Protein AF-A0A948F514-F1 (afdb_monomer_lite)

Radius of gyration: 33.54 Å; chains: 1; bounding box: 77×44×98 Å

Secondary structure (DSSP, 8-state):
---EEEEESSGGGSHHHHHHHS----EEEEEEEEEEEEEEEEEGGGTEEEEEEEEEEEEEEEEEEEEE-GGGHHHHHHHTTTEEEEEE-GGGEEETTSPPPPSSEEEEEEESS-----SSS-EEHHHHHHHHHHHHHH-HHHHHHHHHTBTTTTS-EEE-TTS-SSTT--TT--HHHHHHHHHHH-HHHHHTPEEGGGTPPPHHHHHHHHHHHHHHHTTT-PEEHHHHHHT-SS--S---HHHHHHHHHHHHHTTSEEEETTEEEETT-TTHHHHHHHHHHHHHHHHHHHHHHHHHHTTSTTEEEEEE-HHHHTT---TT--EEEEEEE-TT-HHHHHHHHHHHHHHTT-B-BTTB-TT-EEEEEEEETT---GGGGPPSS--HHHHHHHHT-EEEE-HHHHHHHHHHHHHHHHHTT----GGGGGG-------HHHHHHHHHTSSHHHHHHHHHHHHHHHHHHHHHHTTS-TT-EEEESSSEEEEESS--HHHHHHHHHHH-

Sequence (503 aa):
MTNHYIFSYGSLAHKEVAGISGRTLDFLPAVLKGFKRNFRVLAKSSGFAAAGIEEDRESEILGMMVQVPESELPKFDERESLYDRVEIRKQQLNLLSGEPVPEGHYYLYVPKNPQPPTEQIPLAQSYIDVMLAPFIILNPNWAITLVKTMGDLDKPWVNDRKMPMYSRYPVGIDGDAVDRLLMQTVPDKFAERRDAEDLRVKPELVRSILSTIRFFDIFDYPLTAEEVINYLYKYKKPLHIKELKATLDHLVDSGELVEIKGYFVLSGRESTVETRKTRKFIAEKFWNRAKLYGQYMRSVPFTKMIAVCNNLAYNNPSEQSDIDLFIVVKPGRMWLARFLITLILHFYGVRRYGNKVAGRFCLSFFVTSDKTDMREFELPGEDPYLAYWAKNLRPIFGEKDYLKFREQNKEWLAQYGLSFDDSYKKHMYHYEEGPLKKFSEWLLGGFLGDQFEKLLKATLKKKTLRSMNNLGVNANVIVTDEILKFHNYDRRQEYLERWRKNV

Structure (mmCIF, N/CA/C/O backbone):
data_AF-A0A948F514-F1
#
_entry.id   AF-A0A948F514-F1
#
loop_
_atom_site.group_PDB
_atom_site.id
_atom_site.type_symbol
_atom_site.label_atom_id
_atom_site.label_alt_id
_atom_site.label_comp_id
_atom_site.label_asym_id
_atom_site.label_entity_id
_atom_site.label_seq_id
_atom_site.pdbx_PDB_ins_code
_atom_site.Cartn_x
_atom_site.Cartn_y
_atom_site.Cartn_z
_atom_site.occupancy
_atom_site.B_iso_or_equiv
_atom_site.auth_seq_id
_atom_site.auth_comp_id
_atom_site.auth_asym_id
_atom_site.auth_atom_id
_atom_site.pdbx_PDB_model_num
ATOM 1 N N . MET A 1 1 ? 14.935 13.358 -55.734 1.00 60.62 1 MET A N 1
ATOM 2 C CA . MET A 1 1 ? 14.583 13.382 -54.300 1.00 60.62 1 MET A CA 1
ATOM 3 C C . MET A 1 1 ? 15.864 13.143 -53.538 1.00 60.62 1 MET A C 1
ATOM 5 O O . MET A 1 1 ? 16.631 12.284 -53.960 1.00 60.62 1 MET A O 1
ATOM 9 N N . THR A 1 2 ? 16.135 13.933 -52.510 1.00 85.44 2 THR A N 1
ATOM 10 C CA . THR A 1 2 ? 17.317 13.739 -51.669 1.00 85.44 2 THR A CA 1
ATOM 11 C C . THR A 1 2 ? 17.123 12.470 -50.839 1.00 85.44 2 THR A C 1
ATOM 13 O O . THR A 1 2 ? 16.037 12.243 -50.310 1.00 85.44 2 THR A O 1
ATOM 16 N N . ASN A 1 3 ? 18.131 11.598 -50.786 1.00 92.94 3 ASN A N 1
ATOM 17 C CA . ASN A 1 3 ? 18.065 10.382 -49.976 1.00 92.94 3 ASN A CA 1
ATOM 18 C C . ASN A 1 3 ? 18.486 10.693 -48.538 1.00 92.94 3 ASN A C 1
ATOM 20 O O . ASN A 1 3 ? 19.438 11.444 -48.328 1.00 92.94 3 ASN A O 1
ATOM 24 N N . HIS A 1 4 ? 17.823 10.071 -47.566 1.00 97.19 4 HIS A N 1
ATOM 25 C CA . HIS A 1 4 ? 18.165 10.186 -46.151 1.00 97.19 4 HIS A CA 1
ATOM 26 C C . HIS A 1 4 ? 18.443 8.793 -45.586 1.00 97.19 4 HIS A C 1
ATOM 28 O O . HIS A 1 4 ? 17.696 7.845 -45.840 1.00 97.19 4 HIS A O 1
ATOM 34 N N . TYR A 1 5 ? 19.525 8.676 -44.822 1.00 97.88 5 TYR A N 1
ATOM 35 C CA . TYR A 1 5 ? 19.975 7.427 -44.222 1.00 97.88 5 TYR A CA 1
ATOM 36 C C . TYR A 1 5 ? 20.182 7.609 -42.724 1.00 97.88 5 TYR A C 1
ATOM 38 O O . TYR A 1 5 ? 20.773 8.594 -42.290 1.00 97.88 5 TYR A O 1
ATOM 46 N N . ILE A 1 6 ? 19.743 6.637 -41.932 1.00 98.06 6 ILE A N 1
ATOM 47 C CA . ILE A 1 6 ? 20.035 6.557 -40.499 1.00 98.06 6 ILE A CA 1
ATOM 48 C C . ILE A 1 6 ? 21.048 5.432 -40.304 1.00 98.06 6 ILE A C 1
ATOM 50 O O . ILE A 1 6 ? 20.762 4.282 -40.640 1.00 98.06 6 ILE A O 1
ATOM 54 N N . PHE A 1 7 ? 22.226 5.737 -39.759 1.00 98.19 7 PHE A N 1
ATOM 55 C CA . PHE A 1 7 ? 23.172 4.707 -39.344 1.00 98.19 7 PHE A CA 1
ATOM 56 C C . PHE A 1 7 ? 22.716 4.110 -38.010 1.00 98.19 7 PHE A C 1
ATOM 58 O O . PHE A 1 7 ? 22.857 4.712 -36.946 1.00 98.19 7 PHE A O 1
ATOM 65 N N . SER A 1 8 ? 22.154 2.908 -38.068 1.00 96.62 8 SER A N 1
ATOM 66 C CA . SER A 1 8 ? 21.742 2.153 -36.895 1.00 96.62 8 SER A CA 1
ATOM 67 C C . SER A 1 8 ? 22.886 1.304 -36.355 1.00 96.62 8 SER A C 1
ATOM 69 O O . SER A 1 8 ? 23.409 0.422 -37.038 1.00 96.62 8 SER A O 1
ATOM 71 N N . TYR A 1 9 ? 23.199 1.501 -35.078 1.00 95.75 9 TYR A N 1
ATOM 72 C CA . TYR A 1 9 ? 24.118 0.666 -34.303 1.00 95.75 9 TYR A CA 1
ATOM 73 C C . TYR A 1 9 ? 23.400 -0.161 -33.222 1.00 95.75 9 TYR A C 1
ATOM 75 O O . TYR A 1 9 ? 24.068 -0.752 -32.372 1.00 95.75 9 TYR A O 1
ATOM 83 N N . GLY A 1 10 ? 22.066 -0.195 -33.241 1.00 94.12 10 GLY A N 1
ATOM 84 C CA . GLY A 1 10 ? 21.222 -0.893 -32.273 1.00 94.12 10 GLY A CA 1
ATOM 85 C C . GLY A 1 10 ? 20.037 -1.586 -32.947 1.00 94.12 10 GLY A C 1
ATOM 86 O O . GLY A 1 10 ? 20.123 -2.036 -34.089 1.00 94.12 10 GLY A O 1
ATOM 87 N N . SER A 1 11 ? 18.903 -1.654 -32.248 1.00 93.12 11 SER A N 1
ATOM 88 C CA . SER A 1 11 ? 17.711 -2.397 -32.699 1.00 93.12 11 SER A CA 1
ATOM 89 C C . SER A 1 11 ? 17.129 -1.986 -34.064 1.00 93.12 11 SER A C 1
ATOM 91 O O . SER A 1 11 ? 16.489 -2.801 -34.724 1.00 93.12 11 SER A O 1
ATOM 93 N N . LEU A 1 12 ? 17.369 -0.752 -34.526 1.00 93.62 12 LEU A N 1
ATOM 94 C CA . LEU A 1 12 ? 16.931 -0.273 -35.845 1.00 93.62 12 LEU A CA 1
ATOM 95 C C . LEU A 1 12 ? 17.606 -1.004 -37.019 1.00 93.62 12 LEU A C 1
ATOM 97 O O . LEU A 1 12 ? 17.159 -0.868 -38.152 1.00 93.62 12 LEU A O 1
ATOM 101 N N . ALA A 1 13 ? 18.653 -1.802 -36.771 1.00 92.75 13 ALA A N 1
ATOM 102 C CA . ALA A 1 13 ? 19.269 -2.633 -37.803 1.00 92.75 13 ALA A CA 1
ATOM 103 C C . ALA A 1 13 ? 18.348 -3.785 -38.245 1.00 92.75 13 ALA A C 1
ATOM 105 O O . ALA A 1 13 ? 18.527 -4.334 -39.330 1.00 92.75 13 ALA A O 1
ATOM 106 N N . HIS A 1 14 ? 17.355 -4.145 -37.424 1.00 93.38 14 HIS A N 1
ATOM 107 C CA . HIS A 1 14 ? 16.386 -5.183 -37.741 1.00 93.38 14 HIS A CA 1
ATOM 108 C C . HIS A 1 14 ? 15.200 -4.611 -38.527 1.00 93.38 14 HIS A C 1
ATOM 110 O O . HIS A 1 14 ? 14.487 -3.725 -38.051 1.00 93.38 14 HIS A O 1
ATOM 116 N N . LYS A 1 15 ? 14.947 -5.162 -39.721 1.00 89.56 15 LYS A N 1
ATOM 117 C CA . LYS A 1 15 ? 13.964 -4.634 -40.682 1.00 89.56 15 LYS A CA 1
ATOM 118 C C . LYS A 1 15 ? 12.556 -4.485 -40.103 1.00 89.56 15 LYS A C 1
ATOM 120 O O . LYS A 1 15 ? 11.964 -3.416 -40.220 1.00 89.56 15 LYS A O 1
ATOM 125 N N . GLU A 1 16 ? 12.038 -5.518 -39.439 1.00 85.81 16 GLU A N 1
ATOM 126 C CA . GLU A 1 16 ? 10.697 -5.476 -38.828 1.00 85.81 16 GLU A CA 1
ATOM 127 C C . GLU A 1 16 ? 10.599 -4.425 -37.715 1.00 85.81 16 GLU A C 1
ATOM 129 O O . GLU A 1 16 ? 9.648 -3.651 -37.657 1.00 85.81 16 GLU A O 1
ATOM 134 N N . VAL A 1 17 ? 11.635 -4.320 -36.879 1.00 84.12 17 VAL A N 1
ATOM 135 C CA . VAL A 1 17 ? 11.701 -3.368 -35.763 1.00 84.12 17 VAL A CA 1
ATOM 136 C C . VAL A 1 17 ? 11.769 -1.924 -36.250 1.00 84.12 17 VAL A C 1
ATOM 138 O O . VAL A 1 17 ? 11.207 -1.021 -35.619 1.00 84.12 17 VAL A O 1
ATOM 141 N N . ALA A 1 18 ? 12.475 -1.685 -37.353 1.00 80.06 18 ALA A N 1
ATOM 142 C CA . ALA A 1 18 ? 12.505 -0.388 -38.008 1.00 80.06 18 ALA A CA 1
ATOM 143 C C . ALA A 1 18 ? 11.158 -0.069 -38.680 1.00 80.06 18 ALA A C 1
ATOM 145 O O . ALA A 1 18 ? 10.669 1.049 -38.541 1.00 80.06 18 ALA A O 1
ATOM 146 N N . GLY A 1 19 ? 10.513 -1.064 -39.300 1.00 75.69 19 GLY A N 1
ATOM 147 C CA . GLY A 1 19 ? 9.187 -0.935 -39.914 1.00 75.69 19 GLY A CA 1
ATOM 148 C C . GLY A 1 19 ? 8.067 -0.558 -38.936 1.00 75.69 19 GLY A C 1
ATOM 149 O O . GLY A 1 19 ? 7.137 0.140 -39.327 1.00 75.69 19 GLY A O 1
ATOM 150 N N . ILE A 1 20 ? 8.178 -0.937 -37.655 1.00 73.38 20 ILE A N 1
ATOM 151 C CA . ILE A 1 20 ? 7.256 -0.484 -36.593 1.00 73.38 20 ILE A CA 1
ATOM 152 C C . ILE A 1 20 ? 7.348 1.037 -36.376 1.00 73.38 20 ILE A C 1
ATOM 154 O O . ILE A 1 20 ? 6.365 1.667 -35.999 1.00 73.38 20 ILE A O 1
ATOM 158 N N . SER A 1 21 ? 8.526 1.638 -36.573 1.00 71.06 21 SER A N 1
ATOM 159 C CA . SER A 1 21 ? 8.730 3.077 -36.355 1.00 71.06 21 SER A CA 1
ATOM 160 C C . SER A 1 21 ? 8.284 3.947 -37.513 1.00 71.06 21 SER A C 1
ATOM 162 O O . SER A 1 21 ? 7.775 5.041 -37.296 1.00 71.06 21 SER A O 1
ATOM 164 N N . GLY A 1 22 ? 8.498 3.487 -38.734 1.00 73.00 22 GLY A N 1
ATOM 165 C CA . GLY A 1 22 ? 8.207 4.264 -39.922 1.00 73.00 22 GLY A CA 1
ATOM 166 C C . GLY A 1 22 ? 8.564 3.483 -41.169 1.00 73.00 22 GLY A C 1
ATOM 167 O O . GLY A 1 22 ? 9.184 2.417 -41.110 1.00 73.00 22 GLY A O 1
ATOM 168 N N . ARG A 1 23 ? 8.169 4.016 -42.323 1.00 81.94 23 ARG A N 1
ATOM 169 C CA . ARG A 1 23 ? 8.495 3.383 -43.600 1.00 81.94 23 ARG A CA 1
ATOM 170 C C . ARG A 1 23 ? 10.007 3.431 -43.835 1.00 81.94 23 ARG A C 1
ATOM 172 O O . ARG A 1 23 ? 10.608 4.500 -43.836 1.00 81.94 23 ARG A O 1
ATOM 179 N N . THR A 1 24 ? 10.593 2.273 -44.110 1.00 88.62 24 THR A N 1
ATOM 180 C CA . THR A 1 24 ? 11.992 2.109 -44.525 1.00 88.62 24 THR A CA 1
ATOM 181 C C . THR A 1 24 ? 12.053 1.579 -45.955 1.00 88.62 24 THR A C 1
ATOM 183 O O . THR A 1 24 ? 11.108 0.938 -46.425 1.00 88.62 24 THR A O 1
ATOM 186 N N . LEU A 1 25 ? 13.128 1.901 -46.677 1.00 86.31 25 LEU A N 1
ATOM 187 C CA . LEU A 1 25 ? 13.295 1.530 -48.087 1.00 86.31 25 LEU A CA 1
ATOM 188 C C . LEU A 1 25 ? 14.366 0.456 -48.277 1.00 86.31 25 LEU A C 1
ATOM 190 O O . LEU A 1 25 ? 14.085 -0.562 -48.904 1.00 86.31 25 LEU A O 1
ATOM 194 N N . ASP A 1 26 ? 15.548 0.654 -47.695 1.00 91.19 26 ASP A N 1
ATOM 195 C CA . ASP A 1 26 ? 16.696 -0.233 -47.879 1.00 91.19 26 ASP A CA 1
ATOM 196 C C . ASP A 1 26 ? 17.567 -0.326 -46.616 1.00 91.19 26 ASP A C 1
ATOM 198 O O . ASP A 1 26 ? 17.497 0.541 -45.740 1.00 91.19 26 ASP A O 1
ATOM 202 N N . PHE A 1 27 ? 18.351 -1.400 -46.512 1.00 95.44 27 PHE A N 1
ATOM 203 C CA . PHE A 1 27 ? 19.208 -1.742 -45.377 1.00 95.44 27 PHE A CA 1
ATOM 204 C C . PHE A 1 27 ? 20.592 -2.129 -45.901 1.00 95.44 27 PHE A C 1
ATOM 206 O O . PHE A 1 27 ? 20.787 -3.235 -46.402 1.00 95.44 27 PHE A O 1
ATOM 213 N N . LEU A 1 28 ? 21.556 -1.219 -45.767 1.00 95.56 28 LEU A N 1
ATOM 214 C CA . LEU A 1 28 ? 22.914 -1.385 -46.278 1.00 95.56 28 LEU A CA 1
ATOM 215 C C . LEU A 1 28 ? 23.890 -1.615 -45.112 1.00 95.56 28 LEU A C 1
ATOM 217 O O . LEU A 1 28 ? 24.124 -0.693 -44.324 1.00 95.56 28 LEU A O 1
ATOM 221 N N . PRO A 1 29 ? 24.475 -2.817 -44.965 1.00 96.38 29 PRO A N 1
ATOM 222 C CA . PRO A 1 29 ? 25.450 -3.085 -43.914 1.00 96.38 29 PRO A CA 1
ATOM 223 C C . PRO A 1 29 ? 26.683 -2.199 -44.088 1.00 96.38 29 PRO A C 1
ATOM 225 O O . PRO A 1 29 ? 27.266 -2.137 -45.173 1.00 96.38 29 PRO A O 1
ATOM 228 N N . ALA A 1 30 ? 27.085 -1.508 -43.025 1.00 97.12 30 ALA A N 1
ATOM 229 C CA . ALA A 1 30 ? 28.113 -0.479 -43.105 1.00 97.12 30 ALA A CA 1
ATOM 230 C C . ALA A 1 30 ? 28.964 -0.407 -41.835 1.00 97.12 30 ALA A C 1
ATOM 232 O O . ALA A 1 30 ? 28.574 -0.875 -40.766 1.00 97.12 30 ALA A O 1
ATOM 233 N N . VAL A 1 31 ? 30.121 0.228 -41.958 1.00 97.38 31 VAL A N 1
ATOM 234 C CA . VAL A 1 31 ? 31.016 0.592 -40.861 1.00 97.38 31 VAL A CA 1
ATOM 235 C C . VAL A 1 31 ? 31.006 2.106 -40.705 1.00 97.38 31 VAL A C 1
ATOM 237 O O . VAL A 1 31 ? 31.082 2.826 -41.701 1.00 97.38 31 VAL A O 1
ATOM 240 N N . LEU A 1 32 ? 30.935 2.576 -39.461 1.00 97.56 32 LEU A N 1
ATOM 241 C CA . LEU A 1 32 ? 31.069 3.980 -39.090 1.00 97.56 32 LEU A CA 1
ATOM 242 C C . LEU A 1 32 ? 32.335 4.186 -38.253 1.00 97.56 32 LEU A C 1
ATOM 244 O O . LEU A 1 32 ? 32.495 3.558 -37.208 1.00 97.56 32 LEU A O 1
ATOM 248 N N . LYS A 1 33 ? 33.208 5.094 -38.691 1.00 97.50 33 LYS A N 1
ATOM 249 C CA . LYS A 1 33 ? 34.461 5.451 -38.009 1.00 97.50 33 LYS A CA 1
ATOM 250 C C . LYS A 1 33 ? 34.278 6.575 -36.991 1.00 97.50 33 LYS A C 1
ATOM 252 O O . LYS A 1 33 ? 33.502 7.508 -37.220 1.00 97.50 33 LYS A O 1
ATOM 257 N N . GLY A 1 34 ? 35.086 6.539 -35.935 1.00 96.38 34 GLY A N 1
ATOM 258 C CA . GLY A 1 34 ? 35.180 7.597 -34.931 1.00 96.38 34 GLY A CA 1
ATOM 259 C C . GLY A 1 34 ? 34.299 7.383 -33.702 1.00 96.38 34 GLY A C 1
ATOM 260 O O . GLY A 1 34 ? 34.096 8.326 -32.939 1.00 96.38 34 GLY A O 1
ATOM 261 N N . PHE A 1 35 ? 33.764 6.175 -33.514 1.00 96.69 35 PHE A N 1
ATOM 262 C CA . PHE A 1 35 ? 32.869 5.853 -32.408 1.00 96.69 35 PHE A CA 1
ATOM 263 C C . PHE A 1 35 ? 33.133 4.458 -31.861 1.00 96.69 35 PHE A C 1
ATOM 265 O O . PHE A 1 35 ? 33.571 3.564 -32.585 1.00 96.69 35 PHE A O 1
ATOM 272 N N . LYS A 1 36 ? 32.766 4.259 -30.597 1.00 96.19 36 LYS A N 1
ATOM 273 C CA . LYS A 1 36 ? 32.735 2.964 -29.921 1.00 96.19 36 LYS A CA 1
ATOM 274 C C . LYS A 1 36 ? 31.335 2.682 -29.386 1.00 96.19 36 LYS A C 1
ATOM 276 O O . LYS A 1 36 ? 30.687 3.570 -28.833 1.00 96.19 36 LYS A O 1
ATOM 281 N N . ARG A 1 37 ? 30.853 1.442 -29.543 1.00 97.12 37 ARG A N 1
ATOM 282 C CA . ARG A 1 37 ? 29.536 1.024 -29.037 1.00 97.12 37 ARG A CA 1
ATOM 283 C C . ARG A 1 37 ? 29.610 0.667 -27.556 1.00 97.12 37 ARG A C 1
ATOM 285 O O . ARG A 1 37 ? 30.505 -0.054 -27.123 1.00 97.12 37 ARG A O 1
ATOM 292 N N . ASN A 1 38 ? 28.595 1.083 -26.813 1.00 96.81 38 ASN A N 1
ATOM 293 C CA . ASN A 1 38 ? 28.349 0.698 -25.428 1.00 96.81 38 ASN A CA 1
ATOM 294 C C . ASN A 1 38 ? 26.840 0.435 -25.214 1.00 96.81 38 ASN A C 1
ATOM 296 O O . ASN A 1 38 ? 26.066 0.479 -26.173 1.00 96.81 38 ASN A O 1
ATOM 300 N N . PHE A 1 39 ? 26.404 0.150 -23.986 1.00 97.44 39 PHE A N 1
ATOM 301 C CA . PHE A 1 39 ? 24.976 -0.005 -23.655 1.00 97.44 39 PHE A CA 1
ATOM 302 C C . PHE A 1 39 ? 24.553 1.016 -22.605 1.00 97.44 39 PHE A C 1
ATOM 304 O O . PHE A 1 39 ? 23.969 0.687 -21.576 1.00 97.44 39 PHE A O 1
ATOM 311 N N . ARG A 1 40 ? 24.912 2.281 -22.836 1.00 96.88 40 ARG A N 1
ATOM 312 C CA . ARG A 1 40 ? 24.782 3.325 -21.817 1.00 96.88 40 ARG A CA 1
ATOM 313 C C . ARG A 1 40 ? 23.495 4.131 -21.896 1.00 96.88 40 ARG A C 1
ATOM 315 O O . ARG A 1 40 ? 23.461 5.258 -21.420 1.00 96.88 40 ARG A O 1
ATOM 322 N N . VAL A 1 41 ? 22.430 3.602 -22.494 1.00 95.19 41 VAL A N 1
ATOM 323 C CA . VAL A 1 41 ? 21.137 4.302 -22.545 1.00 95.19 41 VAL A CA 1
ATOM 324 C C . VAL A 1 41 ? 20.120 3.579 -21.684 1.00 95.19 41 VAL A C 1
ATOM 326 O O . VAL A 1 41 ? 19.578 2.553 -22.074 1.00 95.19 41 VAL A O 1
ATOM 329 N N . LEU A 1 42 ? 19.846 4.116 -20.497 1.00 88.25 42 LEU A N 1
ATOM 330 C CA . LEU A 1 42 ? 18.904 3.507 -19.561 1.00 88.25 42 LEU A CA 1
ATOM 331 C C . LEU A 1 42 ? 17.461 3.810 -19.983 1.00 88.25 42 LEU A C 1
ATOM 333 O O . LEU A 1 42 ? 16.941 4.896 -19.715 1.00 88.25 42 LEU A O 1
ATOM 337 N N . ALA A 1 43 ? 16.796 2.844 -20.621 1.00 78.50 43 ALA A N 1
ATOM 338 C CA . ALA A 1 43 ? 15.386 2.937 -20.983 1.00 78.50 43 ALA A CA 1
ATOM 339 C C . ALA A 1 43 ? 14.515 2.641 -19.752 1.00 78.50 43 ALA A C 1
ATOM 341 O O . ALA A 1 43 ? 13.912 1.575 -19.640 1.00 78.50 43 ALA A O 1
ATOM 342 N N . LYS A 1 44 ? 14.472 3.592 -18.811 1.00 72.50 44 LYS A N 1
ATOM 343 C CA . LYS A 1 44 ? 13.830 3.443 -17.491 1.00 72.50 44 LYS A CA 1
ATOM 344 C C . LYS A 1 44 ? 12.403 2.891 -17.554 1.00 72.50 44 LYS A C 1
ATOM 346 O O . LYS A 1 44 ? 12.078 1.959 -16.831 1.00 72.50 44 LYS A O 1
ATOM 351 N N . SER A 1 45 ? 11.590 3.379 -18.494 1.00 63.84 45 SER A N 1
ATOM 352 C CA . SER A 1 45 ? 10.210 2.911 -18.696 1.00 63.84 45 SER A CA 1
ATOM 353 C C . SER A 1 45 ? 10.105 1.424 -19.062 1.00 63.84 45 SER A C 1
ATOM 355 O O . SER A 1 45 ? 9.131 0.772 -18.701 1.00 63.84 45 SER A O 1
ATOM 357 N N . SER A 1 46 ? 11.101 0.885 -19.773 1.00 65.31 46 SER A N 1
ATOM 358 C CA . SER A 1 46 ? 11.144 -0.512 -20.235 1.00 65.31 46 SER A CA 1
ATOM 359 C C . SER A 1 46 ? 12.058 -1.404 -19.384 1.00 65.31 46 SER A C 1
ATOM 361 O O . SER A 1 46 ? 12.094 -2.613 -19.594 1.00 65.31 46 SER A O 1
ATOM 363 N N . GLY A 1 47 ? 12.795 -0.831 -18.427 1.00 78.81 47 GLY A N 1
ATOM 364 C CA . GLY A 1 47 ? 13.601 -1.572 -17.456 1.00 78.81 47 GLY A CA 1
ATOM 365 C C . GLY A 1 47 ? 14.856 -2.252 -18.014 1.00 78.81 47 GLY A C 1
ATOM 366 O O . GLY A 1 47 ? 15.343 -3.191 -17.396 1.00 78.81 47 GLY A O 1
ATOM 367 N N . PHE A 1 48 ? 15.395 -1.805 -19.154 1.00 90.50 48 PHE A N 1
ATOM 368 C CA . PHE A 1 48 ? 16.639 -2.351 -19.716 1.00 90.50 48 PHE A CA 1
ATOM 369 C C . PHE A 1 48 ? 17.569 -1.259 -20.267 1.00 90.50 48 PHE A C 1
ATOM 371 O O . PHE A 1 48 ? 17.150 -0.130 -20.542 1.00 90.50 48 PHE A O 1
ATOM 378 N N . ALA A 1 49 ? 18.847 -1.596 -20.426 1.00 94.00 49 ALA A N 1
ATOM 379 C CA . ALA A 1 49 ? 19.856 -0.729 -21.016 1.00 94.00 49 ALA A CA 1
ATOM 380 C C . ALA A 1 49 ? 19.971 -0.964 -22.536 1.00 94.00 49 ALA A C 1
ATOM 382 O O . ALA A 1 49 ? 20.233 -2.076 -22.996 1.00 94.00 49 ALA A O 1
ATOM 383 N N . ALA A 1 50 ? 19.762 0.092 -23.318 1.00 94.56 50 ALA A N 1
ATOM 384 C CA . ALA A 1 50 ? 19.814 0.105 -24.773 1.00 94.56 50 ALA A CA 1
ATOM 385 C C . ALA A 1 50 ? 21.190 0.549 -25.301 1.00 94.56 50 ALA A C 1
ATOM 387 O O . ALA A 1 50 ? 22.025 1.091 -24.571 1.00 94.56 50 ALA A O 1
ATOM 388 N N . ALA A 1 51 ? 21.421 0.322 -26.597 1.00 96.88 51 ALA A N 1
ATOM 389 C CA . ALA A 1 51 ? 22.688 0.632 -27.246 1.00 96.88 51 ALA A CA 1
ATOM 390 C C . ALA A 1 51 ? 22.982 2.140 -27.221 1.00 96.88 51 ALA A C 1
ATOM 392 O O . ALA A 1 51 ? 22.138 2.966 -27.569 1.00 96.88 51 ALA A O 1
ATOM 393 N N . GLY A 1 52 ? 24.211 2.493 -26.875 1.00 96.62 52 GLY A N 1
ATOM 394 C CA . GLY A 1 52 ? 24.757 3.839 -26.965 1.00 96.62 52 GLY A CA 1
ATOM 395 C C . GLY A 1 52 ? 26.075 3.849 -27.732 1.00 96.62 52 GLY A C 1
ATOM 396 O O . GLY A 1 52 ? 26.601 2.806 -28.132 1.00 96.62 52 GLY A O 1
ATOM 397 N N . ILE A 1 53 ? 26.604 5.050 -27.931 1.00 96.50 53 ILE A N 1
ATOM 398 C CA . ILE A 1 53 ? 27.906 5.286 -28.550 1.00 96.50 53 ILE A CA 1
ATOM 399 C C . ILE A 1 53 ? 28.670 6.354 -27.771 1.00 96.50 53 ILE A C 1
ATOM 401 O O . ILE A 1 53 ? 28.069 7.207 -27.119 1.00 96.50 53 ILE A O 1
ATOM 405 N N . GLU A 1 54 ? 29.992 6.291 -27.844 1.00 95.00 54 GLU A N 1
ATOM 406 C CA . GLU A 1 54 ? 30.917 7.331 -27.392 1.00 95.00 54 GLU A CA 1
ATOM 407 C C . GLU A 1 54 ? 31.896 7.662 -28.525 1.00 95.00 54 GLU A C 1
ATOM 409 O O . GLU A 1 54 ? 32.211 6.787 -29.336 1.00 95.00 54 GLU A O 1
ATOM 414 N N . GLU A 1 55 ? 32.336 8.918 -28.624 1.00 94.75 55 GLU A N 1
ATOM 415 C CA . GLU A 1 55 ? 33.349 9.310 -29.610 1.00 94.75 55 GLU A CA 1
ATOM 416 C C . GLU A 1 55 ? 34.687 8.635 -29.296 1.00 94.75 55 GLU A C 1
ATOM 418 O O . GLU A 1 55 ? 35.190 8.710 -28.175 1.00 94.75 55 GLU A O 1
ATOM 423 N N . ASP A 1 56 ? 35.275 8.002 -30.307 1.00 95.62 56 ASP A N 1
ATOM 424 C CA . ASP A 1 56 ? 36.588 7.372 -30.227 1.00 95.62 56 ASP A CA 1
ATOM 425 C C . ASP A 1 56 ? 37.214 7.305 -31.624 1.00 95.62 56 ASP A C 1
ATOM 427 O O . ASP A 1 56 ? 36.794 6.521 -32.475 1.00 95.62 56 ASP A O 1
ATOM 431 N N . ARG A 1 57 ? 38.216 8.157 -31.873 1.00 92.56 57 ARG A N 1
ATOM 432 C CA . ARG A 1 57 ? 38.803 8.371 -33.209 1.00 92.56 57 ARG A CA 1
ATOM 433 C C . ARG A 1 57 ? 39.496 7.139 -33.784 1.00 92.56 57 ARG A C 1
ATOM 435 O O . ARG A 1 57 ? 39.594 7.040 -35.004 1.00 92.56 57 ARG A O 1
ATOM 442 N N . GLU A 1 58 ? 39.934 6.226 -32.924 1.00 93.31 58 GLU A N 1
ATOM 443 C CA . GLU A 1 58 ? 40.649 5.010 -33.317 1.00 93.31 58 GLU A CA 1
ATOM 444 C C . GLU A 1 58 ? 39.703 3.819 -33.531 1.00 93.31 58 GLU A C 1
ATOM 446 O O . GLU A 1 58 ? 40.111 2.790 -34.067 1.00 93.31 58 GLU A O 1
ATOM 451 N N . SER A 1 59 ? 38.437 3.956 -33.127 1.00 95.38 59 SER A N 1
ATOM 452 C CA . SER A 1 59 ? 37.442 2.892 -33.211 1.00 95.38 59 SER A CA 1
ATOM 453 C C . SER A 1 59 ? 36.528 3.036 -34.423 1.00 95.38 59 SER A C 1
ATOM 455 O O . SER A 1 59 ? 36.259 4.123 -34.949 1.00 95.38 59 SER A O 1
ATOM 457 N N . GLU A 1 60 ? 35.986 1.899 -34.837 1.00 95.56 60 GLU A N 1
ATOM 458 C CA . GLU A 1 60 ? 34.907 1.818 -35.805 1.00 95.56 60 GLU A CA 1
ATOM 459 C C . GLU A 1 60 ? 33.828 0.853 -35.316 1.00 95.56 60 GLU A C 1
ATOM 461 O O . GLU A 1 60 ? 34.106 -0.135 -34.631 1.00 95.56 60 GLU A O 1
ATOM 466 N N . ILE A 1 61 ? 32.575 1.148 -35.659 1.00 96.06 61 ILE A N 1
ATOM 467 C CA . ILE A 1 61 ? 31.429 0.312 -35.312 1.00 96.06 61 ILE A CA 1
ATOM 468 C C . ILE A 1 61 ? 30.756 -0.217 -36.565 1.00 96.06 61 ILE A C 1
ATOM 470 O O . ILE A 1 61 ? 30.493 0.509 -37.522 1.00 96.06 61 ILE A O 1
ATOM 474 N N . LEU A 1 62 ? 30.424 -1.501 -36.525 1.00 96.44 62 LEU A N 1
ATOM 475 C CA . LEU A 1 62 ? 29.593 -2.141 -37.532 1.00 96.44 62 LEU A CA 1
ATOM 476 C C . LEU A 1 62 ? 28.121 -1.803 -37.285 1.00 96.44 62 LEU A C 1
ATOM 478 O O . LEU A 1 62 ? 27.665 -1.880 -36.149 1.00 96.44 62 LEU A O 1
ATOM 482 N N . GLY A 1 63 ? 27.359 -1.484 -38.319 1.00 96.31 63 GLY A N 1
ATOM 483 C CA . GLY A 1 63 ? 25.946 -1.150 -38.211 1.00 96.31 63 GLY A CA 1
ATOM 484 C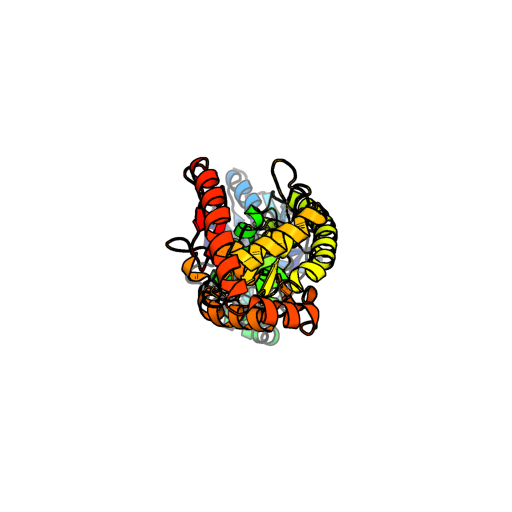 C . GLY A 1 63 ? 25.213 -1.331 -39.531 1.00 96.31 63 GLY A C 1
ATOM 485 O O . GLY A 1 63 ? 25.658 -2.046 -40.430 1.00 96.31 63 GLY A O 1
ATOM 486 N N . MET A 1 64 ? 24.056 -0.691 -39.625 1.00 96.62 64 MET A N 1
ATOM 487 C CA . MET A 1 64 ? 23.184 -0.756 -40.787 1.00 96.62 64 MET A CA 1
ATOM 488 C C . MET A 1 64 ? 22.771 0.653 -41.185 1.00 96.62 64 MET A C 1
ATOM 490 O O . MET A 1 64 ? 22.181 1.369 -40.380 1.00 96.62 64 MET A O 1
ATOM 494 N N . MET A 1 65 ? 23.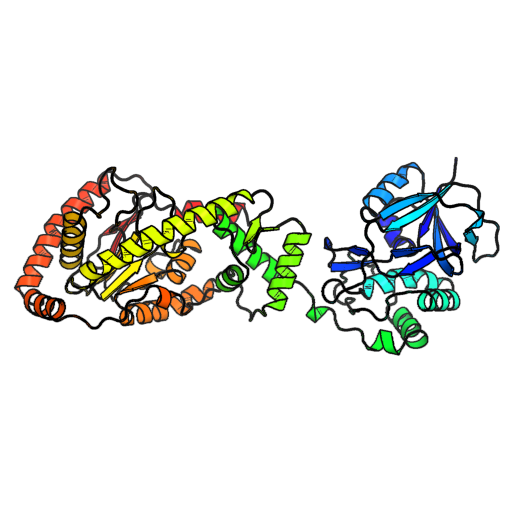049 1.053 -42.420 1.00 97.19 65 MET A N 1
ATOM 495 C CA . MET A 1 65 ? 22.467 2.256 -42.996 1.00 97.19 65 MET A CA 1
ATOM 496 C C . MET A 1 65 ? 21.048 1.944 -43.456 1.00 97.19 65 MET A C 1
ATOM 498 O O . MET A 1 65 ? 20.840 1.190 -44.403 1.00 97.19 65 MET A O 1
ATOM 502 N N . VAL A 1 66 ? 20.071 2.525 -42.770 1.00 96.88 66 VAL A N 1
ATOM 503 C CA . VAL A 1 66 ? 18.651 2.361 -43.072 1.00 96.88 66 VAL A CA 1
ATOM 504 C C . VAL A 1 66 ? 18.197 3.552 -43.902 1.00 96.88 66 VAL A C 1
ATOM 506 O O . VAL A 1 66 ? 18.253 4.685 -43.426 1.00 96.88 66 VAL A O 1
ATOM 509 N N . GLN A 1 67 ? 17.757 3.318 -45.137 1.00 96.88 67 GLN A N 1
ATOM 510 C CA . GLN A 1 67 ? 17.209 4.371 -45.989 1.00 96.88 67 GLN A CA 1
ATOM 511 C C . GLN A 1 67 ? 15.780 4.708 -45.549 1.00 96.88 67 GLN A C 1
ATOM 513 O O . GLN A 1 67 ? 14.920 3.824 -45.450 1.00 96.88 67 GLN A O 1
ATOM 518 N N . VAL A 1 68 ? 15.520 5.994 -45.318 1.00 95.12 68 VAL A N 1
ATOM 519 C CA . VAL A 1 68 ? 14.259 6.502 -44.769 1.00 95.12 68 VAL A CA 1
ATOM 520 C C . VAL A 1 68 ? 13.768 7.684 -45.614 1.00 95.12 68 VAL A C 1
ATOM 522 O O . VAL A 1 68 ? 14.567 8.554 -45.959 1.00 95.12 68 VAL A O 1
ATOM 525 N N . PRO A 1 69 ? 12.474 7.760 -45.977 1.00 95.06 69 PRO A N 1
ATOM 526 C CA . PRO A 1 69 ? 11.908 8.966 -46.575 1.00 95.06 69 PRO A CA 1
ATOM 527 C C . PRO A 1 69 ? 11.996 10.153 -45.611 1.00 95.06 69 PRO A C 1
ATOM 529 O O . PRO A 1 69 ? 11.716 10.002 -44.424 1.00 95.06 69 PRO A O 1
ATOM 532 N N . GLU A 1 70 ? 12.290 11.350 -46.115 1.00 94.62 70 GLU A N 1
ATOM 533 C CA . GLU A 1 70 ? 12.394 12.562 -45.286 1.00 94.62 70 GLU A CA 1
ATOM 534 C C . GLU A 1 70 ? 11.150 12.788 -44.406 1.00 94.62 70 GLU A C 1
ATOM 536 O O . GLU A 1 70 ? 11.263 13.117 -43.229 1.00 94.62 70 GLU A O 1
ATOM 541 N N . SER A 1 71 ? 9.955 12.514 -44.938 1.00 93.56 71 SER A N 1
ATOM 542 C CA . SER A 1 71 ? 8.683 12.654 -44.216 1.00 93.56 71 SER A CA 1
ATOM 543 C C . SER A 1 71 ? 8.526 11.716 -43.014 1.00 93.56 71 SER A C 1
ATOM 545 O O . SER A 1 71 ? 7.671 11.950 -42.165 1.00 93.56 71 SER A O 1
ATOM 547 N N . GLU A 1 72 ? 9.301 10.634 -42.947 1.00 92.56 72 GLU A N 1
ATOM 548 C CA . GLU A 1 72 ? 9.236 9.646 -41.867 1.00 92.56 72 GLU A CA 1
ATOM 549 C C . GLU A 1 72 ? 10.238 9.943 -40.748 1.00 92.56 72 GLU A C 1
ATOM 551 O O . GLU A 1 72 ? 10.060 9.453 -39.635 1.00 92.56 72 GLU A O 1
ATOM 556 N N . LEU A 1 73 ? 11.251 10.776 -41.009 1.00 93.25 73 LEU A N 1
ATOM 557 C CA . LEU A 1 73 ? 12.289 11.154 -40.050 1.00 93.25 73 LEU A CA 1
ATOM 558 C C . LEU A 1 73 ? 11.741 11.622 -38.681 1.00 93.25 73 LEU A C 1
ATOM 560 O O . LEU A 1 73 ? 12.256 11.141 -37.669 1.00 93.25 73 LEU A O 1
ATOM 564 N N . PRO A 1 74 ? 10.668 12.441 -38.593 1.00 93.81 74 PRO A N 1
ATOM 565 C CA . PRO A 1 74 ? 10.087 12.819 -37.301 1.00 93.81 74 PRO A CA 1
ATOM 566 C C . PRO A 1 74 ? 9.593 11.635 -36.453 1.00 93.81 74 PRO A C 1
ATOM 568 O O . PRO A 1 74 ? 9.665 11.689 -35.229 1.00 93.81 74 PRO A O 1
ATOM 571 N N . LYS A 1 75 ? 9.133 10.537 -37.071 1.00 85.94 75 LYS A N 1
ATOM 572 C CA . LYS A 1 75 ? 8.690 9.335 -36.336 1.00 85.94 75 LYS A CA 1
ATOM 573 C C . LYS A 1 75 ? 9.865 8.572 -35.725 1.00 85.94 75 LYS A C 1
ATOM 575 O O . LYS A 1 75 ? 9.735 7.953 -34.668 1.00 85.94 75 LYS A O 1
ATOM 580 N N . PHE A 1 76 ? 11.024 8.605 -36.386 1.00 89.69 76 PHE A N 1
ATOM 581 C CA . PHE A 1 76 ? 12.257 8.063 -35.817 1.00 89.69 76 PHE A CA 1
ATOM 582 C C . PHE A 1 76 ? 12.758 8.946 -34.670 1.00 89.69 76 PHE A C 1
ATOM 584 O O . PHE A 1 76 ? 13.173 8.400 -33.653 1.00 89.69 76 PHE A O 1
ATOM 591 N N . ASP A 1 77 ? 12.617 10.272 -34.766 1.00 91.75 77 ASP A N 1
ATOM 592 C CA . ASP A 1 77 ? 12.954 11.188 -33.666 1.00 91.75 77 ASP A CA 1
ATOM 593 C C . ASP A 1 77 ? 12.069 10.962 -32.432 1.00 91.75 77 ASP A C 1
ATOM 595 O O . ASP A 1 77 ? 12.567 10.941 -31.308 1.00 91.75 77 ASP A O 1
ATOM 599 N N . GLU A 1 78 ? 10.767 10.736 -32.631 1.00 81.81 78 GLU A N 1
ATOM 600 C CA . GLU A 1 78 ? 9.832 10.406 -31.549 1.00 81.81 78 GLU A CA 1
ATOM 601 C C . GLU A 1 78 ? 10.209 9.084 -30.858 1.00 81.81 78 GLU A C 1
ATOM 603 O O . GLU A 1 78 ? 10.250 8.999 -29.627 1.00 81.81 78 GLU A O 1
ATOM 608 N N . ARG A 1 79 ? 10.545 8.053 -31.646 1.00 82.88 79 ARG A N 1
ATOM 609 C CA . ARG A 1 79 ? 11.015 6.754 -31.136 1.00 82.88 79 ARG A CA 1
ATOM 610 C C . ARG A 1 79 ? 12.316 6.901 -30.342 1.00 82.88 79 ARG A C 1
ATOM 612 O O . ARG A 1 79 ? 12.436 6.322 -29.266 1.00 82.88 79 ARG A O 1
ATOM 619 N N . GLU A 1 80 ? 13.274 7.657 -30.864 1.00 89.88 80 GLU A N 1
ATOM 620 C CA . GLU A 1 80 ? 14.610 7.840 -30.290 1.00 89.88 80 GLU A CA 1
ATOM 621 C C . GLU A 1 80 ? 14.664 9.040 -29.323 1.00 89.88 80 GLU A C 1
ATOM 623 O O . GLU A 1 80 ? 15.667 9.741 -29.234 1.00 89.88 80 GLU A O 1
ATOM 628 N N . SER A 1 81 ? 13.600 9.271 -28.544 1.00 87.44 81 SER A N 1
ATOM 629 C CA . SER A 1 81 ? 13.468 10.416 -27.621 1.00 87.44 81 SER A CA 1
ATOM 630 C C . SER A 1 81 ? 14.604 10.565 -26.590 1.00 87.44 81 SER A C 1
ATOM 632 O O . SER A 1 81 ? 14.862 11.675 -26.110 1.00 87.44 81 SER A O 1
ATOM 634 N N . LEU A 1 82 ? 15.320 9.478 -26.274 1.00 87.81 82 LEU A N 1
ATOM 635 C CA . LEU A 1 82 ? 16.494 9.453 -25.385 1.00 87.81 82 LEU A CA 1
ATOM 636 C C . LEU A 1 82 ? 17.812 9.865 -26.071 1.00 87.81 82 LEU A C 1
ATOM 638 O O . LEU A 1 82 ? 18.854 9.941 -25.414 1.00 87.81 82 LEU A O 1
ATOM 642 N N . TYR A 1 83 ? 17.765 10.148 -27.370 1.00 96.06 83 TYR A N 1
ATOM 643 C CA . TYR A 1 83 ? 18.906 10.495 -28.204 1.00 96.06 83 TYR A CA 1
ATOM 644 C C . TYR A 1 83 ? 18.677 11.837 -28.905 1.00 96.06 83 TYR A C 1
ATOM 646 O O . TYR A 1 83 ? 17.545 12.308 -29.043 1.00 96.06 83 TYR A O 1
ATOM 654 N N . ASP A 1 84 ? 19.767 12.446 -29.358 1.00 96.25 84 ASP A N 1
ATOM 655 C CA . ASP A 1 84 ? 19.755 13.569 -30.290 1.00 96.25 84 ASP A CA 1
ATOM 656 C C . ASP A 1 84 ? 20.140 13.077 -31.684 1.00 96.25 84 ASP A C 1
ATOM 658 O O . ASP A 1 84 ? 21.128 12.356 -31.845 1.00 96.25 84 ASP A O 1
ATOM 662 N N . ARG A 1 85 ? 19.367 13.464 -32.706 1.00 97.25 85 ARG A N 1
ATOM 663 C CA . ARG A 1 85 ? 19.732 13.189 -34.097 1.00 97.25 85 ARG A CA 1
ATOM 664 C C . ARG A 1 85 ? 20.793 14.183 -34.550 1.00 97.25 85 ARG A C 1
ATOM 666 O O . ARG A 1 85 ? 20.535 15.383 -34.605 1.00 97.25 85 ARG A O 1
ATOM 673 N N . VAL A 1 86 ? 21.950 13.673 -34.947 1.00 96.94 86 VAL A N 1
ATOM 674 C CA . VAL A 1 86 ? 23.054 14.458 -35.503 1.00 96.94 86 VAL A CA 1
ATOM 675 C C . VAL A 1 86 ? 23.339 14.025 -36.933 1.00 96.94 86 VAL A C 1
ATOM 677 O O . VAL A 1 86 ? 23.131 12.868 -37.297 1.00 96.94 86 VAL A O 1
ATOM 680 N N . GLU A 1 87 ? 23.807 14.953 -37.758 1.00 97.31 87 GLU A N 1
ATOM 681 C CA . GLU A 1 87 ? 24.254 14.651 -39.117 1.00 97.31 87 GLU A CA 1
ATOM 682 C C . GLU A 1 87 ? 25.730 14.235 -39.106 1.00 97.31 87 GLU A C 1
ATOM 684 O O . GLU A 1 87 ? 26.555 14.848 -38.426 1.00 97.31 87 GLU A O 1
ATOM 689 N N . ILE A 1 88 ? 26.065 13.186 -39.857 1.00 96.88 88 ILE A N 1
ATOM 690 C CA . ILE A 1 88 ? 27.425 12.647 -39.968 1.00 96.88 88 ILE A CA 1
ATOM 691 C C . ILE A 1 88 ? 27.956 12.772 -41.393 1.00 96.88 88 ILE A C 1
ATOM 693 O O . ILE A 1 88 ? 27.209 12.889 -42.366 1.00 96.88 88 ILE A O 1
ATOM 697 N N . ARG A 1 89 ? 29.284 12.744 -41.530 1.00 96.12 89 ARG A N 1
ATOM 698 C CA . ARG A 1 89 ? 29.943 12.936 -42.824 1.00 96.12 89 ARG A CA 1
ATOM 699 C C . ARG A 1 89 ? 30.048 11.620 -43.582 1.00 96.12 89 ARG A C 1
ATOM 701 O O . ARG A 1 89 ? 30.458 10.609 -43.015 1.00 96.12 89 ARG A O 1
ATOM 708 N N . LYS A 1 90 ? 29.813 11.662 -44.897 1.00 96.25 90 LYS A N 1
ATOM 709 C CA . LYS A 1 90 ? 29.973 10.514 -45.808 1.00 96.25 90 LYS A CA 1
ATOM 710 C C . LYS A 1 90 ? 31.322 9.800 -45.644 1.00 96.25 90 LYS A C 1
ATOM 712 O O . LYS A 1 90 ? 31.376 8.581 -45.692 1.00 96.25 90 LYS A O 1
ATOM 717 N N . GLN A 1 91 ? 32.406 10.542 -45.407 1.00 95.62 91 GLN A N 1
ATOM 718 C CA . GLN A 1 91 ? 33.766 9.999 -45.263 1.00 95.62 91 GLN A CA 1
ATOM 719 C C . GLN A 1 91 ? 33.952 9.120 -44.015 1.00 95.62 91 GLN A C 1
ATOM 721 O O . GLN A 1 91 ? 34.947 8.405 -43.916 1.00 95.62 91 GLN A O 1
ATOM 726 N N . GLN A 1 92 ? 33.025 9.183 -43.055 1.00 96.50 92 GLN A N 1
ATOM 727 C CA . GLN A 1 92 ? 33.038 8.314 -41.880 1.00 96.50 92 GLN A CA 1
ATOM 728 C C . GLN A 1 92 ? 32.428 6.937 -42.169 1.00 96.50 92 GLN A C 1
ATOM 730 O O . GLN A 1 92 ? 32.572 6.046 -41.336 1.00 96.50 92 GLN A O 1
ATOM 735 N N . LEU A 1 93 ? 31.758 6.760 -43.312 1.00 97.62 93 LEU A N 1
ATOM 736 C CA . LEU A 1 93 ? 30.997 5.564 -43.657 1.00 97.62 93 LEU A CA 1
ATOM 737 C C . LEU A 1 93 ? 31.701 4.741 -44.737 1.00 97.62 93 LEU A C 1
ATOM 739 O O . LEU A 1 93 ? 32.186 5.287 -45.725 1.00 97.62 93 LEU A O 1
ATOM 743 N N . ASN A 1 94 ? 31.673 3.420 -44.578 1.00 97.44 94 ASN A N 1
ATOM 744 C CA . ASN A 1 94 ? 32.057 2.451 -45.604 1.00 97.44 94 ASN A CA 1
ATOM 745 C C . ASN A 1 94 ? 31.004 1.342 -45.680 1.00 97.44 94 ASN A C 1
ATOM 747 O O . ASN A 1 94 ? 30.640 0.787 -44.644 1.00 97.44 94 ASN A O 1
ATOM 751 N N . LEU A 1 95 ? 30.540 0.979 -46.878 1.00 96.69 95 LEU A N 1
ATOM 752 C CA . LEU A 1 95 ? 29.664 -0.183 -47.038 1.00 96.69 95 LEU A CA 1
ATOM 753 C C . LEU A 1 95 ? 30.464 -1.483 -46.946 1.00 96.69 95 LEU A C 1
ATOM 755 O O . LEU A 1 95 ? 31.562 -1.593 -47.492 1.00 96.69 95 LEU A O 1
ATOM 759 N N . LEU A 1 96 ? 29.885 -2.499 -46.308 1.00 93.69 96 LEU A N 1
ATOM 760 C CA . LEU A 1 96 ? 30.496 -3.828 -46.220 1.00 93.69 96 LEU A CA 1
ATOM 761 C C . LEU A 1 96 ? 30.476 -4.591 -47.549 1.00 93.69 96 LEU A C 1
ATOM 763 O O . LEU A 1 96 ? 31.239 -5.539 -47.710 1.00 93.69 96 LEU A O 1
ATOM 767 N N . SER A 1 97 ? 29.630 -4.182 -48.500 1.00 91.44 97 SER A N 1
ATOM 768 C CA . SER A 1 97 ? 29.643 -4.703 -49.873 1.00 91.44 97 SER A CA 1
ATOM 769 C C . SER A 1 97 ? 30.898 -4.291 -50.653 1.00 91.44 97 SER A C 1
ATOM 771 O O . SER A 1 97 ? 31.198 -4.892 -51.680 1.00 91.44 97 SER A O 1
ATOM 773 N N . GLY A 1 98 ? 31.624 -3.266 -50.186 1.00 91.88 98 GLY A N 1
ATOM 774 C CA . GLY A 1 98 ? 32.714 -2.621 -50.921 1.00 91.88 98 GLY A CA 1
ATOM 775 C C . GLY A 1 98 ? 32.241 -1.600 -51.962 1.00 91.88 98 GLY A C 1
ATOM 776 O O . GLY A 1 98 ? 33.070 -0.945 -52.591 1.00 91.88 98 GLY A O 1
ATOM 777 N N . GLU A 1 99 ? 30.928 -1.432 -52.136 1.00 93.75 99 GLU A N 1
ATOM 778 C CA . GLU A 1 99 ? 30.370 -0.427 -53.038 1.00 93.75 99 GLU A CA 1
ATOM 779 C C . GLU A 1 99 ? 30.507 0.997 -52.466 1.00 93.75 99 GLU A C 1
ATOM 781 O O . GLU A 1 99 ? 30.571 1.186 -51.244 1.00 93.75 99 GLU A O 1
ATOM 786 N N . PRO A 1 100 ? 30.534 2.035 -53.324 1.00 95.06 100 PRO A N 1
ATOM 787 C CA . PRO A 1 100 ? 30.526 3.419 -52.868 1.00 95.06 100 PRO A CA 1
ATOM 788 C C . PRO A 1 100 ? 29.276 3.747 -52.042 1.00 95.06 100 PRO A C 1
ATOM 790 O O . PRO A 1 100 ? 28.163 3.378 -52.410 1.00 95.06 100 PRO A O 1
ATOM 793 N N . VAL A 1 101 ? 29.443 4.520 -50.964 1.00 96.56 101 VAL A N 1
ATOM 794 C CA . VAL A 1 101 ? 28.310 5.003 -50.156 1.00 96.56 101 VAL A CA 1
ATOM 795 C C . VAL A 1 101 ? 27.391 5.894 -51.026 1.00 96.56 101 VAL A C 1
ATOM 797 O O . VAL A 1 101 ? 27.888 6.878 -51.595 1.00 96.56 101 VAL A O 1
ATOM 800 N N . PRO A 1 102 ? 26.080 5.593 -51.147 1.00 95.12 102 PRO A N 1
ATOM 801 C CA . PRO A 1 102 ? 25.148 6.340 -51.998 1.00 95.12 102 PRO A CA 1
ATOM 802 C C . PRO A 1 102 ? 25.000 7.797 -51.569 1.00 95.12 102 PRO A C 1
ATOM 804 O O . PRO A 1 102 ? 24.945 8.062 -50.380 1.00 95.12 102 PRO A O 1
ATOM 807 N N . GLU A 1 103 ? 24.856 8.735 -52.508 1.00 95.44 103 GLU A N 1
ATOM 808 C CA . GLU A 1 103 ? 24.652 10.156 -52.175 1.00 95.44 103 GLU A CA 1
ATOM 809 C C . GLU A 1 103 ? 23.362 10.410 -51.370 1.00 95.44 103 GLU A C 1
ATOM 811 O O . GLU A 1 103 ? 22.297 9.854 -51.674 1.00 95.44 103 GLU A O 1
ATOM 816 N N . GLY A 1 104 ? 23.455 11.288 -50.365 1.00 95.56 104 GLY A N 1
ATOM 817 C CA . GLY A 1 104 ? 22.356 11.648 -49.468 1.00 95.56 104 GLY A CA 1
ATOM 818 C C . GLY A 1 104 ? 22.814 12.322 -48.169 1.00 95.56 104 GLY A C 1
ATOM 819 O O . GLY A 1 104 ? 23.992 12.636 -48.004 1.00 95.56 104 GLY A O 1
ATOM 820 N N . HIS A 1 105 ? 21.867 12.517 -47.250 1.00 97.62 105 HIS A N 1
ATOM 821 C CA . HIS A 1 105 ? 22.116 12.927 -45.866 1.00 97.62 105 HIS A CA 1
ATOM 822 C C . HIS A 1 105 ? 22.207 11.706 -44.956 1.00 97.62 105 HIS A C 1
ATOM 824 O O . HIS A 1 105 ? 21.443 10.749 -45.114 1.00 97.62 105 HIS A O 1
ATOM 830 N N . TYR A 1 106 ? 23.104 11.755 -43.976 1.00 98.00 106 TYR A N 1
ATOM 831 C CA . TYR A 1 106 ? 23.360 10.642 -43.067 1.00 98.00 106 TYR A CA 1
ATOM 832 C C . TYR A 1 106 ? 23.187 11.108 -41.635 1.00 98.00 106 TYR A C 1
ATOM 834 O O . TYR A 1 106 ? 23.803 12.084 -41.216 1.00 98.00 106 TYR A O 1
ATOM 842 N N . TYR A 1 107 ? 22.386 10.378 -40.877 1.00 98.19 107 TYR A N 1
ATOM 843 C CA . TYR A 1 107 ? 22.071 10.709 -39.502 1.00 98.19 107 TYR A CA 1
ATOM 844 C C . TYR A 1 107 ? 22.515 9.610 -38.550 1.00 98.19 107 TYR A C 1
ATOM 846 O O . TYR A 1 107 ? 22.513 8.424 -38.883 1.00 98.19 107 TYR A O 1
ATOM 854 N N . LEU A 1 108 ? 22.848 10.027 -37.339 1.00 97.81 108 LEU A N 1
ATOM 855 C CA . LEU A 1 108 ? 23.201 9.184 -36.212 1.00 97.81 108 LEU A CA 1
ATOM 856 C C . LEU A 1 108 ? 22.415 9.674 -34.998 1.00 97.81 108 LEU A C 1
ATOM 858 O O . LEU A 1 108 ? 22.287 10.877 -34.793 1.00 97.81 108 LEU A O 1
ATOM 862 N N . TYR A 1 109 ? 21.891 8.760 -34.194 1.00 98.00 109 TYR A N 1
ATOM 863 C CA . TYR A 1 109 ? 21.323 9.113 -32.895 1.00 98.00 109 TYR A CA 1
ATOM 864 C C . TYR A 1 109 ? 22.427 9.027 -31.840 1.00 98.00 109 TYR A C 1
ATOM 866 O O . TYR A 1 109 ? 23.139 8.034 -31.791 1.00 98.00 109 TYR A O 1
ATOM 874 N N . VAL A 1 110 ? 22.617 10.068 -31.029 1.00 97.06 110 VAL A N 1
ATOM 875 C CA . VAL A 1 110 ? 23.651 10.127 -29.980 1.00 97.06 110 VAL A CA 1
ATOM 876 C C . VAL A 1 110 ? 22.972 10.210 -28.609 1.00 97.06 110 VAL A C 1
ATOM 878 O O . VAL A 1 110 ? 22.043 11.002 -28.456 1.00 97.06 110 VAL A O 1
ATOM 881 N N . PRO A 1 111 ? 23.374 9.407 -27.604 1.00 96.31 111 PRO A N 1
ATOM 882 C CA . PRO A 1 111 ? 22.737 9.424 -26.285 1.00 96.31 111 PRO A CA 1
ATOM 883 C C . PRO A 1 111 ? 22.764 10.797 -25.594 1.00 96.31 111 PRO A C 1
ATOM 885 O O . PRO A 1 111 ? 23.831 11.391 -25.465 1.00 96.31 111 PRO A O 1
ATOM 888 N N . LYS A 1 112 ? 21.626 11.248 -25.042 1.00 92.06 112 LYS A N 1
ATOM 889 C CA . LYS A 1 112 ? 21.538 12.509 -24.269 1.00 92.06 112 LYS A CA 1
ATOM 890 C C . LYS A 1 112 ? 22.225 12.452 -22.901 1.00 92.06 112 LYS A C 1
ATOM 892 O O . LYS A 1 112 ? 22.789 13.439 -22.441 1.00 92.06 112 LYS A O 1
ATOM 897 N N . ASN A 1 113 ? 22.129 11.315 -22.209 1.00 89.81 113 ASN A N 1
ATOM 898 C CA . ASN A 1 113 ? 22.637 11.137 -20.843 1.00 89.81 113 ASN A CA 1
ATOM 899 C C . ASN A 1 113 ? 23.155 9.701 -20.644 1.00 89.81 113 ASN A C 1
ATOM 901 O O . ASN A 1 113 ? 22.414 8.849 -20.142 1.00 89.81 113 ASN A O 1
ATOM 905 N N . PRO A 1 114 ? 24.389 9.401 -21.086 1.00 93.62 114 PRO A N 1
ATOM 906 C CA . PRO A 1 114 ? 24.910 8.045 -21.053 1.00 93.62 114 PRO A CA 1
ATOM 907 C C . PRO A 1 114 ? 25.244 7.585 -19.623 1.00 93.62 114 PRO A C 1
ATOM 909 O O . PRO A 1 114 ? 26.035 8.218 -18.926 1.00 93.62 114 PRO A O 1
ATOM 912 N N . GLN A 1 115 ? 24.684 6.451 -19.195 1.00 92.81 115 GLN A N 1
ATOM 913 C CA . GLN A 1 115 ? 24.943 5.803 -17.902 1.00 92.81 115 GLN A CA 1
ATOM 914 C C . GLN A 1 115 ? 25.058 4.279 -18.066 1.00 92.81 115 GLN A C 1
ATOM 916 O O . GLN A 1 115 ? 24.272 3.707 -18.816 1.00 92.81 115 GLN A O 1
ATOM 921 N N . PRO A 1 116 ? 26.003 3.600 -17.386 1.00 93.88 116 PRO A N 1
ATOM 922 C CA . PRO A 1 116 ? 26.197 2.157 -17.539 1.00 93.88 116 PRO A CA 1
ATOM 923 C C . PRO A 1 116 ? 24.997 1.339 -17.023 1.00 93.88 116 PRO A C 1
ATOM 925 O O . PRO A 1 116 ? 24.317 1.795 -16.098 1.00 93.88 116 PRO A O 1
ATOM 928 N N . PRO A 1 117 ? 24.771 0.120 -17.558 1.00 93.31 117 PRO A N 1
ATOM 929 C CA . PRO A 1 117 ? 23.759 -0.801 -17.044 1.00 93.31 117 PRO A CA 1
ATOM 930 C C . PRO A 1 117 ? 23.920 -1.072 -15.542 1.00 93.31 117 PRO A C 1
ATOM 932 O O . PRO A 1 117 ? 25.038 -1.121 -15.016 1.00 93.31 117 PRO A O 1
ATOM 935 N N . THR A 1 118 ? 22.798 -1.285 -14.859 1.00 88.00 118 THR A N 1
ATOM 936 C CA . T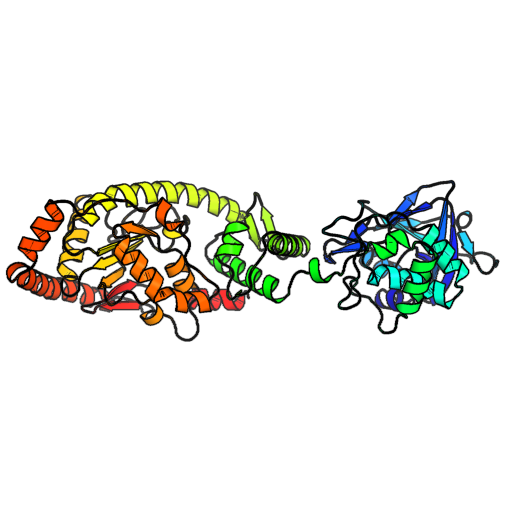HR A 1 118 ? 22.735 -1.537 -13.412 1.00 88.00 118 THR A CA 1
ATOM 937 C C . THR A 1 118 ? 21.995 -2.837 -13.114 1.00 88.00 118 THR A C 1
ATOM 939 O O . THR A 1 118 ? 21.400 -3.448 -13.993 1.00 88.00 118 THR A O 1
ATOM 942 N N . GLU A 1 119 ? 21.998 -3.265 -11.852 1.00 82.12 119 GLU A N 1
ATOM 943 C CA . GLU A 1 119 ? 21.207 -4.416 -11.395 1.00 82.12 119 GLU A CA 1
ATOM 944 C C . GLU A 1 119 ? 19.700 -4.246 -11.657 1.00 82.12 119 GLU A C 1
ATOM 946 O O . GLU A 1 119 ? 19.002 -5.225 -11.898 1.00 82.12 119 GLU A O 1
ATOM 951 N N . GLN A 1 120 ? 19.197 -3.009 -11.602 1.00 77.94 120 GLN A N 1
ATOM 952 C CA . GLN A 1 120 ? 17.787 -2.679 -11.822 1.00 77.94 120 GLN A CA 1
ATOM 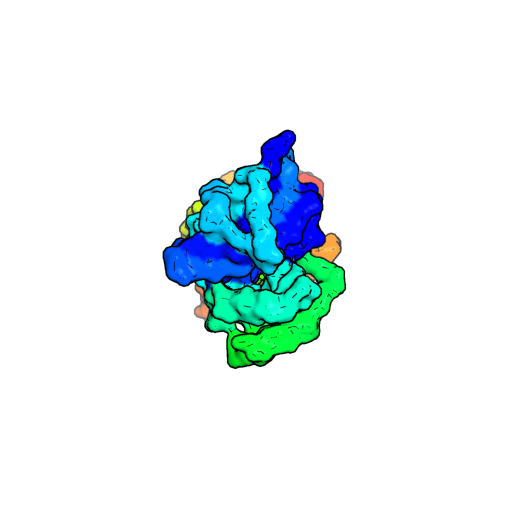953 C C . GLN A 1 120 ? 17.456 -2.469 -13.302 1.00 77.94 120 GLN A C 1
ATOM 955 O O . GLN A 1 120 ? 16.334 -2.738 -13.714 1.00 77.94 120 GLN A O 1
ATOM 960 N N . ILE A 1 121 ? 18.420 -1.975 -14.085 1.00 84.44 121 ILE A N 1
ATOM 961 C CA . ILE A 1 121 ? 18.285 -1.710 -15.521 1.00 84.44 121 ILE A CA 1
ATOM 962 C C . ILE A 1 121 ? 19.436 -2.439 -16.238 1.00 84.44 121 ILE A C 1
ATOM 964 O O . ILE A 1 121 ? 20.430 -1.806 -16.618 1.00 84.44 121 ILE A O 1
ATOM 968 N N . PRO A 1 122 ? 19.354 -3.780 -16.348 1.00 93.31 122 PRO A N 1
ATOM 969 C CA . PRO A 1 122 ? 20.411 -4.607 -16.920 1.00 93.31 122 PRO A CA 1
ATOM 970 C C . PRO A 1 122 ? 20.398 -4.576 -18.455 1.00 93.31 122 PRO A C 1
ATOM 972 O O . PRO A 1 122 ? 19.487 -4.044 -19.093 1.00 93.31 122 PRO A O 1
ATOM 975 N N . LEU A 1 123 ? 21.391 -5.221 -19.064 1.00 95.75 123 LEU A N 1
ATOM 976 C CA . LEU A 1 123 ? 21.309 -5.674 -20.449 1.00 95.75 123 LEU A CA 1
ATOM 977 C C . LEU A 1 123 ? 20.196 -6.721 -20.579 1.00 95.75 123 LEU A C 1
ATOM 979 O O . LEU A 1 123 ? 20.153 -7.680 -19.806 1.00 95.75 123 LEU A O 1
ATOM 983 N N . ALA A 1 124 ? 19.328 -6.568 -21.577 1.00 94.44 124 ALA A N 1
ATOM 984 C CA . ALA A 1 124 ? 18.296 -7.548 -21.907 1.00 94.44 124 ALA A CA 1
ATOM 985 C C . ALA A 1 124 ? 18.750 -8.433 -23.077 1.00 94.44 124 ALA A C 1
ATOM 987 O O . ALA A 1 124 ? 19.100 -7.924 -24.146 1.00 94.44 124 ALA A O 1
ATOM 988 N N . GLN A 1 125 ? 18.703 -9.755 -22.902 1.00 96.69 125 GLN A N 1
ATOM 989 C CA . GLN A 1 125 ? 19.027 -10.717 -23.958 1.00 96.69 125 GLN A CA 1
ATOM 990 C C . GLN A 1 125 ? 18.157 -10.513 -25.203 1.00 96.69 125 GLN A C 1
ATOM 992 O O . GLN A 1 125 ? 18.678 -10.529 -26.312 1.00 96.69 125 GLN A O 1
ATOM 997 N N . SER A 1 126 ? 16.865 -10.237 -25.036 1.00 94.81 126 SER A N 1
ATOM 998 C CA . SER A 1 126 ? 15.935 -9.972 -26.137 1.00 94.81 126 SER A CA 1
ATOM 999 C C . SER A 1 126 ? 16.344 -8.765 -26.992 1.00 94.81 126 SER A C 1
ATOM 1001 O O . SER A 1 126 ? 16.145 -8.758 -28.205 1.00 94.81 126 SER A O 1
ATOM 1003 N N . TYR A 1 127 ? 16.966 -7.745 -26.395 1.00 96.25 127 TYR A N 1
ATOM 1004 C CA . TYR A 1 127 ? 17.476 -6.591 -27.135 1.00 96.25 127 TYR A CA 1
ATOM 1005 C C . TYR A 1 127 ? 18.757 -6.935 -27.909 1.00 96.25 127 TYR A C 1
ATOM 1007 O O . TYR A 1 127 ? 18.895 -6.565 -29.077 1.00 96.25 127 TYR A O 1
ATOM 1015 N N . ILE A 1 128 ? 19.670 -7.683 -27.281 1.00 97.19 128 ILE A N 1
ATOM 1016 C CA . ILE A 1 128 ? 20.906 -8.172 -27.915 1.00 97.19 128 ILE A CA 1
ATOM 1017 C C . ILE A 1 128 ? 20.580 -9.087 -29.103 1.00 97.19 128 ILE A C 1
ATOM 1019 O O . ILE A 1 128 ? 21.156 -8.928 -30.177 1.00 97.19 128 ILE A O 1
ATOM 1023 N N . ASP A 1 129 ? 19.611 -9.984 -28.946 1.00 97.50 129 ASP A N 1
ATOM 1024 C CA . ASP A 1 129 ? 19.097 -10.857 -30.002 1.00 97.50 129 ASP A CA 1
ATOM 1025 C C . ASP A 1 129 ? 18.687 -10.062 -31.252 1.00 97.50 129 ASP A C 1
ATOM 1027 O O . ASP A 1 129 ? 19.136 -10.356 -32.360 1.00 97.50 129 ASP A O 1
ATOM 1031 N N . VAL A 1 130 ? 17.885 -9.005 -31.071 1.00 96.12 130 VAL A N 1
ATOM 1032 C CA . VAL A 1 130 ? 17.423 -8.129 -32.161 1.00 96.12 130 VAL A CA 1
ATOM 1033 C C . VAL A 1 130 ? 18.587 -7.435 -32.863 1.00 96.12 130 VAL A C 1
ATOM 1035 O O . VAL A 1 130 ? 18.560 -7.271 -34.083 1.00 96.12 130 VAL A O 1
ATOM 1038 N N . MET A 1 131 ? 19.610 -7.017 -32.114 1.00 96.06 131 MET A N 1
ATOM 1039 C CA . MET A 1 131 ? 20.794 -6.375 -32.686 1.00 96.06 131 MET A CA 1
ATOM 1040 C C . MET A 1 131 ? 21.631 -7.337 -33.530 1.00 96.06 131 MET A C 1
ATOM 1042 O O . MET A 1 131 ? 22.177 -6.929 -34.553 1.00 96.06 131 MET A O 1
ATOM 1046 N N . LEU A 1 132 ? 21.758 -8.592 -33.095 1.00 97.06 132 LEU A N 1
ATOM 1047 C CA . LEU A 1 132 ? 22.631 -9.582 -33.722 1.00 97.06 132 LEU A CA 1
ATOM 1048 C C . LEU A 1 132 ? 21.963 -10.308 -34.894 1.00 97.06 132 LEU A C 1
ATOM 1050 O O . LEU A 1 132 ? 22.646 -10.627 -35.869 1.00 97.06 132 LEU A O 1
ATOM 1054 N N . ALA A 1 133 ? 20.648 -10.531 -34.834 1.00 95.81 133 ALA A N 1
ATOM 1055 C CA . ALA A 1 133 ? 19.915 -11.336 -35.810 1.00 95.81 133 ALA A CA 1
ATOM 1056 C C . ALA A 1 133 ? 20.155 -10.930 -37.283 1.00 95.81 133 ALA A C 1
ATOM 1058 O O . ALA A 1 133 ? 20.468 -11.818 -38.081 1.00 95.81 133 ALA A O 1
ATOM 1059 N N . PRO A 1 134 ? 20.122 -9.636 -37.679 1.00 94.75 134 PRO A N 1
ATOM 1060 C CA . PRO A 1 134 ? 20.369 -9.251 -39.071 1.00 94.75 134 PRO A CA 1
ATOM 1061 C C . PRO A 1 134 ? 21.766 -9.652 -39.556 1.00 94.75 134 PRO A C 1
ATOM 1063 O O . PRO A 1 134 ? 21.927 -10.124 -40.678 1.00 94.75 134 PRO A O 1
ATOM 1066 N N . PHE A 1 135 ? 22.782 -9.503 -38.705 1.00 95.56 135 PHE A N 1
ATOM 1067 C CA . PHE A 1 135 ? 24.167 -9.796 -39.069 1.00 95.56 135 PHE A CA 1
ATOM 1068 C C . PHE A 1 135 ? 24.448 -11.293 -39.096 1.00 95.56 135 PHE A C 1
ATOM 1070 O O . PHE A 1 135 ? 25.213 -11.730 -39.945 1.00 95.56 135 PHE A O 1
ATOM 1077 N N . ILE A 1 136 ? 23.806 -12.086 -38.234 1.00 95.56 136 ILE A N 1
ATOM 1078 C CA . ILE A 1 136 ? 23.896 -13.553 -38.288 1.00 95.56 136 ILE A CA 1
ATOM 1079 C C . ILE A 1 136 ? 23.376 -14.069 -39.634 1.00 95.56 136 ILE A C 1
ATOM 1081 O O . ILE A 1 136 ? 24.023 -14.911 -40.252 1.00 95.56 136 ILE A O 1
ATOM 1085 N N . ILE A 1 137 ? 22.240 -13.535 -40.095 1.00 93.12 137 ILE A N 1
ATOM 1086 C CA . ILE A 1 137 ? 21.617 -13.923 -41.368 1.00 93.12 137 ILE A CA 1
ATOM 1087 C C . ILE A 1 137 ? 22.477 -13.488 -42.559 1.00 93.12 137 ILE A C 1
ATOM 1089 O O . ILE A 1 137 ? 22.652 -14.253 -43.504 1.00 93.12 137 ILE A O 1
ATOM 1093 N N . LEU A 1 138 ? 23.007 -12.263 -42.526 1.00 93.38 138 LEU A N 1
ATOM 1094 C CA . LEU A 1 138 ? 23.784 -11.709 -43.635 1.00 93.38 138 LEU A CA 1
ATOM 1095 C C . LEU A 1 138 ? 25.187 -12.314 -43.731 1.00 93.38 138 LEU A C 1
ATOM 1097 O O . LEU A 1 138 ? 25.622 -12.694 -44.816 1.00 93.38 138 LEU A O 1
ATOM 1101 N N . ASN A 1 139 ? 25.919 -12.355 -42.615 1.00 94.00 139 ASN A N 1
ATOM 1102 C CA . ASN A 1 139 ? 27.282 -12.869 -42.556 1.00 94.00 139 ASN A CA 1
ATOM 1103 C C . ASN A 1 139 ? 27.719 -13.142 -41.097 1.00 94.00 139 ASN A C 1
ATOM 1105 O O . ASN A 1 139 ? 28.014 -12.200 -40.351 1.00 94.00 139 ASN A O 1
ATOM 1109 N N . PRO A 1 140 ? 27.883 -14.412 -40.690 1.00 91.06 140 PRO A N 1
ATOM 1110 C CA . PRO A 1 140 ? 28.298 -14.763 -39.331 1.00 91.06 140 PRO A CA 1
ATOM 1111 C C . PRO A 1 140 ? 29.607 -14.103 -38.864 1.00 91.06 140 PRO A C 1
ATOM 1113 O O . PRO A 1 140 ? 29.729 -13.752 -37.692 1.00 91.06 140 PRO A O 1
ATOM 1116 N N . ASN A 1 141 ? 30.570 -13.858 -39.762 1.00 93.19 141 ASN A N 1
ATOM 1117 C CA . ASN A 1 141 ? 31.824 -13.187 -39.397 1.00 93.19 141 ASN A CA 1
ATOM 1118 C C . ASN A 1 141 ? 31.599 -11.717 -39.025 1.00 93.19 141 ASN A C 1
ATOM 1120 O O . ASN A 1 141 ? 32.255 -11.201 -38.120 1.00 93.19 141 ASN A O 1
ATOM 1124 N N . TRP A 1 142 ? 30.649 -11.044 -39.678 1.00 95.00 142 TRP A N 1
ATOM 1125 C CA . TRP A 1 142 ? 30.252 -9.689 -39.301 1.00 95.00 142 TRP A CA 1
ATOM 1126 C C . TRP A 1 142 ? 29.590 -9.672 -37.926 1.00 95.00 142 TRP A C 1
ATOM 1128 O O . TRP A 1 142 ? 29.884 -8.791 -37.121 1.00 95.00 142 TRP A O 1
ATOM 1138 N N . ALA A 1 143 ? 28.767 -10.676 -37.617 1.00 95.44 143 ALA A N 1
ATOM 1139 C CA . ALA A 1 143 ? 28.165 -10.815 -36.297 1.00 95.44 143 ALA A CA 1
ATOM 1140 C C . ALA A 1 143 ? 29.226 -11.029 -35.194 1.00 95.44 143 ALA A C 1
ATOM 1142 O O . ALA A 1 143 ? 29.128 -10.419 -34.130 1.00 95.44 143 ALA A O 1
ATOM 1143 N N . ILE A 1 144 ? 30.288 -11.803 -35.460 1.00 95.44 144 ILE A N 1
ATOM 1144 C CA . ILE A 1 144 ? 31.429 -11.956 -34.534 1.00 95.44 144 ILE A CA 1
ATOM 1145 C C . ILE A 1 144 ? 32.107 -10.604 -34.286 1.00 95.44 144 ILE A C 1
ATOM 1147 O O . ILE A 1 144 ? 32.340 -10.229 -33.136 1.00 95.44 144 ILE A O 1
ATOM 1151 N N . THR A 1 145 ? 32.414 -9.852 -35.347 1.00 93.62 145 THR A N 1
ATOM 1152 C CA . THR A 1 145 ? 33.014 -8.512 -35.228 1.00 93.62 145 THR A CA 1
ATOM 1153 C C . THR A 1 145 ? 32.112 -7.566 -34.436 1.00 93.62 145 THR A C 1
ATOM 1155 O O . THR A 1 145 ? 32.591 -6.825 -33.575 1.00 93.62 145 THR A O 1
ATOM 1158 N N . LEU A 1 146 ? 30.799 -7.625 -34.673 1.00 95.56 146 LEU A N 1
ATOM 1159 C CA . LEU A 1 146 ? 29.809 -6.842 -33.944 1.00 95.56 146 LEU A CA 1
ATOM 1160 C C . LEU A 1 146 ? 29.863 -7.130 -32.438 1.00 95.56 146 LEU A C 1
ATOM 1162 O O . LEU A 1 146 ? 29.934 -6.187 -31.658 1.00 95.56 146 LEU A O 1
ATOM 1166 N N . VAL A 1 147 ? 29.887 -8.402 -32.026 1.00 96.38 147 VAL A N 1
ATOM 1167 C CA . VAL A 1 147 ? 29.970 -8.792 -30.605 1.00 96.38 147 VAL A CA 1
ATOM 1168 C C . VAL A 1 147 ? 31.305 -8.375 -29.985 1.00 96.38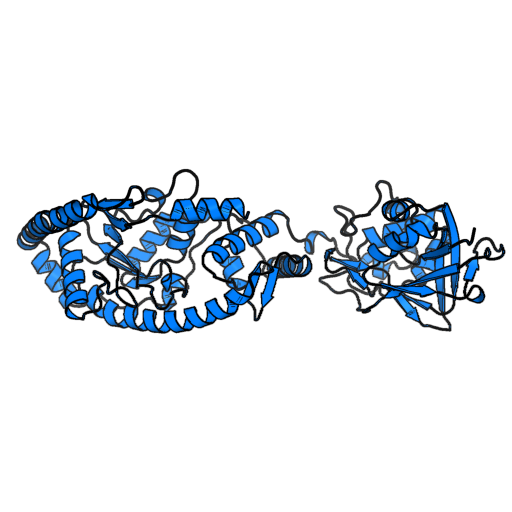 147 VAL A C 1
ATOM 1170 O O . VAL A 1 147 ? 31.321 -7.822 -28.888 1.00 96.38 147 VAL A O 1
ATOM 1173 N N . LYS A 1 148 ? 32.432 -8.567 -30.686 1.00 93.19 148 LYS A N 1
ATOM 1174 C CA . LYS A 1 148 ? 33.769 -8.182 -30.183 1.00 93.19 148 LYS A CA 1
ATOM 1175 C C . LYS A 1 148 ? 33.911 -6.684 -29.909 1.00 93.19 148 LYS A C 1
ATOM 1177 O O . LYS A 1 148 ? 34.739 -6.291 -29.094 1.00 93.19 148 LYS A O 1
ATOM 1182 N N . THR A 1 149 ? 33.119 -5.862 -30.592 1.00 91.75 149 THR A N 1
ATOM 1183 C CA . THR A 1 149 ? 33.140 -4.397 -30.476 1.00 91.75 149 THR A CA 1
ATOM 1184 C C . THR A 1 149 ? 32.041 -3.850 -29.558 1.00 91.75 149 THR A C 1
ATOM 1186 O O . THR A 1 149 ? 31.961 -2.639 -29.354 1.00 91.75 149 THR A O 1
ATOM 1189 N N . MET A 1 150 ? 31.199 -4.711 -28.969 1.00 94.00 150 MET A N 1
ATOM 1190 C CA . MET A 1 150 ? 30.206 -4.309 -27.970 1.00 94.00 150 MET A CA 1
ATOM 1191 C C . MET A 1 150 ? 30.869 -4.047 -26.610 1.00 94.00 150 MET A C 1
ATOM 1193 O O . MET A 1 150 ? 31.380 -4.960 -25.959 1.00 94.00 150 MET A O 1
ATOM 1197 N N . GLY A 1 151 ? 30.824 -2.795 -26.153 1.00 93.19 151 GLY A N 1
ATOM 1198 C CA . GLY A 1 151 ? 31.152 -2.437 -24.773 1.00 93.19 151 GLY A CA 1
ATOM 1199 C C . GLY A 1 151 ? 30.114 -2.940 -23.763 1.00 93.19 151 GLY A C 1
ATOM 1200 O O . GLY A 1 151 ? 29.031 -3.375 -24.136 1.00 93.19 151 GLY A O 1
ATOM 1201 N N . ASP A 1 152 ? 30.450 -2.853 -22.475 1.00 96.44 152 ASP A N 1
ATOM 1202 C CA . ASP A 1 152 ? 29.577 -3.122 -21.319 1.00 96.44 152 ASP A CA 1
ATOM 1203 C C . ASP A 1 152 ? 28.983 -4.545 -21.200 1.00 96.44 152 ASP A C 1
ATOM 1205 O O . ASP A 1 152 ? 28.186 -4.782 -20.299 1.00 96.44 152 ASP A O 1
ATOM 1209 N N . LEU A 1 153 ? 29.390 -5.525 -22.019 1.00 95.44 153 LEU A N 1
ATOM 1210 C CA . LEU A 1 153 ? 28.929 -6.922 -21.879 1.00 95.44 153 LEU A CA 1
ATOM 1211 C C . LEU A 1 153 ? 29.327 -7.585 -20.539 1.00 95.44 153 LEU A C 1
ATOM 1213 O O . LEU A 1 153 ? 28.857 -8.671 -20.237 1.00 95.44 153 LEU A O 1
ATOM 1217 N N . ASP A 1 154 ? 30.223 -6.967 -19.765 1.00 93.88 154 ASP A N 1
ATOM 1218 C CA . ASP A 1 154 ? 30.603 -7.341 -18.391 1.00 93.88 154 ASP A CA 1
ATOM 1219 C C . ASP A 1 154 ? 29.670 -6.753 -17.308 1.00 93.88 154 ASP A C 1
ATOM 1221 O O . ASP A 1 154 ? 29.910 -6.922 -16.114 1.00 93.88 154 ASP A O 1
ATOM 1225 N N . LYS A 1 155 ? 28.642 -5.994 -17.699 1.00 95.19 155 LYS A N 1
ATOM 1226 C CA . LYS A 1 155 ? 27.656 -5.390 -16.790 1.00 95.19 155 LYS A CA 1
ATOM 1227 C C . LYS A 1 155 ? 26.475 -6.336 -16.550 1.00 95.19 155 LYS A C 1
ATOM 1229 O O . LYS A 1 155 ? 26.344 -7.327 -17.267 1.00 95.19 155 LYS A O 1
ATOM 1234 N N . PRO A 1 156 ? 25.602 -6.054 -15.558 1.00 93.75 156 PRO A N 1
ATOM 1235 C CA . PRO A 1 156 ? 24.455 -6.906 -15.270 1.00 93.75 156 PRO A CA 1
ATOM 1236 C C . PRO A 1 156 ? 23.655 -7.222 -16.533 1.00 93.75 156 PRO A C 1
ATOM 1238 O O . PRO A 1 156 ? 23.194 -6.318 -17.226 1.00 93.75 156 PRO A O 1
ATOM 1241 N N . TRP A 1 157 ? 23.502 -8.511 -16.819 1.00 95.12 157 TRP A N 1
ATOM 1242 C CA . TRP A 1 157 ? 22.853 -9.029 -18.017 1.00 95.12 157 TRP A CA 1
ATOM 1243 C C . TRP A 1 157 ? 21.842 -10.097 -17.622 1.00 95.12 157 TRP A C 1
ATOM 1245 O O . TRP A 1 157 ? 22.143 -10.989 -16.822 1.00 95.12 157 TRP A O 1
ATOM 1255 N N . VAL A 1 158 ? 20.629 -9.992 -18.166 1.00 93.06 158 VAL A N 1
ATOM 1256 C CA . VAL A 1 158 ? 19.565 -10.968 -17.961 1.00 93.06 158 VAL A CA 1
ATOM 1257 C C . VAL A 1 158 ? 19.040 -11.599 -19.242 1.00 93.06 158 VAL A C 1
ATOM 1259 O O . VAL A 1 158 ? 18.868 -10.952 -20.274 1.00 93.06 158 VAL A O 1
ATOM 1262 N N . ASN A 1 159 ? 18.721 -12.882 -19.130 1.00 93.81 159 ASN A N 1
ATOM 1263 C CA . ASN A 1 159 ? 17.957 -13.650 -20.089 1.00 93.81 159 ASN A CA 1
ATOM 1264 C C . ASN A 1 159 ? 16.460 -13.448 -19.851 1.00 93.81 159 ASN A C 1
ATOM 1266 O O . ASN A 1 159 ? 15.859 -14.023 -18.942 1.00 93.81 159 ASN A O 1
ATOM 1270 N N . ASP A 1 160 ? 15.852 -12.615 -20.684 1.00 90.94 160 ASP A N 1
ATOM 1271 C CA . ASP A 1 160 ? 14.450 -12.223 -20.612 1.00 90.94 160 ASP A CA 1
ATOM 1272 C C . ASP A 1 160 ? 13.581 -12.845 -21.715 1.00 90.94 160 ASP A C 1
ATOM 1274 O O . ASP A 1 160 ? 12.384 -12.568 -21.753 1.00 90.94 160 ASP A O 1
ATOM 1278 N N . ARG A 1 161 ? 14.122 -13.738 -22.557 1.00 88.44 161 ARG A N 1
ATOM 1279 C CA . ARG A 1 161 ? 13.438 -14.294 -23.746 1.00 88.44 161 ARG A CA 1
ATOM 1280 C C . ARG A 1 161 ? 12.050 -14.883 -23.483 1.00 88.44 161 ARG A C 1
ATOM 1282 O O . ARG A 1 161 ? 11.174 -14.765 -24.330 1.00 88.44 161 ARG A O 1
ATOM 1289 N N . LYS A 1 162 ? 11.809 -15.468 -22.302 1.00 84.69 162 LYS A N 1
ATOM 1290 C CA . LYS A 1 162 ? 10.477 -15.989 -21.923 1.00 84.69 162 LYS A CA 1
ATOM 1291 C C . LYS A 1 162 ? 9.383 -14.906 -21.893 1.00 84.69 162 LYS A C 1
ATOM 1293 O O . LYS A 1 162 ? 8.216 -15.221 -22.077 1.00 84.69 162 LYS A O 1
ATOM 1298 N N . MET A 1 163 ? 9.746 -13.654 -21.602 1.00 75.81 163 MET A N 1
ATOM 1299 C CA . MET A 1 163 ? 8.854 -12.484 -21.639 1.00 75.81 163 MET A CA 1
ATOM 1300 C C . MET A 1 163 ? 9.711 -11.214 -21.839 1.00 75.81 163 MET A C 1
ATOM 1302 O O . MET A 1 163 ? 10.146 -10.602 -20.857 1.00 75.81 163 MET A O 1
ATOM 1306 N N . PRO A 1 164 ? 10.023 -10.864 -23.096 1.00 83.75 164 PRO A N 1
ATOM 1307 C CA . PRO A 1 164 ? 10.981 -9.814 -23.431 1.00 83.75 164 PRO A CA 1
ATOM 1308 C C . PRO A 1 164 ? 10.703 -8.468 -22.743 1.00 83.75 164 PRO A C 1
ATOM 1310 O O . PRO A 1 164 ? 9.581 -7.967 -22.780 1.00 83.75 164 PRO A O 1
ATOM 1313 N N . MET A 1 165 ? 11.737 -7.862 -22.152 1.00 81.69 165 MET A N 1
ATOM 1314 C CA . MET A 1 165 ? 11.746 -6.462 -21.702 1.00 81.69 165 MET A CA 1
ATOM 1315 C C . MET A 1 165 ? 11.727 -5.507 -22.900 1.00 81.69 165 MET A C 1
ATOM 1317 O O . MET A 1 165 ? 11.146 -4.424 -22.840 1.00 81.69 165 MET A O 1
ATOM 1321 N N . TYR A 1 166 ? 12.330 -5.915 -24.021 1.00 85.25 166 TYR A N 1
ATOM 1322 C CA . TYR A 1 166 ? 12.241 -5.172 -25.266 1.00 85.25 166 TYR A CA 1
ATOM 1323 C C . TYR A 1 166 ? 10.886 -5.416 -25.945 1.00 85.25 166 TYR A C 1
ATOM 1325 O O . TYR A 1 166 ? 10.667 -6.438 -26.589 1.00 85.25 166 TYR A O 1
ATOM 1333 N N . SER A 1 167 ? 9.975 -4.447 -25.836 1.00 77.62 167 SER A N 1
ATOM 1334 C CA . SER A 1 167 ? 8.584 -4.556 -26.314 1.00 77.62 167 SER A CA 1
ATOM 1335 C C . SER A 1 167 ? 8.426 -4.803 -27.818 1.00 77.62 167 SER A C 1
ATOM 1337 O O . SER A 1 167 ? 7.368 -5.244 -28.259 1.00 77.62 167 SER A O 1
ATOM 1339 N N . ARG A 1 168 ? 9.467 -4.527 -28.612 1.00 81.44 168 ARG A N 1
ATOM 1340 C CA . ARG A 1 168 ? 9.486 -4.740 -30.068 1.00 81.44 168 ARG A CA 1
ATOM 1341 C C . ARG A 1 168 ? 10.235 -6.011 -30.467 1.00 81.44 168 ARG A C 1
ATOM 1343 O O . ARG A 1 168 ? 10.712 -6.080 -31.593 1.00 81.44 168 ARG A O 1
ATOM 1350 N N . TYR A 1 169 ? 10.389 -6.974 -29.556 1.00 86.19 169 TYR A N 1
ATOM 1351 C CA . TYR A 1 169 ? 11.016 -8.262 -29.846 1.00 86.19 169 TYR A CA 1
ATOM 1352 C C . TYR A 1 169 ? 10.216 -9.029 -30.919 1.00 86.19 169 TYR A C 1
ATOM 1354 O O . TYR A 1 169 ? 9.068 -9.398 -30.661 1.00 86.19 169 TYR A O 1
ATOM 1362 N N . PRO A 1 170 ? 10.778 -9.249 -32.122 1.00 83.12 170 PRO A N 1
ATOM 1363 C CA . PRO A 1 170 ? 10.102 -9.951 -33.205 1.00 83.12 170 PRO A CA 1
ATOM 1364 C C . PRO A 1 170 ? 9.820 -11.419 -32.887 1.00 83.12 170 PRO A C 1
ATOM 1366 O O . PRO A 1 170 ? 10.613 -12.106 -32.241 1.00 83.12 170 PRO A O 1
ATOM 1369 N N . VAL A 1 171 ? 8.705 -11.923 -33.415 1.00 79.31 171 VAL A N 1
ATOM 1370 C CA . VAL A 1 171 ? 8.400 -13.355 -33.389 1.00 79.31 171 VAL A CA 1
ATOM 1371 C C . VAL A 1 171 ? 9.287 -14.054 -34.420 1.00 79.31 171 VAL A C 1
ATOM 1373 O O . VAL A 1 171 ? 9.286 -13.675 -35.585 1.00 79.31 171 VAL A O 1
ATOM 1376 N N . GLY A 1 172 ? 10.017 -15.092 -34.009 1.00 83.62 172 GLY A N 1
ATOM 1377 C CA . GLY A 1 172 ? 10.813 -15.919 -34.926 1.00 83.62 172 GLY A CA 1
ATOM 1378 C C . GLY A 1 172 ? 12.304 -15.586 -35.005 1.00 83.62 172 GLY A C 1
ATOM 1379 O O . GLY A 1 172 ? 12.984 -16.134 -35.869 1.00 83.62 172 GLY A O 1
ATOM 1380 N N . ILE A 1 173 ? 12.840 -14.746 -34.110 1.00 91.38 173 ILE A N 1
ATOM 1381 C CA . ILE A 1 173 ? 14.298 -14.661 -33.945 1.00 91.38 173 ILE A CA 1
ATOM 1382 C C . ILE A 1 173 ? 14.849 -16.028 -33.508 1.00 91.38 173 ILE A C 1
ATOM 1384 O O . ILE A 1 173 ? 14.385 -16.610 -32.527 1.00 91.38 173 ILE A O 1
ATOM 1388 N N . ASP A 1 174 ? 15.872 -16.513 -34.218 1.00 94.19 174 ASP A N 1
ATOM 1389 C CA . ASP A 1 174 ? 16.633 -17.713 -33.856 1.00 94.19 174 ASP A CA 1
ATOM 1390 C C . ASP A 1 174 ? 17.582 -17.405 -32.684 1.00 94.19 174 ASP A C 1
ATOM 1392 O O . ASP A 1 174 ? 18.749 -17.039 -32.861 1.00 94.19 174 ASP A O 1
ATOM 1396 N N . GLY A 1 175 ? 17.052 -17.521 -31.464 1.00 94.19 175 GLY A N 1
ATOM 1397 C CA . GLY A 1 175 ? 17.819 -17.334 -30.233 1.00 94.19 175 GLY A CA 1
ATOM 1398 C C . GLY A 1 175 ? 18.969 -18.334 -30.075 1.00 94.19 175 GLY A C 1
ATOM 1399 O O . GLY A 1 175 ? 19.999 -17.981 -29.503 1.00 94.19 175 GLY A O 1
ATOM 1400 N N . ASP A 1 176 ? 18.854 -19.540 -30.639 1.00 96.00 176 ASP A N 1
ATOM 1401 C CA . ASP A 1 176 ? 19.905 -20.558 -30.552 1.00 96.00 176 ASP A CA 1
ATOM 1402 C C . ASP A 1 176 ? 21.119 -20.176 -31.410 1.00 96.00 176 ASP A C 1
ATOM 1404 O O . ASP A 1 176 ? 22.265 -20.429 -31.032 1.00 96.00 176 ASP A O 1
ATOM 1408 N N . ALA A 1 177 ? 20.900 -19.544 -32.569 1.00 96.38 177 ALA A N 1
ATOM 1409 C CA . ALA A 1 177 ? 21.985 -18.990 -33.378 1.00 96.38 177 ALA A CA 1
ATOM 1410 C C . ALA A 1 177 ? 22.715 -17.850 -32.660 1.00 96.38 177 ALA A C 1
ATOM 1412 O O . ALA A 1 177 ? 23.948 -17.784 -32.714 1.00 96.38 177 ALA A O 1
ATOM 1413 N N . VAL A 1 178 ? 21.972 -16.991 -31.955 1.00 97.38 178 VAL A N 1
ATOM 1414 C CA . VAL A 1 178 ? 22.554 -15.937 -31.115 1.00 97.38 178 VAL A CA 1
ATOM 1415 C C . VAL A 1 178 ? 23.372 -16.547 -29.974 1.00 97.38 178 VAL A C 1
ATOM 1417 O O . VAL A 1 178 ? 24.507 -16.126 -29.752 1.00 97.38 178 VAL A O 1
ATOM 1420 N N . ASP A 1 179 ? 22.859 -17.578 -29.303 1.00 97.75 179 ASP A N 1
ATOM 1421 C CA . ASP A 1 179 ? 23.567 -18.255 -28.212 1.00 97.75 179 ASP A CA 1
ATOM 1422 C C . ASP A 1 179 ? 24.870 -18.894 -28.689 1.00 97.75 179 ASP A C 1
ATOM 1424 O O . ASP A 1 179 ? 25.909 -18.692 -28.063 1.00 97.75 179 ASP A O 1
ATOM 1428 N N . ARG A 1 180 ? 24.865 -19.584 -29.839 1.00 97.56 180 ARG A N 1
ATOM 1429 C CA . ARG A 1 180 ? 26.093 -20.138 -30.438 1.00 97.56 180 ARG A CA 1
ATOM 1430 C C . ARG A 1 180 ? 27.136 -19.051 -30.709 1.00 97.56 180 ARG A C 1
ATOM 1432 O O . ARG A 1 180 ? 28.308 -19.238 -30.385 1.00 97.56 180 ARG A O 1
ATOM 1439 N N . LEU A 1 181 ? 26.716 -17.913 -31.265 1.00 97.69 181 LEU A N 1
ATOM 1440 C CA . LEU A 1 181 ? 27.602 -16.782 -31.546 1.00 97.69 181 LEU A CA 1
ATOM 1441 C C . LEU A 1 181 ? 28.199 -16.181 -30.262 1.00 97.69 181 LEU A C 1
ATOM 1443 O O . LEU A 1 181 ? 29.401 -15.903 -30.205 1.00 97.69 181 LEU A O 1
ATOM 1447 N N . LEU A 1 182 ? 27.370 -15.975 -29.235 1.00 97.50 182 LEU A N 1
ATOM 1448 C CA . LEU A 1 182 ? 27.789 -15.400 -27.956 1.00 97.50 182 LEU A CA 1
ATOM 1449 C C . LEU A 1 182 ? 28.698 -16.356 -27.180 1.00 97.50 182 LEU A C 1
ATOM 1451 O O . LEU A 1 182 ? 29.742 -15.923 -26.697 1.00 97.50 182 LEU A O 1
ATOM 1455 N N . MET A 1 183 ? 28.378 -17.653 -27.146 1.00 96.88 183 MET A N 1
ATOM 1456 C CA . MET A 1 183 ? 29.245 -18.690 -26.573 1.00 96.88 183 MET A CA 1
ATOM 1457 C C . MET A 1 183 ? 30.603 -18.758 -27.281 1.00 96.88 183 MET A C 1
ATOM 1459 O O . MET A 1 183 ? 31.624 -18.949 -26.631 1.00 96.88 183 MET A O 1
ATOM 1463 N N . GLN A 1 184 ? 30.646 -18.577 -28.604 1.00 96.00 184 GLN A N 1
ATOM 1464 C CA . GLN A 1 184 ? 31.904 -18.564 -29.353 1.00 96.00 184 GLN A CA 1
ATOM 1465 C C . GLN A 1 184 ? 32.748 -17.310 -29.071 1.00 96.00 184 GLN A C 1
ATOM 1467 O O . GLN A 1 184 ? 33.977 -17.374 -29.098 1.00 96.00 184 GLN A O 1
ATOM 1472 N N . THR A 1 185 ? 32.107 -16.158 -28.859 1.00 96.19 185 THR A N 1
ATOM 1473 C CA . THR A 1 185 ? 32.796 -14.857 -28.895 1.00 96.19 185 THR A CA 1
ATOM 1474 C C . THR A 1 185 ? 33.077 -14.276 -27.510 1.00 96.19 185 THR A C 1
ATOM 1476 O O . THR A 1 185 ? 34.114 -13.645 -27.314 1.00 96.19 185 THR A O 1
ATOM 1479 N N . VAL A 1 186 ? 32.163 -14.469 -26.558 1.00 96.31 186 VAL A N 1
ATOM 1480 C CA . VAL A 1 186 ? 32.213 -13.929 -25.188 1.00 96.31 186 VAL A CA 1
ATOM 1481 C C . VAL A 1 186 ? 31.687 -14.955 -24.162 1.00 96.31 186 VAL A C 1
ATOM 1483 O O . VAL A 1 186 ? 30.782 -14.629 -23.392 1.00 96.31 186 VAL A O 1
ATOM 1486 N N . PRO A 1 187 ? 32.225 -16.194 -24.129 1.00 96.06 187 PRO A N 1
ATOM 1487 C CA . PRO A 1 187 ? 31.674 -17.298 -23.334 1.00 96.06 187 PRO A CA 1
ATOM 1488 C C . PRO A 1 187 ? 31.514 -16.963 -21.850 1.00 96.06 187 PRO A C 1
ATOM 1490 O O . PRO A 1 187 ? 30.447 -17.210 -21.296 1.00 96.06 187 PRO A O 1
ATOM 1493 N N . ASP A 1 188 ? 32.530 -16.355 -21.234 1.00 94.81 188 ASP A N 1
ATOM 1494 C CA . ASP A 1 188 ? 32.525 -16.059 -19.796 1.00 94.81 188 ASP A CA 1
ATOM 1495 C C . ASP A 1 188 ? 31.404 -15.073 -19.438 1.00 94.81 188 ASP A C 1
ATOM 1497 O O . ASP A 1 188 ? 30.562 -15.348 -18.587 1.00 94.81 188 ASP A O 1
ATOM 1501 N N . LYS A 1 189 ? 31.316 -13.963 -20.182 1.00 94.19 189 LYS A N 1
ATOM 1502 C CA . LYS A 1 189 ? 30.284 -12.932 -19.986 1.00 94.19 189 LYS A CA 1
ATOM 1503 C C . LYS A 1 189 ? 28.880 -13.469 -20.255 1.00 94.19 189 LYS A C 1
ATOM 1505 O O . LYS A 1 189 ? 27.937 -13.141 -19.543 1.00 94.19 189 LYS A O 1
ATOM 1510 N N . PHE A 1 190 ? 28.736 -14.290 -21.294 1.00 95.69 190 PHE A N 1
ATOM 1511 C CA . PHE A 1 190 ? 27.453 -14.885 -21.645 1.00 95.69 190 PHE A CA 1
ATOM 1512 C C . PHE A 1 190 ? 26.990 -15.912 -20.603 1.00 95.69 190 PHE A C 1
ATOM 1514 O O . PHE A 1 190 ? 25.797 -15.983 -20.317 1.00 95.69 190 PHE A O 1
ATOM 1521 N N . ALA A 1 191 ? 27.908 -16.678 -20.008 1.00 92.81 191 ALA A N 1
ATOM 1522 C CA . ALA A 1 191 ? 27.591 -17.656 -18.970 1.00 92.81 191 ALA A CA 1
ATOM 1523 C C . ALA A 1 191 ? 27.165 -17.012 -17.637 1.00 92.81 191 ALA A C 1
ATOM 1525 O O . ALA A 1 191 ? 26.395 -17.616 -16.894 1.00 92.81 191 ALA A O 1
ATOM 1526 N N . GLU A 1 192 ? 27.617 -15.789 -17.343 1.00 91.19 192 GLU A N 1
ATOM 1527 C CA . GLU A 1 192 ? 27.277 -15.047 -16.115 1.00 91.19 192 GLU A CA 1
ATOM 1528 C C . GLU A 1 192 ? 25.877 -14.402 -16.128 1.00 91.19 192 GLU A C 1
ATOM 1530 O O . GLU A 1 192 ? 25.422 -13.866 -15.111 1.00 91.19 192 GLU A O 1
ATOM 1535 N N . ARG A 1 193 ? 25.158 -14.451 -17.258 1.00 91.25 193 ARG A N 1
ATOM 1536 C CA . ARG A 1 193 ? 23.809 -13.879 -17.365 1.00 91.25 193 ARG A CA 1
ATOM 1537 C C . ARG A 1 193 ? 22.828 -14.575 -16.409 1.00 91.25 193 ARG A C 1
ATOM 1539 O O . ARG A 1 193 ? 22.810 -15.799 -16.287 1.00 91.25 193 ARG A O 1
ATOM 1546 N N . ARG A 1 194 ? 21.933 -13.805 -15.789 1.00 88.19 194 ARG A N 1
ATOM 1547 C CA . ARG A 1 194 ? 20.885 -14.326 -14.883 1.00 88.19 194 ARG A CA 1
ATOM 1548 C C . ARG A 1 194 ? 19.547 -14.472 -15.597 1.00 88.19 194 ARG A C 1
ATOM 1550 O O . ARG A 1 194 ? 19.337 -13.842 -16.626 1.00 88.19 194 ARG A O 1
ATOM 1557 N N . ASP A 1 195 ? 18.612 -15.254 -15.071 1.00 84.25 195 ASP A N 1
ATOM 1558 C CA . ASP A 1 195 ? 17.248 -15.263 -15.613 1.00 84.25 195 ASP A CA 1
ATOM 1559 C C . ASP A 1 195 ? 16.458 -14.031 -15.141 1.00 84.25 195 ASP A C 1
ATOM 1561 O O . ASP A 1 195 ? 16.512 -13.626 -13.981 1.00 84.25 195 ASP A O 1
ATOM 1565 N N . ALA A 1 196 ? 15.692 -13.417 -16.049 1.00 72.62 196 ALA A N 1
ATOM 1566 C CA . ALA A 1 196 ? 14.949 -12.183 -15.767 1.00 72.62 196 ALA A CA 1
ATOM 1567 C C . ALA A 1 196 ? 13.778 -12.359 -14.782 1.00 72.62 196 ALA A C 1
ATOM 1569 O O . ALA A 1 196 ? 13.199 -11.369 -14.332 1.00 72.62 196 ALA A O 1
ATOM 1570 N N . GLU A 1 197 ? 13.397 -13.599 -14.463 1.00 62.94 197 GLU A N 1
ATOM 1571 C CA . GLU A 1 197 ? 12.335 -13.916 -13.498 1.00 62.94 197 GLU A CA 1
ATOM 1572 C C . GLU A 1 197 ? 12.623 -13.324 -12.107 1.00 62.94 197 GLU A C 1
ATOM 1574 O O . GLU A 1 197 ? 11.684 -12.927 -11.417 1.00 62.94 197 GLU A O 1
ATOM 1579 N N . ASP A 1 198 ? 13.899 -13.139 -11.759 1.00 54.66 198 ASP A N 1
ATOM 1580 C CA . ASP A 1 198 ? 14.337 -12.551 -10.488 1.00 54.66 198 ASP A CA 1
ATOM 1581 C C . ASP A 1 198 ? 14.222 -11.011 -10.427 1.00 54.66 198 ASP A C 1
ATOM 1583 O O . ASP A 1 198 ? 14.324 -10.429 -9.346 1.00 54.66 198 ASP A O 1
ATOM 1587 N N . LEU A 1 199 ? 13.995 -10.333 -11.563 1.00 56.44 199 LEU A N 1
ATOM 1588 C CA . LEU A 1 199 ? 13.970 -8.861 -11.666 1.00 56.44 199 LEU A CA 1
ATOM 1589 C C . LEU A 1 199 ? 12.607 -8.275 -12.054 1.00 56.44 199 LEU A C 1
ATOM 1591 O O . LEU A 1 199 ? 12.445 -7.055 -12.086 1.00 56.44 199 LEU A O 1
ATOM 1595 N N . ARG A 1 200 ? 11.616 -9.107 -12.382 1.00 63.03 200 ARG A N 1
ATOM 1596 C CA . ARG A 1 200 ? 10.362 -8.612 -12.958 1.00 63.03 200 ARG A CA 1
ATOM 1597 C C . ARG A 1 200 ? 9.384 -8.093 -11.917 1.00 63.03 200 ARG A C 1
ATOM 1599 O O . ARG A 1 200 ? 9.018 -8.773 -10.959 1.00 63.03 200 ARG A O 1
ATOM 1606 N N . VAL A 1 201 ? 8.862 -6.909 -12.214 1.00 64.44 201 VAL A N 1
ATOM 1607 C CA . VAL A 1 201 ? 7.673 -6.343 -11.588 1.00 64.44 201 VAL A CA 1
ATOM 1608 C C . VAL A 1 201 ? 6.462 -7.212 -11.936 1.00 64.44 201 VAL A C 1
ATOM 1610 O O . VAL A 1 201 ? 6.100 -7.368 -13.103 1.00 64.44 201 VAL A O 1
ATOM 1613 N N . LYS A 1 202 ? 5.830 -7.810 -10.924 1.00 75.94 202 LYS A N 1
ATOM 1614 C CA . LYS A 1 202 ? 4.678 -8.700 -11.123 1.00 75.94 202 LYS A CA 1
ATOM 1615 C C . LYS A 1 202 ? 3.410 -7.874 -11.397 1.00 75.94 202 LYS A C 1
ATOM 1617 O O . LYS A 1 202 ? 3.077 -7.012 -10.579 1.00 75.94 202 LYS A O 1
ATOM 1622 N N . PRO A 1 203 ? 2.635 -8.147 -12.467 1.00 75.12 203 PRO A N 1
ATOM 1623 C CA . PRO A 1 203 ? 1.416 -7.390 -12.774 1.00 75.12 203 PRO A CA 1
ATOM 1624 C C . PRO A 1 203 ? 0.360 -7.415 -11.659 1.00 75.12 203 PRO A C 1
ATOM 1626 O O . PRO A 1 203 ? -0.392 -6.453 -11.491 1.00 75.12 203 PRO A O 1
ATOM 1629 N N . GLU A 1 204 ? 0.269 -8.503 -10.884 1.00 84.38 204 GLU A N 1
ATOM 1630 C CA . GLU A 1 204 ? -0.594 -8.527 -9.696 1.00 84.38 204 GLU A CA 1
ATOM 1631 C C . GLU A 1 204 ? -0.120 -7.575 -8.589 1.00 84.38 204 GLU A C 1
ATOM 1633 O O . GLU A 1 204 ? -0.951 -6.962 -7.922 1.00 84.38 204 GLU A O 1
ATOM 1638 N N . LEU A 1 205 ? 1.195 -7.414 -8.415 1.00 89.00 205 LEU A N 1
ATOM 1639 C CA . LEU A 1 205 ? 1.773 -6.547 -7.393 1.00 89.00 205 LEU A CA 1
ATOM 1640 C C . LEU A 1 205 ? 1.566 -5.078 -7.764 1.00 89.00 205 LEU A C 1
ATOM 1642 O O . LEU A 1 205 ? 1.151 -4.298 -6.913 1.00 89.00 205 LEU A O 1
ATOM 1646 N N . VAL A 1 206 ? 1.745 -4.726 -9.042 1.00 87.75 206 VAL A N 1
ATOM 1647 C CA . VAL A 1 206 ? 1.406 -3.393 -9.573 1.00 87.75 206 VAL A CA 1
ATOM 1648 C C . VAL A 1 206 ? -0.048 -3.041 -9.279 1.00 87.75 206 VAL A C 1
ATOM 1650 O O . VAL A 1 206 ? -0.322 -1.998 -8.686 1.00 87.75 206 VAL A O 1
ATOM 1653 N N . ARG A 1 207 ? -0.986 -3.932 -9.635 1.00 89.50 207 ARG A N 1
ATOM 1654 C CA . ARG A 1 207 ? -2.417 -3.713 -9.380 1.00 89.50 207 ARG A CA 1
ATOM 1655 C C . ARG A 1 207 ? -2.714 -3.538 -7.898 1.00 89.50 207 ARG A C 1
ATOM 1657 O O . ARG A 1 207 ? -3.469 -2.632 -7.550 1.00 89.50 207 ARG A O 1
ATOM 1664 N N . SER A 1 208 ? -2.124 -4.358 -7.028 1.00 95.12 208 SER A N 1
ATOM 1665 C CA . SER A 1 208 ? -2.300 -4.213 -5.580 1.00 95.12 208 SER A CA 1
ATOM 1666 C C . SER A 1 208 ? -1.736 -2.892 -5.056 1.00 95.12 208 SER A C 1
ATOM 1668 O O . SER A 1 208 ? -2.432 -2.215 -4.304 1.00 95.12 208 SER A O 1
ATOM 1670 N N . ILE A 1 209 ? -0.530 -2.487 -5.472 1.00 96.06 209 ILE A N 1
ATOM 1671 C CA . ILE A 1 209 ? 0.096 -1.223 -5.047 1.00 96.06 209 ILE A CA 1
ATOM 1672 C C . ILE A 1 209 ? -0.748 -0.027 -5.486 1.00 96.06 209 ILE A C 1
ATOM 1674 O O . ILE A 1 209 ? -1.093 0.810 -4.652 1.00 96.06 209 ILE A O 1
ATOM 1678 N N . LEU A 1 210 ? -1.130 0.043 -6.765 1.00 94.81 210 LEU A N 1
ATOM 1679 C CA . LEU A 1 210 ? -1.944 1.144 -7.282 1.00 94.81 210 LEU A CA 1
ATOM 1680 C C . LEU A 1 210 ? -3.316 1.191 -6.609 1.00 94.81 210 LEU A C 1
ATOM 1682 O O . LEU A 1 210 ? -3.747 2.263 -6.190 1.00 94.81 210 LEU A O 1
ATOM 1686 N N . SER A 1 211 ? -3.974 0.040 -6.428 1.00 95.44 211 SER A N 1
ATOM 1687 C CA . SER A 1 211 ? -5.256 -0.040 -5.715 1.00 95.44 211 SER A CA 1
ATOM 1688 C C . SER A 1 211 ? -5.128 0.499 -4.289 1.00 95.44 211 SER A C 1
ATOM 1690 O O . SER A 1 211 ? -5.950 1.310 -3.860 1.00 95.44 211 SER A O 1
ATOM 1692 N N . THR A 1 212 ? -4.074 0.109 -3.566 1.00 97.62 212 THR A N 1
ATOM 1693 C CA . THR A 1 212 ? -3.780 0.620 -2.223 1.00 97.62 212 THR A CA 1
ATOM 1694 C C . THR A 1 212 ? -3.547 2.130 -2.237 1.00 97.62 212 THR A C 1
ATOM 1696 O O . THR A 1 212 ? -4.241 2.849 -1.523 1.00 97.62 212 THR A O 1
ATOM 1699 N N . ILE A 1 213 ? -2.635 2.646 -3.065 1.00 97.50 213 ILE A N 1
ATOM 1700 C CA . ILE A 1 213 ? -2.320 4.085 -3.104 1.00 97.50 213 ILE A CA 1
ATOM 1701 C C . ILE A 1 213 ? -3.560 4.911 -3.468 1.00 97.50 213 ILE A C 1
ATOM 1703 O O . ILE A 1 213 ? -3.863 5.894 -2.794 1.00 97.50 213 ILE A O 1
ATOM 1707 N N . ARG A 1 214 ? -4.337 4.479 -4.467 1.00 96.19 214 ARG A N 1
ATOM 1708 C CA . ARG A 1 214 ? -5.583 5.143 -4.884 1.00 96.19 214 ARG A CA 1
ATOM 1709 C C . ARG A 1 214 ? -6.637 5.154 -3.781 1.00 96.19 214 ARG A C 1
ATOM 1711 O O . ARG A 1 214 ? -7.389 6.119 -3.679 1.00 96.19 214 ARG A O 1
ATOM 1718 N N . PHE A 1 215 ? -6.689 4.121 -2.935 1.00 97.00 215 PHE A N 1
ATOM 1719 C CA . PHE A 1 215 ? -7.590 4.114 -1.780 1.00 97.00 215 PHE A CA 1
ATOM 1720 C C . PHE A 1 215 ? -7.205 5.207 -0.779 1.00 97.00 215 PHE A C 1
ATOM 1722 O O . PHE A 1 215 ? -8.054 5.975 -0.332 1.00 97.00 215 PHE A O 1
ATOM 1729 N N . PHE A 1 216 ? -5.919 5.302 -0.439 1.00 97.31 216 PHE A N 1
ATOM 1730 C CA . PHE A 1 216 ? -5.433 6.274 0.540 1.00 97.31 216 PHE A CA 1
ATOM 1731 C C . PHE A 1 216 ? -5.403 7.716 0.002 1.00 97.31 216 PHE A C 1
ATOM 1733 O O . PHE A 1 216 ? -5.596 8.657 0.778 1.00 97.31 216 PHE A O 1
ATOM 1740 N N . ASP A 1 217 ? -5.279 7.913 -1.315 1.00 96.25 217 ASP A N 1
ATOM 1741 C CA . ASP A 1 217 ? -5.397 9.233 -1.954 1.00 96.25 217 ASP A CA 1
ATOM 1742 C C . ASP A 1 217 ? -6.775 9.886 -1.729 1.00 96.25 217 ASP A C 1
ATOM 1744 O O . ASP A 1 217 ? -6.858 11.105 -1.571 1.00 96.25 217 ASP A O 1
ATOM 1748 N N . ILE A 1 218 ? -7.853 9.094 -1.590 1.00 95.62 218 ILE A N 1
ATOM 1749 C CA . ILE A 1 218 ? -9.204 9.597 -1.250 1.00 95.62 218 ILE A CA 1
ATOM 1750 C C . ILE A 1 218 ? -9.186 10.433 0.037 1.00 95.62 218 ILE A C 1
ATOM 1752 O O . ILE A 1 218 ? -10.005 11.346 0.185 1.00 95.62 218 ILE A O 1
ATOM 1756 N N . PHE A 1 219 ? -8.247 10.139 0.941 1.00 95.19 219 PHE A N 1
ATOM 1757 C CA . PHE A 1 219 ? -8.087 10.770 2.249 1.00 95.19 219 PHE A CA 1
ATOM 1758 C C . PHE A 1 219 ? -6.899 11.743 2.320 1.00 95.19 219 PHE A C 1
ATOM 1760 O O . PHE A 1 219 ? -6.533 12.163 3.422 1.00 95.19 219 PHE A O 1
ATOM 1767 N N . ASP A 1 220 ? -6.289 12.105 1.186 1.00 96.06 220 ASP A N 1
ATOM 1768 C CA . ASP A 1 220 ? -5.038 12.875 1.113 1.00 96.06 220 ASP A CA 1
ATOM 1769 C C . ASP A 1 220 ? -3.940 12.264 2.002 1.00 96.06 220 ASP A C 1
ATOM 1771 O O . ASP A 1 220 ? -3.303 12.948 2.810 1.00 96.06 220 ASP A O 1
ATOM 1775 N N . TYR A 1 221 ? -3.774 10.942 1.910 1.00 96.44 221 TYR A N 1
ATOM 1776 C CA . TYR A 1 221 ? -2.829 10.177 2.716 1.00 96.44 221 TYR A CA 1
ATOM 1777 C C . TYR A 1 221 ? -1.755 9.518 1.835 1.00 96.44 221 TYR A C 1
ATOM 1779 O O . TYR A 1 221 ? -1.862 8.341 1.505 1.00 96.44 221 TYR A O 1
ATOM 1787 N N . PRO A 1 222 ? -0.704 10.256 1.444 1.00 96.94 222 PRO A N 1
ATOM 1788 C CA . PRO A 1 222 ? 0.492 9.675 0.842 1.00 96.94 222 PRO A CA 1
ATOM 1789 C C . PRO A 1 222 ? 1.088 8.572 1.713 1.00 96.94 222 PRO A C 1
ATOM 1791 O O . PRO A 1 222 ? 1.190 8.743 2.934 1.00 96.94 222 PRO A O 1
ATOM 1794 N N . LEU A 1 223 ? 1.515 7.481 1.078 1.00 97.56 223 LEU A N 1
ATOM 1795 C CA . LEU A 1 223 ? 2.065 6.308 1.755 1.00 97.56 223 LEU A CA 1
ATOM 1796 C C . LEU A 1 223 ? 3.583 6.258 1.636 1.00 97.56 223 LEU A C 1
ATOM 1798 O O . LEU A 1 223 ? 4.139 6.569 0.587 1.00 97.56 223 LEU A O 1
ATOM 1802 N N . THR A 1 224 ? 4.259 5.812 2.690 1.00 96.00 224 THR A N 1
ATOM 1803 C CA . THR A 1 224 ? 5.660 5.369 2.595 1.00 96.00 224 THR A CA 1
ATOM 1804 C C . THR A 1 224 ? 5.746 3.940 2.050 1.00 96.00 224 THR A C 1
ATOM 1806 O O . THR A 1 224 ? 4.761 3.206 2.077 1.00 96.00 224 THR A O 1
ATOM 1809 N N . ALA A 1 225 ? 6.929 3.489 1.620 1.00 92.38 225 ALA A N 1
ATOM 1810 C CA . ALA A 1 225 ? 7.130 2.095 1.191 1.00 92.38 225 ALA A CA 1
ATOM 1811 C C . ALA A 1 225 ? 6.723 1.063 2.269 1.00 92.38 225 ALA A C 1
ATOM 1813 O O . ALA A 1 225 ? 6.130 0.030 1.958 1.00 92.38 225 ALA A O 1
ATOM 1814 N N . GLU A 1 226 ? 6.997 1.354 3.544 1.00 92.25 226 GLU A N 1
ATOM 1815 C CA . GLU A 1 226 ? 6.602 0.502 4.673 1.00 92.25 226 GLU A CA 1
ATOM 1816 C C . GLU A 1 226 ? 5.075 0.450 4.833 1.00 92.25 226 GLU A C 1
ATOM 1818 O O . GLU A 1 226 ? 4.498 -0.619 5.034 1.00 92.25 226 GLU A O 1
ATOM 1823 N N . GLU A 1 227 ? 4.400 1.595 4.702 1.00 95.31 227 GLU A N 1
ATOM 1824 C CA . GLU A 1 227 ? 2.939 1.645 4.732 1.00 95.31 227 GLU A CA 1
ATOM 1825 C C . GLU A 1 227 ? 2.328 0.930 3.520 1.00 95.31 227 GLU A C 1
ATOM 1827 O O . GLU A 1 227 ? 1.343 0.216 3.692 1.00 95.31 227 GLU A O 1
ATOM 1832 N N . VAL A 1 228 ? 2.927 1.043 2.327 1.00 96.31 228 VAL A N 1
ATOM 1833 C CA . VAL A 1 228 ? 2.482 0.295 1.141 1.00 96.31 228 VAL A CA 1
ATOM 1834 C C . VAL A 1 228 ? 2.506 -1.203 1.431 1.00 96.31 228 VAL A C 1
ATOM 1836 O O . VAL A 1 228 ? 1.466 -1.832 1.273 1.00 96.31 228 VAL A O 1
ATOM 1839 N N . ILE A 1 229 ? 3.619 -1.762 1.931 1.00 92.75 229 ILE A N 1
ATOM 1840 C CA . ILE A 1 229 ? 3.703 -3.189 2.313 1.00 92.75 229 ILE A CA 1
ATOM 1841 C C . ILE A 1 229 ? 2.597 -3.561 3.300 1.00 92.75 229 ILE A C 1
ATOM 1843 O O . ILE A 1 229 ? 1.910 -4.565 3.121 1.00 92.75 229 ILE A O 1
ATOM 1847 N N . ASN A 1 230 ? 2.417 -2.750 4.342 1.00 92.44 230 ASN A N 1
ATOM 1848 C CA . ASN A 1 230 ? 1.470 -3.043 5.413 1.00 92.44 230 ASN A CA 1
ATOM 1849 C C . ASN A 1 230 ? 0.003 -2.949 4.971 1.00 92.44 230 ASN A C 1
ATOM 1851 O O . ASN A 1 230 ? -0.870 -3.515 5.640 1.00 92.44 230 ASN A O 1
ATOM 1855 N N . TYR A 1 231 ? -0.274 -2.239 3.879 1.00 96.12 231 TYR A N 1
ATOM 1856 C CA . TYR A 1 231 ? -1.614 -1.963 3.378 1.00 96.12 231 TYR A CA 1
ATOM 1857 C C . TYR A 1 231 ? -1.883 -2.549 1.988 1.00 96.12 231 TYR A C 1
ATOM 1859 O O . TYR A 1 231 ? -2.845 -2.133 1.347 1.00 96.12 231 TYR A O 1
ATOM 1867 N N . LEU A 1 232 ? -1.078 -3.493 1.492 1.00 96.06 232 LEU A N 1
ATOM 1868 C CA . LEU A 1 232 ? -1.315 -4.071 0.168 1.00 96.06 232 LEU A CA 1
ATOM 1869 C C . LEU A 1 232 ? -2.700 -4.711 0.067 1.00 96.06 232 LEU A C 1
ATOM 1871 O O . LEU A 1 232 ? -3.032 -5.672 0.759 1.00 96.06 232 LEU A O 1
ATOM 1875 N N . TYR A 1 233 ? -3.499 -4.191 -0.856 1.00 96.06 233 TYR A N 1
ATOM 1876 C CA . TYR A 1 233 ? -4.861 -4.632 -1.050 1.00 96.06 233 TYR A CA 1
ATOM 1877 C C . TYR A 1 233 ? -4.886 -5.939 -1.841 1.00 96.06 233 TYR A C 1
ATOM 1879 O O . TYR A 1 233 ? -4.426 -6.001 -2.982 1.00 96.06 233 TYR A O 1
ATOM 1887 N N . LYS A 1 234 ? -5.438 -6.990 -1.229 1.00 94.31 234 LYS A N 1
ATOM 1888 C CA . LYS A 1 234 ? -5.619 -8.341 -1.792 1.00 94.31 234 LYS A CA 1
ATOM 1889 C C . LYS A 1 234 ? -4.331 -9.004 -2.320 1.00 94.31 234 LYS A C 1
ATOM 1891 O O . LYS A 1 234 ? -4.418 -10.009 -3.025 1.00 94.31 234 LYS A O 1
ATOM 1896 N N . TYR A 1 235 ? -3.145 -8.536 -1.920 1.00 93.69 235 TYR A N 1
ATOM 1897 C CA . TYR A 1 235 ? -1.882 -9.223 -2.206 1.00 93.69 235 TYR A CA 1
ATOM 1898 C C . TYR A 1 235 ? -1.575 -10.237 -1.099 1.00 93.69 235 TYR A C 1
ATOM 1900 O O . TYR A 1 235 ? -1.318 -9.862 0.039 1.00 93.69 235 TYR A O 1
ATOM 1908 N N . LYS A 1 236 ? -1.631 -11.537 -1.415 1.00 88.25 236 LYS A N 1
ATOM 1909 C CA . LYS A 1 236 ? -1.507 -12.623 -0.416 1.00 88.25 236 LYS A CA 1
ATOM 1910 C C . LYS A 1 236 ? -0.181 -13.387 -0.473 1.00 88.25 236 LYS A C 1
ATOM 1912 O O . LYS A 1 236 ? 0.009 -14.336 0.281 1.00 88.25 236 LYS A O 1
ATOM 1917 N N . LYS A 1 237 ? 0.716 -13.020 -1.389 1.00 85.31 237 LYS A N 1
ATOM 1918 C CA . LYS A 1 237 ? 2.013 -13.688 -1.557 1.00 85.31 237 LYS A CA 1
ATOM 1919 C C . LYS A 1 237 ? 3.051 -13.048 -0.626 1.00 85.31 237 LYS A C 1
ATOM 1921 O O . LYS A 1 237 ? 2.971 -11.841 -0.397 1.00 85.31 237 LYS A O 1
ATOM 1926 N N . PRO A 1 238 ? 4.038 -13.810 -0.120 1.00 83.75 238 PRO A N 1
ATOM 1927 C CA . PRO A 1 238 ? 5.194 -13.221 0.544 1.00 83.75 238 PRO A CA 1
ATOM 1928 C C . PRO A 1 238 ? 5.840 -12.177 -0.370 1.00 83.75 238 PRO A C 1
ATOM 1930 O O . PRO A 1 238 ? 6.092 -12.459 -1.542 1.00 83.75 238 PRO A O 1
ATOM 1933 N N . LEU A 1 239 ? 6.073 -10.974 0.155 1.00 84.69 239 LEU A N 1
ATOM 1934 C CA . LEU A 1 239 ? 6.684 -9.882 -0.593 1.00 84.69 239 LEU A CA 1
ATOM 1935 C C . LEU A 1 239 ? 8.037 -9.531 0.008 1.00 84.69 239 LEU A C 1
ATOM 1937 O O . LEU A 1 239 ? 8.133 -9.186 1.185 1.00 84.69 239 LEU A O 1
ATOM 1941 N N . HIS A 1 240 ? 9.078 -9.583 -0.816 1.00 80.81 240 HIS A N 1
ATOM 1942 C CA . HIS A 1 240 ? 10.399 -9.125 -0.416 1.00 80.81 240 HIS A CA 1
ATOM 1943 C C . HIS A 1 240 ? 10.532 -7.610 -0.637 1.00 80.81 240 HIS A C 1
ATOM 1945 O O . HIS A 1 240 ? 10.060 -7.077 -1.640 1.00 80.81 240 HIS A O 1
ATOM 1951 N N . ILE A 1 241 ? 11.236 -6.906 0.256 1.00 77.31 241 ILE A N 1
ATOM 1952 C CA . ILE A 1 241 ? 11.398 -5.441 0.175 1.00 77.31 241 ILE A CA 1
ATOM 1953 C C . ILE A 1 241 ? 12.019 -4.980 -1.154 1.00 77.31 241 ILE A C 1
ATOM 1955 O O . ILE A 1 241 ? 11.640 -3.943 -1.690 1.00 77.31 241 ILE A O 1
ATOM 1959 N N . LYS A 1 242 ? 12.941 -5.776 -1.717 1.00 73.81 242 LYS A N 1
ATOM 1960 C CA . LYS A 1 242 ? 13.560 -5.502 -3.027 1.00 73.81 242 LYS A CA 1
ATOM 1961 C C . LYS A 1 242 ? 12.535 -5.517 -4.166 1.00 73.81 242 LYS A C 1
ATOM 1963 O O . LYS A 1 242 ? 12.597 -4.655 -5.031 1.00 73.81 242 LYS A O 1
ATOM 1968 N N . GLU A 1 243 ? 11.593 -6.459 -4.134 1.00 79.94 243 GLU A N 1
ATOM 1969 C CA . GLU A 1 243 ? 10.547 -6.602 -5.154 1.00 79.94 243 GLU A CA 1
ATOM 1970 C C . GLU A 1 243 ? 9.548 -5.439 -5.088 1.00 79.94 243 GLU A C 1
ATOM 1972 O O . GLU A 1 243 ? 9.181 -4.873 -6.119 1.00 79.94 243 GLU A O 1
ATOM 1977 N N . LEU A 1 244 ? 9.166 -5.027 -3.871 1.00 85.56 244 LEU A N 1
ATOM 1978 C CA . LEU A 1 244 ? 8.361 -3.821 -3.681 1.00 85.56 244 LEU A CA 1
ATOM 1979 C C . LEU A 1 244 ? 9.074 -2.603 -4.268 1.00 85.56 244 LEU A C 1
ATOM 1981 O O . LEU A 1 244 ? 8.473 -1.866 -5.043 1.00 85.56 244 LEU A O 1
ATOM 1985 N N . LYS A 1 245 ? 10.338 -2.389 -3.886 1.00 81.56 245 LYS A N 1
ATOM 1986 C CA . LYS A 1 245 ? 11.091 -1.210 -4.307 1.00 81.56 245 LYS A CA 1
ATOM 1987 C C . LYS A 1 245 ? 11.212 -1.149 -5.828 1.00 81.56 245 LYS A C 1
ATOM 1989 O O . LYS A 1 245 ? 10.851 -0.134 -6.399 1.00 81.56 245 LYS A O 1
ATOM 1994 N N . ALA A 1 246 ? 11.591 -2.252 -6.474 1.00 77.88 246 ALA A N 1
ATOM 1995 C CA . ALA A 1 246 ? 11.646 -2.329 -7.933 1.00 77.88 246 ALA A CA 1
ATOM 1996 C C . ALA A 1 246 ? 10.291 -2.002 -8.590 1.00 77.88 246 ALA A C 1
ATOM 1998 O O . ALA A 1 246 ? 10.242 -1.315 -9.605 1.00 77.88 246 ALA A O 1
ATOM 1999 N N . THR A 1 247 ? 9.181 -2.446 -7.991 1.00 84.25 247 THR A N 1
ATOM 2000 C CA . THR A 1 247 ? 7.835 -2.143 -8.501 1.00 84.25 247 THR A CA 1
ATOM 2001 C C . THR A 1 247 ? 7.441 -0.680 -8.300 1.00 84.25 247 THR A C 1
ATOM 2003 O O . THR A 1 247 ? 6.830 -0.090 -9.186 1.00 84.25 247 THR A O 1
ATOM 2006 N N . LEU A 1 248 ? 7.775 -0.084 -7.155 1.00 85.00 248 LEU A N 1
ATOM 2007 C CA . LEU A 1 248 ? 7.529 1.335 -6.893 1.00 85.00 248 LEU A CA 1
ATOM 2008 C C . LEU A 1 248 ? 8.375 2.222 -7.811 1.00 85.00 248 LEU A C 1
ATOM 2010 O O . LEU A 1 248 ? 7.826 3.147 -8.399 1.00 85.00 248 LEU A O 1
ATOM 2014 N N . ASP A 1 249 ? 9.657 1.897 -7.989 1.00 78.81 249 ASP A N 1
ATOM 2015 C CA . ASP A 1 249 ? 10.567 2.594 -8.904 1.00 78.81 249 ASP A CA 1
ATOM 2016 C C . ASP A 1 249 ? 10.018 2.532 -10.341 1.00 78.81 249 ASP A C 1
ATOM 2018 O O . ASP A 1 249 ? 9.891 3.561 -10.999 1.00 78.81 249 ASP A O 1
ATOM 2022 N N . HIS A 1 250 ? 9.561 1.356 -10.790 1.00 78.00 250 HIS A N 1
ATOM 2023 C CA . HIS A 1 250 ? 8.898 1.199 -12.088 1.00 78.00 250 HIS A CA 1
ATOM 2024 C C . HIS A 1 250 ? 7.641 2.072 -12.229 1.00 78.00 250 HIS A C 1
ATOM 2026 O O . HIS A 1 250 ? 7.436 2.700 -13.266 1.00 78.00 250 HIS A O 1
ATOM 2032 N N . LEU A 1 251 ? 6.799 2.145 -11.192 1.00 80.81 251 LEU A N 1
ATOM 2033 C CA . LEU A 1 251 ? 5.596 2.979 -11.219 1.00 80.81 251 LEU A CA 1
ATOM 2034 C C . LEU A 1 251 ? 5.923 4.476 -11.233 1.00 80.81 251 LEU A C 1
ATOM 2036 O O . LEU A 1 251 ? 5.212 5.240 -11.885 1.00 80.81 251 LEU A O 1
ATOM 2040 N N . VAL A 1 252 ? 7.011 4.886 -10.581 1.00 76.38 252 VAL A N 1
ATOM 2041 C CA . VAL A 1 252 ? 7.522 6.259 -10.661 1.00 76.38 252 VAL A CA 1
ATOM 2042 C C . VAL A 1 252 ? 8.062 6.563 -12.059 1.00 76.38 252 VAL A C 1
ATOM 2044 O O . VAL A 1 252 ? 7.683 7.564 -12.662 1.00 76.38 252 VAL A O 1
ATOM 2047 N N . ASP A 1 253 ? 8.874 5.669 -12.623 1.00 66.31 253 ASP A N 1
ATOM 2048 C CA . ASP A 1 253 ? 9.453 5.831 -13.961 1.00 66.31 253 ASP A CA 1
ATOM 2049 C C . ASP A 1 253 ? 8.391 5.810 -15.075 1.00 66.31 253 ASP A C 1
ATOM 2051 O O . ASP A 1 253 ? 8.553 6.471 -16.101 1.00 66.31 253 ASP A O 1
ATOM 2055 N N . SER A 1 254 ? 7.286 5.083 -14.878 1.00 70.62 254 SER A N 1
ATOM 2056 C CA . SER A 1 254 ? 6.136 5.075 -15.795 1.00 70.62 254 SER A CA 1
ATOM 2057 C C . SER A 1 254 ? 5.284 6.351 -15.736 1.00 70.62 254 SER A C 1
ATOM 2059 O O . SER A 1 254 ? 4.431 6.555 -16.598 1.00 70.62 254 SER A O 1
ATOM 2061 N N . GLY A 1 255 ? 5.497 7.207 -14.731 1.00 73.94 255 GLY A N 1
ATOM 2062 C CA . GLY A 1 255 ? 4.707 8.417 -14.507 1.00 73.94 255 GLY A CA 1
ATOM 2063 C C . GLY A 1 255 ? 3.346 8.179 -13.845 1.00 73.94 255 GLY A C 1
ATOM 2064 O O . GLY A 1 255 ? 2.565 9.121 -13.733 1.00 73.94 255 GLY A O 1
ATOM 2065 N N . GLU A 1 256 ? 3.047 6.964 -13.379 1.00 80.50 256 GLU A N 1
ATOM 2066 C CA . GLU A 1 256 ? 1.848 6.667 -12.577 1.00 80.50 256 GLU A CA 1
ATOM 2067 C C . GLU A 1 256 ? 1.968 7.231 -11.151 1.00 80.50 256 GLU A C 1
ATOM 2069 O O . GLU A 1 256 ? 0.989 7.712 -10.570 1.00 80.50 256 GLU A O 1
ATOM 2074 N N . LEU A 1 257 ? 3.180 7.181 -10.587 1.00 89.56 257 LEU A N 1
ATOM 2075 C CA . LEU A 1 257 ? 3.495 7.683 -9.253 1.00 89.56 257 LEU A CA 1
ATOM 2076 C C . LEU A 1 257 ? 4.598 8.745 -9.283 1.00 89.56 257 LEU A C 1
ATOM 2078 O O . LEU A 1 257 ? 5.415 8.810 -10.193 1.00 89.56 257 LEU A O 1
ATOM 2082 N N . VAL A 1 258 ? 4.669 9.529 -8.213 1.00 88.94 258 VAL A N 1
ATOM 2083 C CA . VAL A 1 258 ? 5.794 10.414 -7.902 1.00 88.94 258 VAL A CA 1
ATOM 2084 C C . VAL A 1 258 ? 6.268 10.101 -6.487 1.00 88.94 258 VAL A C 1
ATOM 2086 O O . VAL A 1 258 ? 5.456 9.975 -5.566 1.00 88.94 258 VAL A O 1
ATOM 2089 N N . GLU A 1 259 ? 7.582 9.985 -6.296 1.00 91.19 259 GLU A N 1
ATOM 2090 C CA . GLU A 1 259 ? 8.180 9.890 -4.964 1.00 91.19 259 GLU A CA 1
ATOM 2091 C C . GLU A 1 259 ? 8.638 11.273 -4.481 1.00 91.19 259 GLU A C 1
ATOM 2093 O O . GLU A 1 259 ? 9.451 11.944 -5.117 1.00 91.19 259 GLU A O 1
ATOM 2098 N N . ILE A 1 260 ? 8.147 11.706 -3.317 1.00 88.31 260 ILE A N 1
ATOM 2099 C CA . ILE A 1 260 ? 8.535 12.974 -2.690 1.00 88.31 260 ILE A CA 1
ATOM 2100 C C . ILE A 1 260 ? 8.857 12.731 -1.221 1.00 88.31 260 ILE A C 1
ATOM 2102 O O . ILE A 1 260 ? 7.973 12.439 -0.416 1.00 88.31 260 ILE A O 1
ATOM 2106 N N . LYS A 1 261 ? 10.125 12.928 -0.838 1.00 88.81 261 LYS A N 1
ATOM 2107 C CA . LYS A 1 261 ? 10.596 12.807 0.559 1.00 88.81 261 LYS A CA 1
ATOM 2108 C C . LYS A 1 261 ? 10.198 11.459 1.201 1.00 88.81 261 LYS A C 1
ATOM 2110 O O . LYS A 1 261 ? 9.824 11.431 2.373 1.00 88.81 261 LYS A O 1
ATOM 2115 N N . GLY A 1 262 ? 10.260 10.371 0.427 1.00 88.88 262 GLY A N 1
ATOM 2116 C CA . GLY A 1 262 ? 9.915 9.010 0.859 1.00 88.88 262 GLY A CA 1
ATOM 2117 C C . GLY A 1 262 ? 8.418 8.673 0.863 1.00 88.88 262 GLY A C 1
ATOM 2118 O O . GLY A 1 262 ? 8.047 7.603 1.347 1.00 88.88 262 GLY A O 1
ATOM 2119 N N . TYR A 1 263 ? 7.559 9.569 0.364 1.00 95.25 263 TYR A N 1
ATOM 2120 C CA . TYR A 1 263 ? 6.139 9.301 0.139 1.00 95.25 263 TYR A CA 1
ATOM 2121 C C . TYR A 1 263 ? 5.864 9.049 -1.340 1.00 95.25 263 TYR A C 1
ATOM 2123 O O . TYR A 1 263 ? 6.316 9.819 -2.184 1.00 95.25 263 TYR A O 1
ATOM 2131 N N . PHE A 1 264 ? 5.056 8.034 -1.626 1.00 95.25 264 PHE A N 1
ATOM 2132 C CA . PHE A 1 264 ? 4.549 7.718 -2.954 1.00 95.25 264 PHE A CA 1
ATOM 2133 C C . PHE A 1 264 ? 3.147 8.307 -3.114 1.00 95.25 264 PHE A C 1
ATOM 2135 O O . PHE A 1 264 ? 2.253 8.055 -2.297 1.00 95.25 264 PHE A O 1
ATOM 2142 N N . VAL A 1 265 ? 2.970 9.110 -4.160 1.00 96.06 265 VAL A N 1
ATOM 2143 C CA . VAL A 1 265 ? 1.708 9.774 -4.510 1.00 96.06 265 VAL A CA 1
ATOM 2144 C C . VAL A 1 265 ? 1.368 9.535 -5.971 1.00 96.06 265 VAL A C 1
ATOM 2146 O O . VAL A 1 265 ? 2.259 9.274 -6.769 1.00 96.06 265 VAL A O 1
ATOM 2149 N N . LEU A 1 266 ? 0.088 9.645 -6.325 1.00 93.50 266 LEU A N 1
ATOM 2150 C CA . LEU A 1 266 ? -0.320 9.693 -7.729 1.00 93.50 266 LEU A CA 1
ATOM 2151 C C . LEU A 1 266 ? 0.215 10.975 -8.378 1.00 93.50 266 LEU A C 1
ATOM 2153 O O . LEU A 1 266 ? 0.223 12.035 -7.742 1.00 93.50 266 LEU A O 1
ATOM 2157 N N . SER A 1 267 ? 0.615 10.890 -9.642 1.00 88.94 267 SER A N 1
ATOM 2158 C CA . SER A 1 267 ? 1.015 12.065 -10.423 1.00 88.94 267 SER A CA 1
ATOM 2159 C C . SER A 1 267 ? -0.092 13.126 -10.445 1.00 88.94 267 SER A C 1
ATOM 2161 O O . SER A 1 267 ? -1.268 12.816 -10.645 1.00 88.94 267 SER A O 1
ATOM 2163 N N . GLY A 1 268 ? 0.264 14.387 -10.187 1.00 90.12 268 GLY A N 1
ATOM 2164 C CA . GLY A 1 268 ? -0.676 15.506 -10.040 1.00 90.12 268 GLY A CA 1
ATOM 2165 C C . GLY A 1 268 ? -1.281 15.670 -8.636 1.00 90.12 268 GLY A C 1
ATOM 2166 O O . GLY A 1 268 ? -2.116 16.554 -8.417 1.00 90.12 268 GLY A O 1
ATOM 2167 N N . ARG A 1 269 ? -0.900 14.826 -7.665 1.00 94.69 269 ARG A N 1
ATOM 2168 C CA . ARG A 1 269 ? -1.371 14.873 -6.264 1.00 94.69 269 ARG A CA 1
ATOM 2169 C C . ARG A 1 269 ? -0.260 15.216 -5.269 1.00 94.69 269 ARG A C 1
ATOM 2171 O O . ARG A 1 269 ? -0.402 14.989 -4.069 1.00 94.69 269 ARG A O 1
ATOM 2178 N N . GLU A 1 270 ? 0.825 15.828 -5.725 1.00 93.25 270 GLU A N 1
ATOM 2179 C CA . GLU A 1 270 ? 2.040 16.126 -4.955 1.00 93.25 270 GLU A CA 1
ATOM 2180 C C . GLU A 1 270 ? 1.777 17.015 -3.727 1.00 93.25 270 GLU A C 1
ATOM 2182 O O . GLU A 1 270 ? 2.405 16.855 -2.677 1.00 93.25 270 GLU A O 1
ATOM 2187 N N . SER A 1 271 ? 0.789 17.913 -3.812 1.00 95.00 271 SER A N 1
ATOM 2188 C CA . SER A 1 271 ? 0.391 18.822 -2.723 1.00 95.00 271 SER A CA 1
ATOM 2189 C C . SER A 1 271 ? -0.124 18.102 -1.466 1.00 95.00 271 SER A C 1
ATOM 2191 O O . SER A 1 271 ? -0.099 18.655 -0.359 1.00 95.00 271 SER A O 1
ATOM 2193 N N . THR A 1 272 ? -0.540 16.839 -1.593 1.00 95.81 272 THR A N 1
ATOM 2194 C CA . THR A 1 272 ? -0.988 16.015 -0.462 1.00 95.81 272 THR A CA 1
ATOM 2195 C C . THR A 1 272 ? 0.147 15.688 0.516 1.00 95.81 272 THR A C 1
ATOM 2197 O O . THR A 1 272 ? -0.116 15.460 1.697 1.00 95.81 272 THR A O 1
ATOM 2200 N N . VAL A 1 273 ? 1.417 15.755 0.095 1.00 95.31 273 VAL A N 1
ATOM 2201 C CA . VAL A 1 273 ? 2.576 15.512 0.975 1.00 95.31 273 VAL A CA 1
ATOM 2202 C C . VAL A 1 273 ? 2.717 16.594 2.045 1.00 95.31 273 VAL A C 1
ATOM 2204 O O . VAL A 1 273 ? 2.991 16.287 3.207 1.00 95.31 273 VAL A O 1
ATOM 2207 N N . GLU A 1 274 ? 2.474 17.861 1.710 1.00 93.94 274 GLU A N 1
ATOM 2208 C CA . GLU A 1 274 ? 2.474 18.931 2.717 1.00 93.94 274 GLU A CA 1
ATOM 2209 C C . GLU A 1 274 ? 1.245 18.833 3.633 1.00 93.94 274 GLU A C 1
ATOM 2211 O O . GLU A 1 274 ? 1.359 18.986 4.852 1.00 93.94 274 GLU A O 1
ATOM 2216 N N . THR A 1 275 ? 0.092 18.432 3.083 1.00 95.12 275 THR A N 1
ATOM 2217 C CA . THR A 1 275 ? -1.109 18.115 3.877 1.00 95.12 275 THR A CA 1
ATOM 2218 C C . THR A 1 275 ? -0.818 17.028 4.917 1.00 95.12 275 THR A C 1
ATOM 2220 O O . THR A 1 275 ? -1.145 17.189 6.097 1.00 95.12 275 THR A O 1
ATOM 2223 N N . ARG A 1 276 ? -0.139 15.948 4.511 1.00 94.75 276 ARG A N 1
ATOM 2224 C CA . ARG A 1 276 ? 0.263 14.832 5.378 1.00 94.75 276 ARG A CA 1
ATOM 2225 C C . ARG A 1 276 ? 1.111 15.301 6.560 1.00 94.75 276 ARG A C 1
ATOM 2227 O O . ARG A 1 276 ? 0.873 14.880 7.693 1.00 94.75 276 ARG A O 1
ATOM 2234 N N . LYS A 1 277 ? 2.077 16.194 6.320 1.00 92.75 277 LYS A N 1
ATOM 2235 C CA . LYS A 1 277 ? 2.953 16.737 7.371 1.00 92.75 277 LYS A CA 1
ATOM 2236 C C . LYS A 1 277 ? 2.190 17.588 8.376 1.00 92.75 277 LYS A C 1
ATOM 2238 O O . LYS A 1 277 ? 2.335 17.370 9.578 1.00 92.75 277 LYS A O 1
ATOM 2243 N N . THR A 1 278 ? 1.344 18.502 7.904 1.00 94.88 278 THR A N 1
ATOM 2244 C CA . THR A 1 278 ? 0.524 19.340 8.791 1.00 94.88 278 THR A CA 1
ATOM 2245 C C . THR A 1 278 ? -0.404 18.478 9.647 1.00 94.88 278 THR A C 1
ATOM 2247 O O . THR A 1 278 ? -0.466 18.644 10.867 1.00 94.88 278 THR A O 1
ATOM 2250 N N . ARG A 1 279 ? -1.071 17.484 9.043 1.00 96.31 279 ARG A N 1
ATOM 2251 C CA . ARG A 1 279 ? -1.970 16.569 9.765 1.00 96.31 279 ARG A CA 1
ATOM 2252 C C . ARG A 1 279 ? -1.239 15.694 10.786 1.00 96.31 279 ARG A C 1
ATOM 2254 O O . ARG A 1 279 ? -1.797 15.424 11.847 1.00 96.31 279 ARG A O 1
ATOM 2261 N N . LYS A 1 280 ? 0.024 15.324 10.542 1.00 94.50 280 LYS A N 1
ATOM 2262 C CA . LYS A 1 280 ? 0.858 14.609 11.524 1.00 94.50 280 LYS A CA 1
ATOM 2263 C C . LYS A 1 280 ? 1.085 15.433 12.799 1.00 94.50 280 LYS A C 1
ATOM 2265 O O . LYS A 1 280 ? 0.920 14.903 13.894 1.00 94.50 280 LYS A O 1
ATOM 2270 N N . PHE A 1 281 ? 1.376 16.729 12.680 1.00 94.38 281 PHE A N 1
ATOM 2271 C CA . PHE A 1 281 ? 1.529 17.615 13.843 1.00 94.38 281 PHE A CA 1
ATOM 2272 C C . PHE A 1 281 ? 0.213 17.790 14.624 1.00 94.38 281 PHE A C 1
ATOM 2274 O O . PHE A 1 281 ? 0.195 17.795 15.857 1.00 94.38 281 PHE A O 1
ATOM 2281 N N . ILE A 1 282 ? -0.920 17.877 13.921 1.00 96.38 282 ILE A N 1
ATOM 2282 C CA . ILE A 1 282 ? -2.251 17.912 14.551 1.00 96.38 282 ILE A CA 1
ATOM 2283 C C . ILE A 1 282 ? -2.535 16.587 15.276 1.00 96.38 282 ILE A C 1
ATOM 2285 O O . ILE A 1 282 ? -3.027 16.595 16.409 1.00 96.38 282 ILE A O 1
ATOM 2289 N N . ALA A 1 283 ? -2.174 15.453 14.665 1.00 96.75 283 ALA A N 1
ATOM 2290 C CA . ALA A 1 283 ? -2.334 14.129 15.256 1.00 96.75 283 ALA A CA 1
ATOM 2291 C C . ALA A 1 283 ? -1.625 14.014 16.603 1.00 96.75 283 ALA A C 1
ATOM 2293 O O . ALA A 1 283 ? -2.217 13.506 17.548 1.00 96.75 283 ALA A O 1
ATOM 2294 N N . GLU A 1 284 ? -0.399 14.521 16.732 1.00 95.00 284 GLU A N 1
ATOM 2295 C CA . GLU A 1 284 ? 0.346 14.488 17.997 1.00 95.00 284 GLU A CA 1
ATOM 2296 C C . GLU A 1 284 ? -0.406 15.205 19.128 1.00 95.00 284 GLU A C 1
ATOM 2298 O O . GLU A 1 284 ? -0.548 14.664 20.230 1.00 95.00 284 GLU A O 1
ATOM 2303 N N . LYS A 1 285 ? -0.988 16.380 18.848 1.00 95.62 285 LYS A N 1
ATOM 2304 C CA . LYS A 1 285 ? -1.825 17.109 19.817 1.00 95.62 285 LYS A CA 1
ATOM 2305 C C . LYS A 1 285 ? -3.052 16.295 20.223 1.00 95.62 285 LYS A C 1
ATOM 2307 O O . LYS A 1 285 ? -3.408 16.250 21.402 1.00 95.62 285 LYS A O 1
ATOM 2312 N N . PHE A 1 286 ? -3.710 15.653 19.262 1.00 97.06 286 PHE A N 1
ATOM 2313 C CA . PHE A 1 286 ? -4.913 14.860 19.519 1.00 97.06 286 PHE A CA 1
ATOM 2314 C C . PHE A 1 286 ? -4.590 13.565 20.265 1.00 97.06 286 PHE A C 1
ATOM 2316 O O . PHE A 1 286 ? -5.319 13.202 21.187 1.00 97.06 286 PHE A O 1
ATOM 2323 N N . TRP A 1 287 ? -3.460 12.926 19.963 1.00 95.75 287 TRP A N 1
ATOM 2324 C CA . TRP A 1 287 ? -2.948 11.795 20.724 1.00 95.75 287 TRP A CA 1
ATOM 2325 C C . TRP A 1 287 ? -2.671 12.182 22.166 1.00 95.75 287 TRP A C 1
ATOM 2327 O O . TRP A 1 287 ? -3.166 11.506 23.058 1.00 95.75 287 TRP A O 1
ATOM 2337 N N . ASN A 1 288 ? -1.988 13.297 22.427 1.00 93.81 288 ASN A N 1
ATOM 2338 C CA . ASN A 1 288 ? -1.752 13.767 23.796 1.00 93.81 288 ASN A CA 1
ATOM 2339 C C . ASN A 1 288 ? -3.060 13.972 24.578 1.00 93.81 288 ASN A C 1
ATOM 2341 O O . ASN A 1 288 ? -3.131 13.659 25.766 1.00 93.81 288 ASN A O 1
ATOM 2345 N N . ARG A 1 289 ? -4.132 14.410 23.908 1.00 95.12 289 ARG A N 1
ATOM 2346 C CA . ARG A 1 289 ? -5.471 14.494 24.511 1.00 95.12 289 ARG A CA 1
ATOM 2347 C C . ARG A 1 289 ? -6.085 13.115 24.747 1.00 95.12 289 ARG A C 1
ATOM 2349 O O . ARG A 1 289 ? -6.561 12.864 25.851 1.00 95.12 289 ARG A O 1
ATOM 2356 N N . ALA A 1 290 ? -6.071 12.220 23.757 1.00 95.12 290 ALA A N 1
ATOM 2357 C CA . ALA A 1 290 ? -6.573 10.846 23.888 1.00 95.12 290 ALA A CA 1
ATOM 2358 C C . ALA A 1 290 ? -5.910 10.114 25.061 1.00 95.12 290 ALA A C 1
ATOM 2360 O O . ALA A 1 290 ? -6.582 9.487 25.876 1.00 95.12 290 ALA A O 1
ATOM 2361 N N . LYS A 1 291 ? -4.600 10.305 25.189 1.00 90.81 291 LYS A N 1
ATOM 2362 C CA . LYS A 1 291 ? -3.751 9.859 26.287 1.00 90.81 291 LYS A CA 1
ATOM 2363 C C . LYS A 1 291 ? -4.187 10.439 27.637 1.00 90.81 291 LYS A C 1
ATOM 2365 O O . LYS A 1 291 ? -4.515 9.690 28.557 1.00 90.81 291 LYS A O 1
ATOM 2370 N N . LEU A 1 292 ? -4.265 11.768 27.734 1.00 92.12 292 LEU A N 1
ATOM 2371 C CA . LEU A 1 292 ? -4.629 12.471 28.966 1.00 92.12 292 LEU A CA 1
ATOM 2372 C C . LEU A 1 292 ? -6.027 12.101 29.472 1.00 92.12 292 LEU A C 1
ATOM 2374 O O . LEU A 1 292 ? -6.200 11.895 30.666 1.00 92.12 292 LEU A O 1
ATOM 2378 N N . TYR A 1 293 ? -7.033 12.029 28.598 1.00 94.00 293 TYR A N 1
ATOM 2379 C CA . TYR A 1 293 ? -8.411 11.760 29.027 1.00 94.00 293 TYR A CA 1
ATOM 2380 C C . TYR A 1 293 ? -8.759 10.268 29.058 1.00 94.00 293 TYR A C 1
ATOM 2382 O O . TYR A 1 293 ? -9.662 9.859 29.793 1.00 94.00 293 TYR A O 1
ATOM 2390 N N . GLY A 1 294 ? -8.006 9.434 28.335 1.00 91.69 294 GLY A N 1
ATOM 2391 C CA . GLY A 1 294 ? -8.101 7.976 28.396 1.00 91.69 294 GLY A CA 1
ATOM 2392 C C . GLY A 1 294 ? -7.894 7.433 29.809 1.00 91.69 294 GLY A C 1
ATOM 2393 O O . GLY A 1 294 ? -8.584 6.496 30.212 1.00 91.69 294 GLY A O 1
ATOM 2394 N N . GLN A 1 295 ? -7.036 8.080 30.607 1.00 87.62 295 GLN A N 1
ATOM 2395 C CA . GLN A 1 295 ? -6.790 7.693 32.000 1.00 87.62 295 GLN A CA 1
ATOM 2396 C C . GLN A 1 295 ? -8.017 7.839 32.918 1.00 87.62 295 GLN A C 1
ATOM 2398 O O . GLN A 1 295 ? -8.105 7.133 33.923 1.00 87.62 295 GLN A O 1
ATOM 2403 N N . TYR A 1 296 ? -8.953 8.732 32.578 1.00 91.88 296 TYR A N 1
ATOM 2404 C CA . TYR A 1 296 ? -10.209 8.905 33.310 1.00 91.88 296 TYR A CA 1
ATOM 2405 C C . TYR A 1 296 ? -11.288 7.971 32.771 1.00 91.88 296 TYR A C 1
ATOM 2407 O O . TYR A 1 296 ? -12.041 7.390 33.538 1.00 91.88 296 TYR A O 1
ATOM 2415 N N . MET A 1 297 ? -11.352 7.771 31.453 1.00 93.56 297 MET A N 1
ATOM 2416 C CA . MET A 1 297 ? -12.337 6.856 30.868 1.00 93.56 297 MET A CA 1
ATOM 2417 C C . MET A 1 297 ? -12.090 5.398 31.279 1.00 93.56 297 MET A C 1
ATOM 2419 O O . MET A 1 297 ? -13.043 4.658 31.498 1.00 93.56 297 MET A O 1
ATOM 2423 N N . ARG A 1 298 ? -10.828 4.981 31.450 1.00 90.44 298 ARG A N 1
ATOM 2424 C CA . ARG A 1 298 ? -10.490 3.607 31.869 1.00 90.44 298 ARG A CA 1
ATOM 2425 C C . ARG A 1 298 ? -10.973 3.236 33.277 1.00 90.44 298 ARG A C 1
ATOM 2427 O O . ARG A 1 298 ? -11.073 2.049 33.570 1.00 90.44 298 ARG A O 1
ATOM 2434 N N . SER A 1 299 ? -11.226 4.209 34.161 1.00 91.31 299 SER A N 1
ATOM 2435 C CA . SER A 1 299 ? -11.728 3.929 35.516 1.00 91.31 299 SER A CA 1
ATOM 2436 C C . SER A 1 299 ? -13.233 3.665 35.541 1.00 91.31 299 SER A C 1
ATOM 2438 O O . SER A 1 299 ? -13.752 3.235 36.570 1.00 91.31 299 SER A O 1
ATOM 2440 N N . VAL A 1 300 ? -13.928 3.884 34.419 1.00 94.94 300 VAL A N 1
ATOM 2441 C CA . VAL A 1 300 ? -15.360 3.621 34.307 1.00 94.94 300 VAL A CA 1
ATOM 2442 C C . VAL A 1 300 ? -15.620 2.114 34.420 1.00 94.94 300 VAL A C 1
ATOM 2444 O O . VAL A 1 300 ? -15.043 1.336 33.646 1.00 94.94 300 VAL A O 1
ATOM 2447 N N . PRO A 1 301 ? -16.506 1.686 35.340 1.00 95.00 301 PRO A N 1
ATOM 2448 C CA . PRO A 1 301 ? -16.809 0.278 35.551 1.00 95.00 301 PRO A CA 1
ATOM 2449 C C . PRO A 1 301 ? -17.355 -0.368 34.280 1.00 95.00 301 PRO A C 1
ATOM 2451 O O . PRO A 1 301 ? -18.042 0.265 33.477 1.00 95.00 301 PRO A O 1
ATOM 2454 N N . PHE A 1 302 ? -17.045 -1.650 34.106 1.00 96.19 302 PHE A N 1
ATOM 2455 C CA . PHE A 1 302 ? -17.475 -2.505 33.001 1.00 96.19 302 PHE A CA 1
ATOM 2456 C C . PHE A 1 302 ? -16.900 -2.152 31.626 1.00 96.19 302 PHE A C 1
ATOM 2458 O O . PHE A 1 302 ? -17.159 -2.880 30.664 1.00 96.19 302 PHE A O 1
ATOM 2465 N N . THR A 1 303 ? -16.079 -1.105 31.522 1.00 96.12 303 THR A N 1
ATOM 2466 C CA . THR A 1 303 ? -15.318 -0.795 30.306 1.00 96.12 303 THR A CA 1
ATOM 2467 C C . THR A 1 303 ? -14.211 -1.829 30.125 1.00 96.12 303 THR A C 1
ATOM 2469 O O . THR A 1 303 ? -13.390 -2.041 31.024 1.00 96.12 303 THR A O 1
ATOM 2472 N N . LYS A 1 304 ? -14.197 -2.489 28.969 1.00 95.75 304 LYS A N 1
ATOM 2473 C CA . LYS A 1 304 ? -13.264 -3.568 28.622 1.00 95.75 304 LYS A CA 1
ATOM 2474 C C . LYS A 1 304 ? -12.149 -3.087 27.710 1.00 95.75 304 LYS A C 1
ATOM 2476 O O . LYS A 1 304 ? -10.992 -3.375 27.980 1.00 95.75 304 LYS A O 1
ATOM 2481 N N . MET A 1 305 ? -12.484 -2.275 26.710 1.00 95.94 305 MET A N 1
ATOM 2482 C CA . MET A 1 305 ? -11.513 -1.690 25.789 1.00 95.94 305 MET A CA 1
ATOM 2483 C C . MET A 1 305 ? -11.899 -0.259 25.437 1.00 95.94 305 MET A C 1
ATOM 2485 O O . MET A 1 305 ? -13.080 0.055 25.296 1.00 95.94 305 MET A O 1
ATOM 2489 N N . ILE A 1 306 ? -10.897 0.598 25.260 1.00 96.62 306 ILE A N 1
ATOM 2490 C CA . ILE A 1 306 ? -11.055 1.909 24.628 1.00 96.62 306 ILE A CA 1
ATOM 2491 C C . ILE A 1 306 ? -10.006 1.993 23.531 1.00 96.62 306 ILE A C 1
ATOM 2493 O O . ILE A 1 306 ? -8.813 1.854 23.806 1.00 96.62 306 ILE A O 1
ATOM 2497 N N . ALA A 1 307 ? -10.443 2.245 22.304 1.00 96.81 307 ALA A N 1
ATOM 2498 C CA . ALA A 1 307 ? -9.568 2.419 21.160 1.00 96.81 307 ALA A CA 1
ATOM 2499 C C . ALA A 1 307 ? -9.902 3.693 20.389 1.00 96.81 307 ALA A C 1
ATOM 2501 O O . ALA A 1 307 ? -11.060 4.080 20.269 1.00 96.81 307 ALA A O 1
ATOM 2502 N N . VAL A 1 308 ? -8.866 4.335 19.861 1.00 97.12 308 VAL A N 1
ATOM 2503 C CA . VAL A 1 308 ? -8.971 5.424 18.892 1.00 97.12 308 VAL A CA 1
ATOM 2504 C C . VAL A 1 308 ? -9.126 4.823 17.498 1.00 97.12 308 VAL A C 1
ATOM 2506 O O . VAL A 1 308 ? -8.419 3.873 17.147 1.00 97.12 308 VAL A O 1
ATOM 2509 N N . CYS A 1 309 ? -10.032 5.385 16.701 1.00 95.50 309 CYS A N 1
ATOM 2510 C CA . CYS A 1 309 ? -10.331 4.930 15.344 1.00 95.50 309 CYS A CA 1
ATOM 2511 C C . CYS A 1 309 ? -10.415 6.104 14.342 1.00 95.50 309 CYS A C 1
ATOM 2513 O O . CYS A 1 309 ? -10.116 7.248 14.696 1.00 95.50 309 CYS A O 1
ATOM 2515 N N . ASN A 1 310 ? -10.771 5.818 13.081 1.00 94.38 310 ASN A N 1
ATOM 2516 C CA . ASN A 1 310 ? -10.857 6.804 11.989 1.00 94.38 310 ASN A CA 1
ATOM 2517 C C . ASN A 1 310 ? -9.571 7.649 11.844 1.00 94.38 310 ASN A C 1
ATOM 2519 O O . ASN A 1 310 ? -8.463 7.144 12.012 1.00 94.38 310 ASN A O 1
ATOM 2523 N N . ASN A 1 311 ? -9.701 8.938 11.514 1.00 93.81 311 ASN A N 1
ATOM 2524 C CA . ASN A 1 311 ? -8.612 9.823 11.093 1.00 93.81 311 ASN A CA 1
ATOM 2525 C C . ASN A 1 311 ? -7.416 9.841 12.054 1.00 93.81 311 ASN A C 1
ATOM 2527 O O . ASN A 1 311 ? -6.269 9.814 11.605 1.00 93.81 311 ASN A O 1
ATOM 2531 N N . LEU A 1 312 ? -7.655 9.876 13.371 1.00 96.06 312 LEU A N 1
ATOM 2532 C CA . LEU A 1 312 ? -6.561 9.931 14.344 1.00 96.06 312 LEU A CA 1
ATOM 2533 C C . LEU A 1 312 ? -5.758 8.626 14.383 1.00 96.06 312 LEU A C 1
ATOM 2535 O O . LEU A 1 312 ? -4.540 8.670 14.540 1.00 96.06 312 LEU A O 1
ATOM 2539 N N . ALA A 1 313 ? -6.406 7.480 14.172 1.00 94.69 313 ALA A N 1
ATOM 2540 C CA . ALA A 1 313 ? -5.744 6.179 14.163 1.00 94.69 313 ALA A CA 1
ATOM 2541 C C . ALA A 1 313 ? -4.705 6.041 13.031 1.00 94.69 313 ALA A C 1
ATOM 2543 O O . ALA A 1 313 ? -3.668 5.405 13.224 1.00 94.69 313 ALA A O 1
ATOM 2544 N N . TYR A 1 314 ? -4.928 6.730 11.906 1.00 92.94 314 TYR A N 1
ATOM 2545 C CA . TYR A 1 314 ? -3.967 6.868 10.803 1.00 92.94 314 TYR A CA 1
ATOM 2546 C C . TYR A 1 314 ? -2.954 8.012 11.005 1.00 92.94 314 TYR A C 1
ATOM 2548 O O . TYR A 1 314 ? -2.060 8.207 10.193 1.00 92.94 314 TYR A O 1
ATOM 2556 N N . ASN A 1 315 ? -3.053 8.813 12.069 1.00 94.38 315 ASN A N 1
ATOM 2557 C CA . ASN A 1 315 ? -2.342 10.095 12.186 1.00 94.38 315 ASN A CA 1
ATOM 2558 C C . ASN A 1 315 ? -2.672 11.068 11.038 1.00 94.38 315 ASN A C 1
ATOM 2560 O O . ASN A 1 315 ? -1.779 11.732 10.514 1.00 94.38 315 ASN A O 1
ATOM 2564 N N . ASN A 1 316 ? -3.938 11.128 10.620 1.00 96.56 316 ASN A N 1
ATOM 2565 C CA . ASN A 1 316 ? -4.417 12.002 9.546 1.00 96.56 316 ASN A CA 1
ATOM 2566 C C . ASN A 1 316 ? -5.585 12.952 9.917 1.00 96.56 316 ASN A C 1
ATOM 2568 O O . ASN A 1 316 ? -6.435 13.205 9.062 1.00 96.56 316 ASN A O 1
ATOM 2572 N N . PRO A 1 317 ? -5.713 13.476 11.152 1.00 96.62 317 PRO A N 1
ATOM 2573 C CA . PRO A 1 317 ? -6.770 14.432 11.461 1.00 96.62 317 PRO A CA 1
ATOM 2574 C C . PRO A 1 317 ? -6.494 15.807 10.836 1.00 96.62 317 PRO A C 1
ATOM 2576 O O . PRO A 1 317 ? -5.361 16.287 10.821 1.00 96.62 317 PRO A O 1
ATOM 2579 N N . SER A 1 318 ? -7.554 16.473 10.382 1.00 95.25 318 SER A N 1
ATOM 2580 C CA . SER A 1 318 ? -7.556 17.918 10.122 1.00 95.25 318 SER A CA 1
ATOM 2581 C C . SER A 1 318 ? -7.799 18.707 11.415 1.00 95.25 318 SER A C 1
ATOM 2583 O O . SER A 1 318 ? -8.230 18.144 12.421 1.00 95.25 318 SER A O 1
ATOM 2585 N N . GLU A 1 319 ? -7.603 20.028 11.395 1.00 93.69 319 GLU A N 1
ATOM 2586 C CA . GLU A 1 319 ? -7.860 20.879 12.572 1.00 93.69 319 GLU A CA 1
ATOM 2587 C C . GLU A 1 319 ? -9.315 20.825 13.051 1.00 93.69 319 GLU A C 1
ATOM 2589 O O . GLU A 1 319 ? -9.585 20.967 14.241 1.00 93.69 319 GLU A O 1
ATOM 2594 N N . GLN A 1 320 ? -10.251 20.572 12.133 1.00 94.06 320 GLN A N 1
ATOM 2595 C CA . GLN A 1 320 ? -11.680 20.462 12.430 1.00 94.06 320 GLN A CA 1
ATOM 2596 C C . GLN A 1 320 ? -12.107 19.049 12.842 1.00 94.06 320 GLN A C 1
ATOM 2598 O O . GLN A 1 320 ? -13.270 18.837 13.186 1.00 94.06 320 GLN A O 1
ATOM 2603 N N . SER A 1 321 ? -11.188 18.080 12.810 1.00 94.31 321 SER A N 1
ATOM 2604 C CA . SER A 1 321 ? -11.490 16.697 13.170 1.00 94.31 321 SER A CA 1
ATOM 2605 C C . SER A 1 321 ? -11.749 16.553 14.669 1.00 94.31 321 SER A C 1
ATOM 2607 O O . SER A 1 321 ? -11.178 17.256 15.506 1.00 94.31 321 SER A O 1
ATOM 2609 N N . ASP A 1 322 ? -12.607 15.607 15.010 1.00 95.69 322 ASP A N 1
ATOM 2610 C CA . ASP A 1 322 ? -12.809 15.095 16.354 1.00 95.69 322 ASP A CA 1
ATOM 2611 C C . ASP A 1 322 ? -11.937 13.856 16.624 1.00 95.69 322 ASP A C 1
ATOM 2613 O O . ASP A 1 322 ? -11.165 13.397 15.780 1.00 95.69 322 ASP A O 1
ATOM 2617 N N . ILE A 1 323 ? -12.006 13.358 17.858 1.00 96.62 323 ILE A N 1
ATOM 2618 C CA . ILE A 1 323 ? -11.339 12.135 18.304 1.00 96.62 323 ILE A CA 1
ATOM 2619 C C . ILE A 1 323 ? -12.407 11.052 18.441 1.00 96.62 323 ILE A C 1
ATOM 2621 O O . ILE A 1 323 ? -13.135 11.015 19.438 1.00 96.62 323 ILE A O 1
ATOM 2625 N N . ASP A 1 324 ? -12.511 10.191 17.434 1.00 96.00 324 ASP A N 1
ATOM 2626 C CA . ASP A 1 324 ? -13.431 9.057 17.442 1.00 96.00 324 ASP A CA 1
ATOM 2627 C C . ASP A 1 324 ? -12.921 7.922 18.330 1.00 96.00 324 ASP A C 1
ATOM 2629 O O . ASP A 1 324 ? -11.744 7.544 18.287 1.00 96.00 324 ASP A O 1
ATOM 2633 N N . LEU A 1 325 ? -13.836 7.370 19.129 1.00 97.00 325 LEU A N 1
ATOM 2634 C CA . LEU A 1 325 ? -13.568 6.242 20.008 1.00 97.00 325 LEU A CA 1
ATOM 2635 C C . LEU A 1 325 ? -14.434 5.038 19.638 1.00 97.00 325 LEU A C 1
ATOM 2637 O O . LEU A 1 325 ? -15.644 5.160 19.438 1.00 97.00 325 LEU A O 1
ATOM 2641 N N . PHE A 1 326 ? -13.801 3.870 19.647 1.00 97.56 326 PHE A N 1
ATOM 2642 C CA . PHE A 1 326 ? -14.438 2.563 19.682 1.00 97.56 326 PHE A CA 1
ATOM 2643 C C . PHE A 1 326 ? -14.291 1.983 21.089 1.00 97.56 326 PHE A C 1
ATOM 2645 O O . PHE A 1 326 ? -13.174 1.764 21.569 1.00 97.56 326 PHE A O 1
ATOM 2652 N N . ILE A 1 327 ? -15.414 1.787 21.776 1.00 98.06 327 ILE A N 1
ATOM 2653 C CA . ILE A 1 327 ? -15.430 1.388 23.186 1.00 98.06 327 ILE A CA 1
ATOM 2654 C C . ILE A 1 327 ? -16.121 0.036 23.326 1.00 98.06 327 ILE A C 1
ATOM 2656 O O . ILE A 1 327 ? -17.266 -0.130 22.908 1.00 98.06 327 ILE A O 1
ATOM 2660 N N . VAL A 1 328 ? -15.434 -0.911 23.963 1.00 98.19 328 VAL A N 1
ATOM 2661 C CA . VAL A 1 328 ? -15.989 -2.227 24.291 1.00 98.19 328 VAL A CA 1
ATOM 2662 C C . VAL A 1 328 ? -16.392 -2.257 25.754 1.00 98.19 328 VAL A C 1
ATOM 2664 O O . VAL A 1 328 ? -15.609 -1.885 26.633 1.00 98.19 328 VAL A O 1
ATOM 2667 N N . VAL A 1 329 ? -17.604 -2.728 26.021 1.00 98.00 329 VAL A N 1
ATOM 2668 C CA . VAL A 1 329 ? -18.197 -2.798 27.360 1.00 98.00 329 VAL A CA 1
ATOM 2669 C C . VAL A 1 329 ? -18.689 -4.208 27.674 1.00 98.00 329 VAL A C 1
ATOM 2671 O O . VAL A 1 329 ? -18.947 -5.011 26.782 1.00 98.00 329 VAL A O 1
ATOM 2674 N N . LYS A 1 330 ? -18.832 -4.534 28.959 1.00 97.31 330 LYS A N 1
ATOM 2675 C CA . LYS A 1 330 ? -19.463 -5.793 29.379 1.00 97.31 330 LYS A CA 1
ATOM 2676 C C . LYS A 1 330 ? -20.939 -5.836 28.918 1.00 97.31 330 LYS A C 1
ATOM 2678 O O . LYS A 1 330 ? -21.625 -4.817 29.056 1.00 97.31 330 LYS A O 1
ATOM 2683 N N . PRO A 1 331 ? -21.455 -6.994 28.460 1.00 97.31 331 PRO A N 1
ATOM 2684 C CA . PRO A 1 331 ? -22.882 -7.191 28.210 1.00 97.31 331 PRO A CA 1
ATOM 2685 C C . PRO A 1 331 ? -23.750 -6.763 29.399 1.00 97.31 331 PRO A C 1
ATOM 2687 O O . PRO A 1 331 ? -23.389 -6.981 30.558 1.00 97.31 331 PRO A O 1
ATOM 2690 N N . GLY A 1 332 ? -24.878 -6.109 29.106 1.00 95.94 332 GLY A N 1
ATOM 2691 C CA . GLY A 1 332 ? -25.818 -5.606 30.116 1.00 95.94 332 GLY A CA 1
ATOM 2692 C C . GLY A 1 332 ? -25.357 -4.367 30.897 1.00 95.94 332 GLY A C 1
ATOM 2693 O O . GLY A 1 332 ? -25.980 -4.024 31.898 1.00 95.94 332 GLY A O 1
ATOM 2694 N N . ARG A 1 333 ? -24.265 -3.704 30.489 1.00 96.75 333 ARG A N 1
ATOM 2695 C CA . ARG A 1 333 ? -23.716 -2.501 31.157 1.00 96.75 333 ARG A CA 1
ATOM 2696 C C . ARG A 1 333 ? -23.469 -1.329 30.197 1.00 96.75 333 ARG A C 1
ATOM 2698 O O . ARG A 1 333 ? -22.712 -0.406 30.509 1.00 96.75 333 ARG A O 1
ATOM 2705 N N . MET A 1 334 ? -24.072 -1.384 29.012 1.00 95.81 334 MET A N 1
ATOM 2706 C CA . MET A 1 334 ? -23.840 -0.459 27.904 1.00 95.81 334 MET A CA 1
ATOM 2707 C C . MET A 1 334 ? -24.218 0.980 28.254 1.00 95.81 334 MET A C 1
ATOM 2709 O O . MET A 1 334 ? -23.431 1.911 28.051 1.00 95.81 334 MET A O 1
ATOM 2713 N N . TRP A 1 335 ? -25.424 1.174 28.781 1.00 95.62 335 TRP A N 1
ATOM 2714 C CA . TRP A 1 335 ? -25.972 2.503 29.019 1.00 95.62 335 TRP A CA 1
ATOM 2715 C C . TRP A 1 335 ? -25.314 3.173 30.220 1.00 95.62 335 TRP A C 1
ATOM 2717 O O . TRP A 1 335 ? -25.006 4.365 30.150 1.00 95.62 335 TRP A O 1
ATOM 2727 N N . LEU A 1 336 ? -25.019 2.408 31.272 1.00 95.69 336 LEU A N 1
ATOM 2728 C CA . LEU A 1 336 ? -24.274 2.860 32.441 1.00 95.69 336 LEU A CA 1
ATOM 2729 C C . LEU A 1 336 ? -22.856 3.305 32.073 1.00 95.69 336 LEU A C 1
ATOM 2731 O O . LEU A 1 336 ? -22.485 4.446 32.356 1.00 95.69 336 LEU A O 1
ATOM 2735 N N . ALA A 1 337 ? -22.082 2.459 31.387 1.00 96.25 337 ALA A N 1
ATOM 2736 C CA . ALA A 1 337 ? -20.718 2.801 30.988 1.00 96.25 337 ALA A CA 1
ATOM 2737 C C . ALA A 1 337 ? -20.697 4.032 30.064 1.00 96.25 337 ALA A C 1
ATOM 2739 O O . ALA A 1 337 ? -19.958 4.992 30.303 1.00 96.25 337 ALA A O 1
ATOM 2740 N N . ARG A 1 338 ? -21.572 4.067 29.049 1.00 95.44 338 ARG A N 1
ATOM 2741 C CA . ARG A 1 338 ? -21.698 5.215 28.138 1.00 95.44 338 ARG A CA 1
ATOM 2742 C C . ARG A 1 338 ? -22.087 6.499 28.870 1.00 95.44 338 ARG A C 1
ATOM 2744 O O . ARG A 1 338 ? -21.563 7.562 28.525 1.00 95.44 338 ARG A O 1
ATOM 2751 N N . PHE A 1 339 ? -23.001 6.433 29.838 1.00 96.00 339 PHE A N 1
ATOM 2752 C CA . PHE A 1 339 ? -23.414 7.586 30.640 1.00 96.00 339 PHE A CA 1
ATOM 2753 C C . PHE A 1 339 ? -22.253 8.140 31.467 1.00 96.00 339 PHE A C 1
ATOM 2755 O O . PHE A 1 339 ? -21.989 9.339 31.414 1.00 96.00 339 PHE A O 1
ATOM 2762 N N . LEU A 1 340 ? -21.510 7.278 32.163 1.00 96.69 340 LEU A N 1
ATOM 2763 C CA . LEU A 1 340 ? -20.375 7.693 32.987 1.00 96.69 340 LEU A CA 1
ATOM 2764 C C . LEU A 1 340 ? -19.239 8.286 32.141 1.00 96.69 340 LEU A C 1
ATOM 2766 O O . LEU A 1 340 ? -18.751 9.370 32.454 1.00 96.69 340 LEU A O 1
ATOM 2770 N N . ILE A 1 341 ? -18.882 7.657 31.013 1.00 96.81 341 ILE A N 1
ATOM 2771 C CA . ILE A 1 341 ? -17.898 8.217 30.065 1.00 96.81 341 ILE A CA 1
ATOM 2772 C C . ILE A 1 341 ? -18.381 9.569 29.526 1.00 96.81 341 ILE A C 1
ATOM 2774 O O . ILE A 1 341 ? -17.616 10.531 29.445 1.00 96.81 341 ILE A O 1
ATOM 2778 N N . THR A 1 342 ? -19.668 9.667 29.185 1.00 95.69 342 THR A N 1
ATOM 2779 C CA . THR A 1 342 ? -20.291 10.921 28.749 1.00 95.69 342 THR A CA 1
ATOM 2780 C C . THR A 1 342 ? -20.136 12.016 29.797 1.00 95.69 342 THR A C 1
ATOM 2782 O O . THR A 1 342 ? -19.747 13.126 29.436 1.00 95.69 342 THR A O 1
ATOM 2785 N N . LEU A 1 343 ? -20.432 11.708 31.060 1.00 96.31 343 LEU A N 1
ATOM 2786 C CA . LEU A 1 343 ? -20.368 12.645 32.176 1.00 96.31 343 LEU A CA 1
ATOM 2787 C C . LEU A 1 343 ? -18.935 13.123 32.404 1.00 96.31 343 LEU A C 1
ATOM 2789 O O . LEU A 1 343 ? -18.715 14.329 32.451 1.00 96.31 343 LEU A O 1
ATOM 2793 N N . ILE A 1 344 ? -17.963 12.207 32.442 1.00 95.88 344 ILE A N 1
ATOM 2794 C CA . ILE A 1 344 ? -16.537 12.533 32.594 1.00 95.88 344 ILE A CA 1
ATOM 2795 C C . ILE A 1 344 ? -16.086 13.496 31.490 1.00 95.88 344 ILE A C 1
ATOM 2797 O O . ILE A 1 344 ? -15.573 14.578 31.766 1.00 95.88 344 ILE A O 1
ATOM 2801 N N . LEU A 1 345 ? -16.317 13.149 30.222 1.00 96.81 345 LEU A N 1
ATOM 2802 C CA . LEU A 1 345 ? -15.867 13.980 29.102 1.00 96.81 345 LEU A CA 1
ATOM 2803 C C . LEU A 1 345 ? -16.613 15.318 29.015 1.00 96.81 345 LEU A C 1
ATOM 2805 O O . LEU A 1 345 ? -16.056 16.303 28.526 1.00 96.81 345 LEU A O 1
ATOM 2809 N N . HIS A 1 346 ? -17.874 15.361 29.452 1.00 95.94 346 HIS A N 1
ATOM 2810 C CA . HIS A 1 346 ? -18.649 16.595 29.513 1.00 95.94 346 HIS A CA 1
ATOM 2811 C C . HIS A 1 346 ? -18.155 17.515 30.631 1.00 95.94 346 HIS A C 1
ATOM 2813 O O . HIS A 1 346 ? -17.966 18.701 30.378 1.00 95.94 346 HIS A O 1
ATOM 2819 N N . PHE A 1 347 ? -17.874 16.962 31.814 1.00 96.31 347 PHE A N 1
ATOM 2820 C CA . PHE A 1 347 ? -17.313 17.684 32.954 1.00 96.31 347 PHE A CA 1
ATOM 2821 C C . PHE A 1 347 ? -15.982 18.356 32.597 1.00 96.31 347 PHE A C 1
ATOM 2823 O O . PHE A 1 347 ? -15.802 19.543 32.845 1.00 96.31 347 PHE A O 1
ATOM 2830 N N . TYR A 1 348 ? -15.091 17.645 31.900 1.00 96.00 348 TYR A N 1
ATOM 2831 C CA . TYR A 1 348 ? -13.837 18.220 31.401 1.00 96.00 348 TYR A CA 1
ATOM 2832 C C . TYR A 1 348 ? -14.001 19.118 30.157 1.00 96.00 348 TYR A C 1
ATOM 2834 O O . TYR A 1 348 ? -13.012 19.624 29.629 1.00 96.00 348 TYR A O 1
ATOM 2842 N N . GLY A 1 349 ? -15.218 19.304 29.633 1.00 95.31 349 GLY A N 1
ATOM 2843 C CA . GLY A 1 349 ? -15.486 20.165 28.473 1.00 95.31 349 GLY A CA 1
ATOM 2844 C C . GLY A 1 349 ? -14.921 19.656 27.138 1.00 95.31 349 GLY A C 1
ATOM 2845 O O . GLY A 1 349 ? -14.866 20.402 26.154 1.00 95.31 349 GLY A O 1
ATOM 2846 N N . VAL A 1 350 ? -14.509 18.386 27.079 1.00 96.19 350 VAL A N 1
ATOM 2847 C CA . VAL A 1 350 ? -13.806 17.785 25.932 1.00 96.19 350 VAL A CA 1
ATOM 2848 C C . VAL A 1 350 ? -14.677 16.871 25.081 1.00 96.19 350 VAL A C 1
ATOM 2850 O O . VAL A 1 350 ? -14.199 16.328 24.093 1.00 96.19 350 VAL A O 1
ATOM 2853 N N . ARG A 1 351 ? -15.953 16.704 25.427 1.00 95.50 351 ARG A N 1
ATOM 2854 C CA . ARG A 1 351 ? -16.938 15.963 24.628 1.00 95.50 351 ARG A CA 1
ATOM 2855 C C . ARG A 1 351 ? -17.421 16.783 23.426 1.00 95.50 351 ARG A C 1
ATOM 2857 O O . ARG A 1 351 ? -17.748 17.957 23.584 1.00 95.50 351 ARG A O 1
ATOM 2864 N N . ARG A 1 352 ? -17.572 16.152 22.258 1.00 92.12 352 ARG A N 1
ATOM 2865 C CA . ARG A 1 352 ? -18.243 16.734 21.084 1.00 92.12 352 ARG A CA 1
ATOM 2866 C C . ARG A 1 352 ? -19.743 16.957 21.341 1.00 92.12 352 ARG A C 1
ATOM 2868 O O . ARG A 1 352 ? -20.437 16.050 21.807 1.00 92.12 352 ARG A O 1
ATOM 2875 N N . TYR A 1 353 ? -20.257 18.147 21.021 1.00 88.19 353 TYR A N 1
ATOM 2876 C CA . TYR A 1 353 ? -21.698 18.453 21.000 1.00 88.19 353 TYR A CA 1
ATOM 2877 C C . TYR A 1 353 ? -21.997 19.722 20.190 1.00 88.19 353 TYR A C 1
ATOM 2879 O O . TYR A 1 353 ? -21.220 20.672 20.230 1.00 88.19 353 TYR A O 1
ATOM 2887 N N . GLY A 1 354 ? -23.134 19.768 19.486 1.00 84.69 354 GLY A N 1
ATOM 2888 C CA . GLY A 1 354 ? -23.501 20.918 18.647 1.00 84.69 354 GLY A CA 1
ATOM 2889 C C . GLY A 1 354 ? -22.358 21.329 17.708 1.00 84.69 354 GLY A C 1
ATOM 2890 O O . GLY A 1 354 ? -21.740 20.474 17.078 1.00 84.69 354 GLY A O 1
ATOM 2891 N N . ASN A 1 355 ? -22.017 22.620 17.705 1.00 86.50 355 ASN A N 1
ATOM 2892 C CA . ASN A 1 355 ? -20.933 23.189 16.886 1.00 86.50 355 ASN A CA 1
ATOM 2893 C C . ASN A 1 355 ? -19.526 22.992 17.490 1.00 86.50 355 ASN A C 1
ATOM 2895 O O . ASN A 1 355 ? -18.524 23.413 16.918 1.00 86.50 355 ASN A O 1
ATOM 2899 N N . LYS A 1 356 ? -19.417 22.358 18.663 1.00 89.31 356 LYS A N 1
ATOM 2900 C CA . LYS A 1 356 ? -18.146 22.098 19.346 1.00 89.31 356 LYS A CA 1
ATOM 2901 C C . LYS A 1 356 ? -17.596 20.735 18.917 1.00 89.31 356 LYS A C 1
ATOM 2903 O O . LYS A 1 356 ? -17.860 19.730 19.577 1.00 89.31 356 LYS A O 1
ATOM 2908 N N . VAL A 1 357 ? -16.817 20.718 17.830 1.00 89.56 357 VAL A N 1
ATOM 2909 C CA . VAL A 1 357 ? -16.299 19.484 17.195 1.00 89.56 357 VAL A CA 1
ATOM 2910 C C . VAL A 1 357 ? -14.779 19.335 17.325 1.00 89.56 357 VAL A C 1
ATOM 2912 O O . VAL A 1 357 ? -14.330 18.389 17.965 1.00 89.56 357 VAL A O 1
ATOM 2915 N N . ALA A 1 358 ? -14.005 20.290 16.805 1.00 92.69 358 ALA A N 1
ATOM 2916 C CA . ALA A 1 358 ? -12.542 20.229 16.725 1.00 92.69 358 ALA A CA 1
ATOM 2917 C C . ALA A 1 358 ? -11.853 19.772 18.031 1.00 92.69 358 ALA A C 1
ATOM 2919 O O . ALA A 1 358 ? -12.076 20.355 19.099 1.00 92.69 358 ALA A O 1
ATOM 2920 N N . GLY A 1 359 ? -11.026 18.722 17.946 1.00 92.12 359 GLY A N 1
ATOM 2921 C CA . GLY A 1 359 ? -10.205 18.187 19.043 1.00 92.12 359 GLY A CA 1
ATOM 2922 C C . GLY A 1 359 ? -10.985 17.621 20.238 1.00 92.12 359 GLY A C 1
ATOM 2923 O O . GLY A 1 359 ? -10.415 17.442 21.327 1.00 92.12 359 GLY A O 1
ATOM 2924 N N . ARG A 1 360 ? -12.292 17.382 20.077 1.00 95.75 360 ARG A N 1
ATOM 2925 C CA . ARG A 1 360 ? -13.180 16.829 21.108 1.00 95.75 360 ARG A CA 1
ATOM 2926 C C . ARG A 1 360 ? -13.499 15.363 20.846 1.00 95.75 360 ARG A C 1
ATOM 2928 O O . ARG A 1 360 ? -13.449 14.906 19.716 1.00 95.75 360 ARG A O 1
ATOM 2935 N N . PHE A 1 361 ? -13.848 14.628 21.893 1.00 96.56 361 PHE A N 1
ATOM 2936 C CA . PHE A 1 361 ? -14.151 13.204 21.809 1.00 96.56 361 PHE A CA 1
ATOM 2937 C C . PHE A 1 361 ? -15.561 12.949 21.290 1.00 96.56 361 PHE A C 1
ATOM 2939 O O . PHE A 1 361 ? -16.541 13.480 21.831 1.00 96.56 361 PHE A O 1
ATOM 2946 N N . CYS A 1 362 ? -15.651 12.086 20.286 1.00 93.00 362 CYS A N 1
ATOM 2947 C CA . CYS A 1 362 ? -16.892 11.579 19.738 1.00 93.00 362 CYS A CA 1
ATOM 2948 C C . CYS A 1 362 ? -17.191 10.198 20.324 1.00 93.00 362 CYS A C 1
ATOM 2950 O O . CYS A 1 362 ? -16.392 9.269 20.237 1.00 93.00 362 CYS A O 1
ATOM 2952 N N . LEU A 1 363 ? -18.364 10.066 20.942 1.00 91.25 363 LEU A N 1
ATOM 2953 C CA . LEU A 1 363 ? -18.849 8.811 21.516 1.00 91.25 363 LEU A CA 1
ATOM 2954 C C . LEU A 1 363 ? -19.803 8.130 20.529 1.00 91.25 363 LEU A C 1
ATOM 2956 O O . LEU A 1 363 ? -20.985 7.928 20.833 1.00 91.25 363 LEU A O 1
ATOM 2960 N N . SER A 1 364 ? -19.304 7.854 19.327 1.00 87.06 364 SER A N 1
ATOM 2961 C CA . SER A 1 364 ? -20.096 7.360 18.200 1.00 87.06 364 SER A CA 1
ATOM 2962 C C . SER A 1 364 ? -20.192 5.840 18.142 1.00 87.06 364 SER A C 1
ATOM 2964 O O . SER A 1 364 ? -21.184 5.366 17.601 1.00 87.06 364 SER A O 1
ATOM 2966 N N . PHE A 1 365 ? -19.246 5.078 18.704 1.00 94.88 365 PHE A N 1
ATOM 2967 C CA . PHE A 1 365 ? -19.231 3.624 18.525 1.00 94.88 365 PHE A CA 1
ATOM 2968 C C . PHE A 1 365 ? -18.940 2.862 19.826 1.00 94.88 365 PHE A C 1
ATOM 2970 O O . PHE A 1 365 ? -17.829 2.880 20.352 1.00 94.88 365 PHE A O 1
ATOM 2977 N N . PHE A 1 366 ? -19.965 2.189 20.350 1.00 97.44 366 PHE A N 1
ATOM 2978 C CA . PHE A 1 366 ? -19.859 1.258 21.468 1.00 97.44 366 PHE A CA 1
ATOM 2979 C C . PHE A 1 366 ? -20.354 -0.119 21.046 1.00 97.44 366 PHE A C 1
ATOM 2981 O O . PHE A 1 366 ? -21.383 -0.225 20.377 1.00 97.44 366 PHE A O 1
ATOM 2988 N N . VAL A 1 367 ? -19.666 -1.158 21.504 1.00 98.00 367 VAL A N 1
ATOM 2989 C CA . VAL A 1 367 ? -20.102 -2.548 21.363 1.00 98.00 367 VAL A CA 1
ATOM 2990 C C . VAL A 1 367 ? -19.909 -3.302 22.670 1.00 98.00 367 VAL A C 1
ATOM 2992 O O . VAL A 1 367 ? -19.090 -2.937 23.513 1.00 98.00 367 VAL A O 1
ATOM 2995 N N . THR A 1 368 ? -20.680 -4.355 22.855 1.00 98.00 368 THR A N 1
ATOM 2996 C CA . THR A 1 368 ? -20.471 -5.324 23.929 1.00 98.00 368 THR A CA 1
ATOM 2997 C C . THR A 1 368 ? -19.329 -6.278 23.573 1.00 98.00 368 THR A C 1
ATOM 2999 O O . THR A 1 368 ? -18.964 -6.419 22.407 1.00 98.00 368 THR A O 1
ATOM 3002 N N . SER A 1 369 ? -18.694 -6.890 24.576 1.00 96.69 369 SER A N 1
ATOM 3003 C CA . SER A 1 369 ? -17.495 -7.726 24.383 1.00 96.69 369 SER A CA 1
ATOM 3004 C C . SER A 1 369 ? -17.711 -9.008 23.571 1.00 96.69 369 SER A C 1
ATOM 3006 O O . SER A 1 369 ? -16.742 -9.665 23.218 1.00 96.69 369 SER A O 1
ATOM 3008 N N . ASP A 1 370 ? -18.960 -9.378 23.321 1.00 95.19 370 ASP A N 1
ATOM 3009 C CA . ASP A 1 370 ? -19.420 -10.471 22.462 1.00 95.19 370 ASP A CA 1
ATOM 3010 C C . ASP A 1 370 ? -19.819 -10.002 21.048 1.00 95.19 370 ASP A C 1
ATOM 3012 O O . ASP A 1 370 ? -20.036 -10.837 20.174 1.00 95.19 370 ASP A O 1
ATOM 3016 N N . LYS A 1 371 ? -19.832 -8.686 20.781 1.00 96.06 371 LYS A N 1
ATOM 3017 C CA . LYS A 1 371 ? -20.157 -8.064 19.482 1.00 96.06 371 LYS A CA 1
ATOM 3018 C C . LYS A 1 371 ? -18.987 -7.294 18.866 1.00 96.06 371 LYS A C 1
ATOM 3020 O O . LYS A 1 371 ? -19.128 -6.170 18.384 1.00 96.06 371 LYS A O 1
ATOM 3025 N N . THR A 1 372 ? -17.804 -7.900 18.896 1.00 96.56 372 THR A N 1
ATOM 3026 C CA . THR A 1 372 ? -16.558 -7.330 18.354 1.00 96.56 372 THR A CA 1
ATOM 3027 C C . THR A 1 372 ? -16.193 -7.821 16.949 1.00 96.56 372 THR A C 1
ATOM 3029 O O . THR A 1 372 ? -15.139 -7.450 16.429 1.00 96.56 372 THR A O 1
ATOM 3032 N N . ASP A 1 373 ? -17.055 -8.618 16.318 1.00 96.75 373 ASP A N 1
ATOM 3033 C CA . ASP A 1 373 ? -16.884 -9.069 14.937 1.00 96.75 373 ASP A CA 1
ATOM 3034 C C . ASP A 1 373 ? -17.220 -7.950 13.947 1.00 96.75 373 ASP A C 1
ATOM 3036 O O . ASP A 1 373 ? -18.359 -7.484 13.884 1.00 96.75 373 ASP A O 1
ATOM 3040 N N . MET A 1 374 ? -16.240 -7.495 13.169 1.00 96.00 374 MET A N 1
ATOM 3041 C CA . MET A 1 374 ? -16.455 -6.397 12.228 1.00 96.00 374 MET A CA 1
ATOM 3042 C C . MET A 1 374 ? -17.207 -6.827 10.968 1.00 96.00 374 MET A C 1
ATOM 3044 O O . MET A 1 374 ? -17.805 -5.970 10.320 1.00 96.00 374 MET A O 1
ATOM 3048 N N . ARG A 1 375 ? -17.287 -8.132 10.673 1.00 95.06 375 ARG A N 1
ATOM 3049 C CA . ARG A 1 375 ? -18.094 -8.662 9.559 1.00 95.06 375 ARG A CA 1
ATOM 3050 C C . ARG A 1 375 ? -19.570 -8.293 9.689 1.00 95.06 375 ARG A C 1
ATOM 3052 O O . ARG A 1 375 ? -20.227 -8.040 8.688 1.00 95.06 375 ARG A O 1
ATOM 3059 N N . GLU A 1 376 ? -20.080 -8.175 10.920 1.00 93.50 376 GLU A N 1
ATOM 3060 C CA . GLU A 1 376 ? -21.464 -7.749 11.189 1.00 93.50 376 GLU A CA 1
ATOM 3061 C C . GLU A 1 376 ? -21.755 -6.310 10.705 1.00 93.50 376 GLU A C 1
ATOM 3063 O O . GLU A 1 376 ? -22.915 -5.923 10.572 1.00 93.50 376 GLU A O 1
ATOM 3068 N N . PHE A 1 377 ? -20.719 -5.504 10.434 1.00 92.62 377 PHE A N 1
ATOM 3069 C CA . PHE A 1 377 ? -20.838 -4.107 10.000 1.00 92.62 377 PHE A CA 1
ATOM 3070 C C . PHE A 1 377 ? -20.417 -3.873 8.544 1.00 92.62 377 PHE A C 1
ATOM 3072 O O . PHE A 1 377 ? -20.449 -2.720 8.083 1.00 92.62 377 PHE A O 1
ATOM 3079 N N . GLU A 1 378 ? -19.986 -4.926 7.853 1.00 93.69 378 GLU A N 1
ATOM 3080 C CA . GLU A 1 378 ? -19.476 -4.876 6.487 1.00 93.69 378 GLU A CA 1
ATOM 3081 C C . GLU A 1 378 ? -20.580 -4.471 5.503 1.00 93.69 378 GLU A C 1
ATOM 3083 O O . GLU A 1 378 ? -21.751 -4.828 5.652 1.00 93.69 378 GLU A O 1
ATOM 3088 N N . LEU A 1 379 ? -20.219 -3.669 4.502 1.00 92.06 379 LEU A N 1
ATOM 3089 C CA . LEU A 1 379 ? -21.124 -3.370 3.398 1.00 92.06 379 LEU A CA 1
ATOM 3090 C C . LEU A 1 379 ? -21.298 -4.604 2.491 1.00 92.06 379 LEU A C 1
ATOM 3092 O O . LEU A 1 379 ? -20.365 -5.392 2.356 1.00 92.06 379 LEU A O 1
ATOM 3096 N N . PRO A 1 380 ? -22.449 -4.770 1.811 1.00 88.50 380 PRO A N 1
ATOM 3097 C CA . PRO A 1 380 ? -22.625 -5.862 0.857 1.00 88.50 380 PRO A CA 1
ATOM 3098 C C . PRO A 1 380 ? -21.534 -5.868 -0.226 1.00 88.50 380 PRO A C 1
ATOM 3100 O O . PRO A 1 380 ? -21.281 -4.849 -0.871 1.00 88.50 380 PRO A O 1
ATOM 3103 N N . GLY A 1 381 ? -20.918 -7.031 -0.452 1.00 88.19 381 GLY A N 1
ATOM 3104 C CA . GLY A 1 381 ? -19.831 -7.203 -1.416 1.00 88.19 381 GLY A CA 1
ATOM 3105 C C . GLY A 1 381 ? -18.454 -7.049 -0.774 1.00 88.19 381 GLY A C 1
ATOM 3106 O O . GLY A 1 381 ? -17.865 -8.046 -0.370 1.00 88.19 381 GLY A O 1
ATOM 3107 N N . GLU A 1 382 ? -17.925 -5.825 -0.721 1.00 91.44 382 GLU A N 1
ATOM 3108 C CA . GLU A 1 382 ? -16.629 -5.538 -0.093 1.00 91.44 382 GLU A CA 1
ATOM 3109 C C . GLU A 1 382 ? -16.622 -4.170 0.600 1.00 91.44 382 GLU A C 1
ATOM 3111 O O . GLU A 1 382 ? -17.260 -3.224 0.141 1.00 91.44 382 GLU A O 1
ATOM 3116 N N . ASP A 1 383 ? -15.850 -4.055 1.679 1.00 96.06 383 ASP A N 1
ATOM 3117 C CA . ASP A 1 383 ? -15.675 -2.827 2.453 1.00 96.06 383 ASP A CA 1
ATOM 3118 C C . ASP A 1 383 ? -14.196 -2.636 2.850 1.00 96.06 383 ASP A C 1
ATOM 3120 O O . ASP A 1 383 ? -13.808 -2.845 4.007 1.00 96.06 383 ASP A O 1
ATOM 3124 N N . PRO A 1 384 ? -13.328 -2.226 1.901 1.00 95.88 384 PRO A N 1
ATOM 3125 C CA . PRO A 1 384 ? -11.922 -1.942 2.192 1.00 95.88 384 PRO A CA 1
ATOM 3126 C C . PRO A 1 384 ? -11.769 -0.881 3.287 1.00 95.88 384 PRO A C 1
ATOM 3128 O O . PRO A 1 384 ? -10.822 -0.942 4.068 1.00 95.88 384 PRO A O 1
ATOM 3131 N N . TYR A 1 385 ? -12.710 0.065 3.390 1.00 96.56 385 TYR A N 1
ATOM 3132 C CA . TYR A 1 385 ? -12.684 1.080 4.435 1.00 96.56 385 TYR A CA 1
ATOM 3133 C C . TYR A 1 385 ? -12.784 0.451 5.820 1.00 96.56 385 TYR A C 1
ATOM 3135 O O . TYR A 1 385 ? -11.950 0.747 6.676 1.00 96.56 385 TYR A O 1
ATOM 3143 N N . LEU A 1 386 ? -13.761 -0.431 6.045 1.00 96.75 386 LEU A N 1
ATOM 3144 C CA . LEU A 1 386 ? -13.910 -1.113 7.327 1.00 96.75 386 LEU A CA 1
ATOM 3145 C C . LEU A 1 386 ? -12.729 -2.049 7.616 1.00 96.75 386 LEU A C 1
ATOM 3147 O O . LEU A 1 386 ? -12.278 -2.116 8.760 1.00 96.75 386 LEU A O 1
ATOM 3151 N N . ALA A 1 387 ? -12.181 -2.713 6.595 1.00 97.31 387 ALA A N 1
ATOM 3152 C CA . ALA A 1 387 ? -10.999 -3.560 6.743 1.00 97.31 387 ALA A CA 1
ATOM 3153 C C . ALA A 1 387 ? -9.768 -2.753 7.201 1.00 97.31 387 ALA A C 1
ATOM 3155 O O . ALA A 1 387 ? -9.140 -3.085 8.212 1.00 97.31 387 ALA A O 1
ATOM 3156 N N . TYR A 1 388 ? -9.453 -1.637 6.532 1.00 97.50 388 TYR A N 1
ATOM 3157 C CA . TYR A 1 388 ? -8.370 -0.754 6.974 1.00 97.50 388 TYR A CA 1
ATOM 3158 C C . TYR A 1 388 ? -8.668 -0.127 8.337 1.00 97.50 388 TYR A C 1
ATOM 3160 O O . TYR A 1 388 ? -7.758 -0.014 9.159 1.00 97.50 388 TYR A O 1
ATOM 3168 N N . TRP A 1 389 ? -9.923 0.251 8.603 1.00 96.69 389 TRP A N 1
ATOM 3169 C CA . TRP A 1 389 ? -10.357 0.790 9.892 1.00 96.69 389 TRP A CA 1
ATOM 3170 C C . TRP A 1 389 ? -10.076 -0.191 11.032 1.00 96.69 389 TRP A C 1
ATOM 3172 O O . TRP A 1 389 ? -9.485 0.196 12.040 1.00 96.69 389 TRP A O 1
ATOM 3182 N N . ALA A 1 390 ? -10.430 -1.466 10.850 1.00 97.25 390 ALA A N 1
ATOM 3183 C CA . ALA A 1 3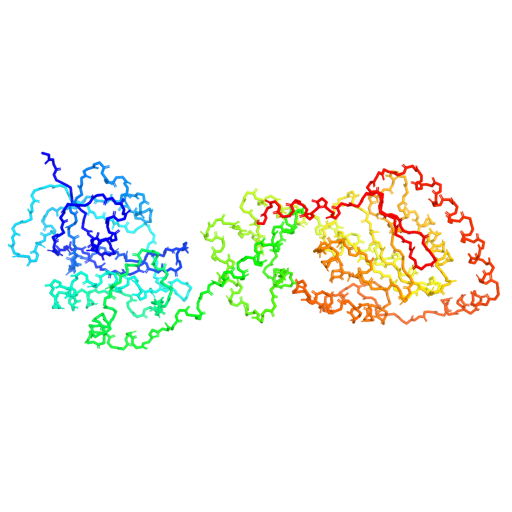90 ? -10.207 -2.512 11.839 1.00 97.25 390 ALA A CA 1
ATOM 3184 C C . ALA A 1 390 ? -8.711 -2.797 12.022 1.00 97.25 390 ALA A C 1
ATOM 3186 O O . ALA A 1 390 ? -8.240 -2.821 13.161 1.00 97.25 390 ALA A O 1
ATOM 3187 N N . LYS A 1 391 ? -7.944 -2.922 10.924 1.00 96.19 391 LYS A N 1
ATOM 3188 C CA . LYS A 1 391 ? -6.475 -3.073 10.969 1.00 96.19 391 LYS A CA 1
ATOM 3189 C C . LYS A 1 391 ? -5.825 -1.935 11.761 1.00 96.19 391 LYS A C 1
ATOM 3191 O O . LYS A 1 391 ? -4.915 -2.159 12.559 1.00 96.19 391 LYS A O 1
ATOM 3196 N N . ASN A 1 392 ? -6.280 -0.705 11.532 1.00 95.38 392 ASN A N 1
ATOM 3197 C CA . ASN A 1 392 ? -5.670 0.487 12.106 1.00 95.38 392 ASN A CA 1
ATOM 3198 C C . ASN A 1 392 ? -6.232 0.891 13.461 1.00 95.38 392 ASN A C 1
ATOM 3200 O O . ASN A 1 392 ? -5.784 1.888 14.013 1.00 95.38 392 ASN A O 1
ATOM 3204 N N . LEU A 1 393 ? -7.146 0.118 14.041 1.00 96.06 393 LEU A N 1
ATOM 3205 C CA . LEU A 1 393 ? -7.676 0.393 15.366 1.00 96.06 393 LEU A CA 1
ATOM 3206 C C . LEU A 1 393 ? -6.537 0.484 16.400 1.00 96.06 393 LEU A C 1
ATOM 3208 O O . LEU A 1 393 ? -5.679 -0.400 16.481 1.00 96.06 393 LEU A O 1
ATOM 3212 N N . ARG A 1 394 ? -6.510 1.569 17.184 1.00 96.06 394 ARG A N 1
ATOM 3213 C CA . ARG A 1 394 ? -5.438 1.854 18.150 1.00 96.06 394 ARG A CA 1
ATOM 3214 C C . ARG A 1 394 ? -5.971 1.847 19.586 1.00 96.06 394 ARG A C 1
ATOM 3216 O O . ARG A 1 394 ? -6.464 2.877 20.054 1.00 96.06 394 ARG A O 1
ATOM 3223 N N . PRO A 1 395 ? -5.900 0.716 20.302 1.00 95.25 395 PRO A N 1
ATOM 3224 C CA . PRO A 1 395 ? -6.281 0.648 21.707 1.00 95.25 395 PRO A CA 1
ATOM 3225 C C . PRO A 1 395 ? -5.393 1.549 22.576 1.00 95.25 395 PRO A C 1
ATOM 3227 O O . PRO A 1 395 ? -4.171 1.562 22.452 1.00 95.25 395 PRO A O 1
ATOM 3230 N N . ILE A 1 396 ? -6.033 2.277 23.486 1.00 94.56 396 ILE A N 1
ATOM 3231 C CA . ILE A 1 396 ? -5.389 3.025 24.576 1.00 94.56 396 ILE A CA 1
ATOM 3232 C C . ILE A 1 396 ? -5.671 2.372 25.940 1.00 94.56 396 ILE A C 1
ATOM 3234 O O . ILE A 1 396 ? -5.061 2.714 26.944 1.00 94.56 396 ILE A O 1
ATOM 3238 N N . PHE A 1 397 ? -6.606 1.426 26.004 1.00 93.44 397 PHE A N 1
ATOM 3239 C CA . PHE A 1 397 ? -6.903 0.639 27.196 1.00 93.44 397 PHE A CA 1
ATOM 3240 C C . PHE A 1 397 ? -7.523 -0.700 26.784 1.00 93.44 397 PHE A C 1
ATOM 3242 O O . PHE A 1 397 ? -8.287 -0.737 25.820 1.00 93.44 397 PHE A O 1
ATOM 3249 N N . GLY A 1 398 ? -7.254 -1.767 27.544 1.00 93.19 398 GLY A N 1
ATOM 3250 C CA . GLY A 1 398 ? -7.910 -3.065 27.357 1.00 93.19 398 GLY A CA 1
ATOM 3251 C C . GLY A 1 398 ? -7.204 -4.015 26.392 1.00 93.19 398 GLY A C 1
ATOM 3252 O O . GLY A 1 398 ? -7.856 -4.609 25.539 1.00 93.19 398 GLY A O 1
ATOM 3253 N N . GLU A 1 399 ? -5.882 -4.179 26.518 1.00 93.75 399 GLU A N 1
ATOM 3254 C CA . GLU A 1 399 ? -5.079 -5.032 25.624 1.00 93.75 399 GLU A CA 1
ATOM 3255 C C . GLU A 1 399 ? -5.633 -6.452 25.478 1.00 93.75 399 GLU A C 1
ATOM 3257 O O . GLU A 1 399 ? -5.755 -6.947 24.362 1.00 93.75 399 GLU A O 1
ATOM 3262 N N . LYS A 1 400 ? -6.048 -7.084 26.581 1.00 93.94 400 LYS A N 1
ATOM 3263 C CA . LYS A 1 400 ? -6.630 -8.434 26.557 1.00 93.94 400 LYS A CA 1
ATOM 3264 C C . LYS A 1 400 ? -7.834 -8.535 25.615 1.00 93.94 400 LYS A C 1
ATOM 3266 O O . LYS A 1 400 ? -7.953 -9.513 24.884 1.00 93.94 400 LYS A O 1
ATOM 3271 N N . ASP A 1 401 ? -8.729 -7.553 25.644 1.00 95.69 401 ASP A N 1
ATOM 3272 C CA . ASP A 1 401 ? -9.922 -7.551 24.795 1.00 95.69 401 ASP A CA 1
ATOM 3273 C C . ASP A 1 401 ? -9.600 -7.089 23.364 1.00 95.69 401 ASP A C 1
ATOM 3275 O O . ASP A 1 401 ? -10.208 -7.585 22.419 1.00 95.69 401 ASP A O 1
ATOM 3279 N N . TYR A 1 402 ? -8.565 -6.262 23.169 1.00 96.50 402 TYR A N 1
ATOM 3280 C CA . TYR A 1 402 ? -8.032 -5.971 21.835 1.00 96.50 402 TYR A CA 1
ATOM 3281 C C . TYR A 1 402 ? -7.423 -7.205 21.156 1.00 96.50 402 TYR A C 1
ATOM 3283 O O . TYR A 1 402 ? -7.636 -7.422 19.968 1.00 96.50 402 TYR A O 1
ATOM 3291 N N . LEU A 1 403 ? -6.693 -8.049 21.892 1.00 96.12 403 LEU A N 1
ATOM 3292 C CA . LEU A 1 403 ? -6.140 -9.290 21.341 1.00 96.12 403 LEU A CA 1
ATOM 3293 C C . LEU A 1 403 ? -7.248 -10.268 20.923 1.00 96.12 403 LEU A C 1
ATOM 3295 O O . LEU A 1 403 ? -7.135 -10.896 19.875 1.00 96.12 403 LEU A O 1
ATOM 3299 N N . LYS A 1 404 ? -8.353 -10.339 21.677 1.00 97.06 404 LYS A N 1
ATOM 3300 C CA . LYS A 1 404 ? -9.544 -11.096 21.254 1.00 97.06 404 LYS A CA 1
ATOM 3301 C C . LYS A 1 404 ? -10.179 -10.510 19.995 1.00 97.06 404 LYS A C 1
ATOM 3303 O O . LYS A 1 404 ? -10.513 -11.263 19.088 1.00 97.06 404 LYS A O 1
ATOM 3308 N N . PHE A 1 405 ? -10.304 -9.181 19.922 1.00 97.88 405 PHE A N 1
ATOM 3309 C CA . PHE A 1 405 ? -10.765 -8.493 18.715 1.00 97.88 405 PHE A CA 1
ATOM 3310 C C . PHE A 1 405 ? -9.876 -8.839 17.510 1.00 97.88 405 PHE A C 1
ATOM 3312 O O . PHE A 1 405 ? -10.404 -9.150 16.444 1.00 97.88 405 PHE A O 1
ATOM 3319 N N . ARG A 1 406 ? -8.543 -8.839 17.674 1.00 97.62 406 ARG A N 1
ATOM 3320 C CA . ARG A 1 406 ? -7.604 -9.232 16.611 1.00 97.62 406 ARG A CA 1
ATOM 3321 C C . ARG A 1 406 ? -7.863 -10.658 16.149 1.00 97.62 406 ARG A C 1
ATOM 3323 O O . ARG A 1 406 ? -7.983 -10.878 14.951 1.00 97.62 406 ARG A O 1
ATOM 3330 N N . GLU A 1 407 ? -7.968 -11.601 17.079 1.00 97.50 407 GLU A N 1
ATOM 3331 C CA . GLU A 1 407 ? -8.170 -13.008 16.733 1.00 97.50 407 GLU A CA 1
ATOM 3332 C C . GLU A 1 407 ? -9.491 -13.223 15.987 1.00 97.50 407 GLU A C 1
ATOM 3334 O O . GLU A 1 407 ? -9.504 -13.818 14.913 1.00 97.50 407 GLU A O 1
ATOM 3339 N N . GLN A 1 408 ? -10.582 -12.630 16.478 1.00 97.69 408 GLN A N 1
ATOM 3340 C CA . GLN A 1 408 ? -11.905 -12.737 15.857 1.00 97.69 408 GLN A CA 1
ATOM 3341 C C . GLN A 1 408 ? -11.954 -12.167 14.429 1.00 97.69 408 GLN A C 1
ATOM 3343 O O . GLN A 1 408 ? -12.694 -12.673 13.589 1.00 97.69 408 GLN A O 1
ATOM 3348 N N . ASN A 1 409 ? -11.169 -11.125 14.141 1.00 98.12 409 ASN A N 1
ATOM 3349 C CA . ASN A 1 409 ? -11.184 -10.423 12.853 1.00 98.12 409 ASN A CA 1
ATOM 3350 C C . ASN A 1 409 ? -10.035 -10.831 11.910 1.00 98.12 409 ASN A C 1
ATOM 3352 O O . ASN A 1 409 ? -9.956 -10.331 10.787 1.00 98.12 409 ASN A O 1
ATOM 3356 N N . LYS A 1 410 ? -9.134 -11.726 12.338 1.00 97.19 410 LYS A N 1
ATOM 3357 C CA . LYS A 1 410 ? -7.901 -12.075 11.613 1.00 97.19 410 LYS A CA 1
ATOM 3358 C C . LYS A 1 410 ? -8.170 -12.690 10.242 1.00 97.19 410 LYS A C 1
ATOM 3360 O O . LYS A 1 410 ? -7.598 -12.245 9.250 1.00 97.19 410 LYS A O 1
ATOM 3365 N N . GLU A 1 411 ? -9.032 -13.701 10.183 1.00 96.31 411 GLU A N 1
ATOM 3366 C CA . GLU A 1 411 ? -9.341 -14.409 8.934 1.00 96.31 411 GLU A CA 1
ATOM 3367 C C . GLU A 1 411 ? -10.069 -13.509 7.936 1.00 96.31 411 GLU A C 1
ATOM 3369 O O . GLU A 1 411 ? -9.774 -13.536 6.743 1.00 96.31 411 GLU A O 1
ATOM 3374 N N . TRP A 1 412 ? -10.980 -12.668 8.430 1.00 96.94 412 TRP A N 1
ATOM 3375 C CA . TRP A 1 412 ? -11.690 -11.687 7.616 1.00 96.94 412 TRP A CA 1
ATOM 3376 C C . TRP A 1 412 ? -10.731 -10.655 7.011 1.00 96.94 412 TRP A C 1
ATOM 3378 O O . TRP A 1 412 ? -10.736 -10.458 5.797 1.00 96.94 412 TRP A O 1
ATOM 3388 N N . LEU A 1 413 ? -9.821 -10.076 7.803 1.00 96.81 413 LEU A N 1
ATOM 3389 C CA . LEU A 1 413 ? -8.809 -9.150 7.279 1.00 96.81 413 LEU A CA 1
ATOM 3390 C C . LEU A 1 413 ? -7.865 -9.802 6.261 1.00 96.81 413 LEU A C 1
ATOM 3392 O O . LEU A 1 413 ? -7.488 -9.160 5.277 1.00 96.81 413 LEU A O 1
ATOM 3396 N N . ALA A 1 414 ? -7.536 -11.084 6.431 1.00 95.69 414 ALA A N 1
ATOM 3397 C CA . ALA A 1 414 ? -6.703 -11.812 5.477 1.00 95.69 414 ALA A CA 1
ATOM 3398 C C . ALA A 1 414 ? -7.351 -11.916 4.080 1.00 95.69 414 ALA A C 1
ATOM 3400 O O . ALA A 1 414 ? -6.642 -12.016 3.073 1.00 95.69 414 ALA A O 1
ATOM 3401 N N . GLN A 1 415 ? -8.684 -11.827 3.970 1.00 95.06 415 GLN A N 1
ATOM 3402 C CA . GLN A 1 415 ? -9.375 -11.767 2.674 1.00 95.06 415 GLN A CA 1
ATOM 3403 C C . GLN A 1 415 ? -8.997 -10.510 1.880 1.00 95.06 415 GLN A C 1
ATOM 3405 O O . GLN A 1 415 ? -8.880 -10.577 0.655 1.00 95.06 415 GLN A O 1
ATOM 3410 N N . TYR A 1 416 ? -8.708 -9.416 2.588 1.00 96.12 416 TYR A N 1
ATOM 3411 C CA . TYR A 1 416 ? -8.241 -8.137 2.055 1.00 96.12 416 TYR A CA 1
ATOM 3412 C C . TYR A 1 416 ? -6.717 -8.065 1.875 1.00 96.12 416 TYR A C 1
ATOM 3414 O O . TYR A 1 416 ? -6.216 -7.024 1.464 1.00 96.12 416 TYR A O 1
ATOM 3422 N N . GLY A 1 417 ? -5.972 -9.142 2.156 1.00 95.12 417 GLY A N 1
ATOM 3423 C CA . GLY A 1 417 ? -4.501 -9.128 2.157 1.00 95.12 417 GLY A CA 1
ATOM 3424 C C . GLY A 1 417 ? -3.895 -8.427 3.378 1.00 95.12 417 GLY A C 1
ATOM 3425 O O . GLY A 1 417 ? -2.701 -8.151 3.401 1.00 95.12 417 GLY A O 1
ATOM 3426 N N . LEU A 1 418 ? -4.705 -8.137 4.401 1.00 96.00 418 LEU A N 1
ATOM 3427 C CA . LEU A 1 418 ? -4.285 -7.379 5.572 1.00 96.00 418 LEU A CA 1
ATOM 3428 C C . LEU A 1 418 ? -4.011 -8.300 6.759 1.00 96.00 418 LEU A C 1
ATOM 3430 O O . LEU A 1 418 ? -4.710 -9.282 6.999 1.00 96.00 418 LEU A O 1
ATOM 3434 N N . SER A 1 419 ? -3.015 -7.927 7.553 1.00 94.19 419 SER A N 1
ATOM 3435 C CA . SER A 1 419 ? -2.689 -8.565 8.825 1.00 94.19 419 SER A CA 1
ATOM 3436 C C . SER A 1 419 ? -2.574 -7.520 9.930 1.00 94.19 419 SER A C 1
ATOM 3438 O O . SER A 1 419 ? -2.291 -6.346 9.675 1.00 94.19 419 SER A O 1
ATOM 3440 N N . PHE A 1 420 ? -2.813 -7.932 11.172 1.00 94.62 420 PHE A N 1
ATOM 3441 C CA . PHE A 1 420 ? -2.523 -7.085 12.322 1.00 94.62 420 PHE A CA 1
ATOM 3442 C C . PHE A 1 420 ? -1.036 -7.132 12.658 1.00 94.62 420 PHE A C 1
ATOM 3444 O O . PHE A 1 420 ? -0.464 -8.215 12.765 1.00 94.62 420 PHE A O 1
ATOM 3451 N N . ASP A 1 421 ? -0.468 -5.974 12.952 1.00 90.25 421 ASP A N 1
ATOM 3452 C CA . ASP A 1 421 ? 0.896 -5.812 13.440 1.00 90.25 421 ASP A CA 1
ATOM 3453 C C . ASP A 1 421 ? 0.904 -5.253 14.873 1.00 90.25 421 ASP A C 1
ATOM 3455 O O . ASP A 1 421 ? -0.132 -4.891 15.437 1.00 90.25 421 ASP A O 1
ATOM 3459 N N . ASP A 1 422 ? 2.087 -5.203 15.479 1.00 92.06 422 ASP A N 1
ATOM 3460 C CA . ASP A 1 422 ? 2.271 -4.770 16.864 1.00 92.06 422 ASP A CA 1
ATOM 3461 C C . ASP A 1 422 ? 2.456 -3.248 17.021 1.00 92.06 422 ASP A C 1
ATOM 3463 O O . ASP A 1 422 ? 2.689 -2.766 18.133 1.00 92.06 422 ASP A O 1
ATOM 3467 N N . SER A 1 423 ? 2.274 -2.453 15.954 1.00 88.44 423 SER A N 1
ATOM 3468 C CA . SER A 1 423 ? 2.346 -0.981 16.025 1.00 88.44 423 SER A CA 1
ATOM 3469 C C . SER A 1 423 ? 1.306 -0.376 16.976 1.00 88.44 423 SER A C 1
ATOM 3471 O O . SER A 1 423 ? 1.493 0.735 17.485 1.00 88.44 423 SER A O 1
ATOM 3473 N N . TYR A 1 424 ? 0.237 -1.121 17.286 1.00 88.88 424 TYR A N 1
ATOM 3474 C CA . TYR A 1 424 ? -0.775 -0.734 18.265 1.00 88.88 424 TYR A CA 1
ATOM 3475 C C . TYR A 1 424 ? -0.174 -0.443 19.653 1.00 88.88 424 TYR A C 1
ATOM 3477 O O . TYR A 1 424 ? -0.671 0.435 20.364 1.00 88.88 424 TYR A O 1
ATOM 3485 N N . LYS A 1 425 ? 0.926 -1.121 20.019 1.00 89.25 425 LYS A N 1
ATOM 3486 C CA . LYS A 1 425 ? 1.592 -0.980 21.323 1.00 89.25 425 LYS A CA 1
ATOM 3487 C C . LYS A 1 425 ? 2.108 0.438 21.573 1.00 89.25 425 LYS A C 1
ATOM 3489 O O . LYS A 1 425 ? 2.158 0.867 22.719 1.00 89.25 425 LYS A O 1
ATOM 3494 N N . LYS A 1 426 ? 2.400 1.215 20.521 1.00 86.69 426 LYS A N 1
ATOM 3495 C CA . LYS A 1 426 ? 2.904 2.600 20.624 1.00 86.69 426 LYS A CA 1
ATOM 3496 C C . LYS A 1 426 ? 2.014 3.524 21.466 1.00 86.69 426 LYS A C 1
ATOM 3498 O O . LYS A 1 426 ? 2.510 4.455 22.102 1.00 86.69 426 LYS A O 1
ATOM 3503 N N . HIS A 1 427 ? 0.700 3.308 21.429 1.00 81.94 427 HIS A N 1
ATOM 3504 C CA . HIS A 1 427 ? -0.279 4.119 22.160 1.00 81.94 427 HIS A CA 1
ATOM 3505 C C . HIS A 1 427 ? -0.990 3.330 23.264 1.00 81.94 427 HIS A C 1
ATOM 3507 O O . HIS A 1 427 ? -1.845 3.893 23.951 1.00 81.94 427 HIS A O 1
ATOM 3513 N N . MET A 1 428 ? -0.628 2.057 23.440 1.00 84.50 428 MET A N 1
ATOM 3514 C CA . MET A 1 428 ? -1.183 1.209 24.479 1.00 84.50 428 MET A CA 1
ATOM 3515 C C . MET A 1 428 ? -0.605 1.605 25.833 1.00 84.50 428 MET A C 1
ATOM 3517 O O . MET A 1 428 ? 0.593 1.841 25.987 1.00 84.50 428 MET A O 1
ATOM 3521 N N . TYR A 1 429 ? -1.473 1.626 26.834 1.00 72.44 429 TYR A N 1
ATOM 3522 C CA . TYR A 1 429 ? -1.079 1.798 28.218 1.00 72.44 429 TYR A CA 1
ATOM 3523 C C . TYR A 1 429 ? -1.090 0.456 28.934 1.00 72.44 429 TYR A C 1
ATOM 3525 O O . TYR A 1 429 ? -2.151 -0.147 29.101 1.00 72.44 429 TYR A O 1
ATOM 3533 N N . HIS A 1 430 ? 0.072 0.024 29.420 1.00 66.94 430 HIS A N 1
ATOM 3534 C CA . HIS A 1 430 ? 0.147 -1.077 30.372 1.00 66.94 430 HIS A CA 1
ATOM 3535 C C . HIS A 1 430 ? -0.282 -0.553 31.740 1.00 66.94 430 HIS A C 1
ATOM 3537 O O . HIS A 1 430 ? 0.428 0.215 32.388 1.00 66.94 430 HIS A O 1
ATOM 3543 N N . TYR A 1 431 ? -1.500 -0.897 32.142 1.00 66.38 431 TYR A N 1
ATOM 3544 C CA . TYR A 1 431 ? -2.043 -0.495 33.427 1.00 66.38 431 TYR A CA 1
ATOM 3545 C C . TYR A 1 431 ? -2.924 -1.598 33.992 1.00 66.38 431 TYR A C 1
ATOM 3547 O O . TYR A 1 431 ? -3.816 -2.100 33.305 1.00 66.38 431 TYR A O 1
ATOM 3555 N N . GLU A 1 432 ? -2.693 -1.941 35.253 1.00 67.25 432 GLU A N 1
ATOM 3556 C CA . GLU A 1 432 ? -3.548 -2.864 35.986 1.00 67.25 432 GLU A CA 1
ATOM 3557 C C . GLU A 1 432 ? -4.840 -2.175 36.426 1.00 67.25 432 GLU A C 1
ATOM 3559 O O . GLU A 1 432 ? -4.860 -0.989 36.745 1.00 67.25 432 GLU A O 1
ATOM 3564 N N . GLU A 1 433 ? -5.952 -2.906 36.449 1.00 76.19 433 GLU A N 1
ATOM 3565 C CA . GLU A 1 433 ? -7.236 -2.338 36.856 1.00 76.19 433 GLU A CA 1
ATOM 3566 C C . GLU A 1 433 ? -7.175 -1.771 38.283 1.00 76.19 433 GLU A C 1
ATOM 3568 O O . GLU A 1 433 ? -7.001 -2.507 39.258 1.00 76.19 433 GLU A O 1
ATOM 3573 N N . GLY A 1 434 ? -7.348 -0.451 38.397 1.00 79.38 434 GLY A N 1
ATOM 3574 C CA . GLY A 1 434 ? -7.252 0.260 39.669 1.00 79.38 434 GLY A CA 1
ATOM 3575 C C . GLY A 1 434 ? -8.377 -0.093 40.656 1.00 79.38 434 GLY A C 1
ATOM 3576 O O . GLY A 1 434 ? -9.474 -0.491 40.243 1.00 79.38 434 GLY A O 1
ATOM 3577 N N . PRO A 1 435 ? -8.155 0.114 41.967 1.00 85.38 435 PRO A N 1
ATOM 3578 C CA . PRO A 1 435 ? -9.102 -0.267 43.019 1.00 85.38 435 PRO A CA 1
ATOM 3579 C C . PRO A 1 435 ? -10.466 0.423 42.879 1.00 85.38 435 PRO A C 1
ATOM 3581 O O . PRO A 1 435 ? -11.493 -0.203 43.126 1.00 85.38 435 PRO A O 1
ATOM 3584 N N . LEU A 1 436 ? -10.501 1.672 42.396 1.00 87.06 436 LEU A N 1
ATOM 3585 C CA . LEU A 1 436 ? -11.745 2.413 42.157 1.00 87.06 436 LEU A CA 1
ATOM 3586 C C . LEU A 1 436 ? -12.653 1.724 41.124 1.00 87.06 436 LEU A C 1
ATOM 3588 O O . LEU A 1 436 ? -13.869 1.656 41.308 1.00 87.06 436 LEU A O 1
ATOM 3592 N N . LYS A 1 437 ? -12.067 1.181 40.048 1.00 90.81 437 LYS A N 1
ATOM 3593 C CA . LYS A 1 437 ? -12.820 0.441 39.029 1.00 90.81 437 LYS A CA 1
ATOM 3594 C C . LYS A 1 437 ? -13.396 -0.839 39.634 1.00 90.81 437 LYS A C 1
ATOM 3596 O O . LYS A 1 437 ? -14.590 -1.074 39.520 1.00 90.81 437 LYS A O 1
ATOM 3601 N N . LYS A 1 438 ? -12.579 -1.618 40.351 1.00 90.25 438 LYS A N 1
ATOM 3602 C CA . LYS A 1 438 ? -13.019 -2.868 41.000 1.00 90.25 438 LYS A CA 1
ATOM 3603 C C . LYS A 1 438 ? -14.131 -2.630 42.026 1.00 90.25 438 LYS A C 1
ATOM 3605 O O . LYS A 1 438 ? -15.128 -3.344 42.023 1.00 90.25 438 LYS A O 1
ATOM 3610 N N . PHE A 1 439 ? -13.991 -1.601 42.862 1.00 91.25 439 PHE A N 1
ATOM 3611 C CA . PHE A 1 439 ? -15.009 -1.227 43.844 1.00 91.25 439 PHE A CA 1
ATOM 3612 C C . PHE A 1 439 ? -16.319 -0.788 43.179 1.00 91.25 439 PHE A C 1
ATOM 3614 O O . PHE A 1 439 ? -17.390 -1.261 43.554 1.00 91.25 439 PHE A O 1
ATOM 3621 N N . SER A 1 440 ? -16.248 0.078 42.162 1.00 92.75 440 SER A N 1
ATOM 3622 C CA . SER A 1 440 ? -17.447 0.520 41.439 1.00 92.75 440 SER A CA 1
ATOM 3623 C C . SER A 1 440 ? -18.113 -0.613 40.654 1.00 92.75 440 SER A C 1
ATOM 3625 O O . SER A 1 440 ? -19.338 -0.660 40.603 1.00 92.75 440 SER A O 1
ATOM 3627 N N . GLU A 1 441 ? -17.349 -1.564 40.107 1.00 94.88 441 GLU A N 1
ATOM 3628 C CA . GLU A 1 441 ? -17.895 -2.775 39.484 1.00 94.88 441 GLU A CA 1
ATOM 3629 C C . GLU A 1 441 ? -18.562 -3.714 40.491 1.00 94.88 441 GLU A C 1
ATOM 3631 O O . GLU A 1 441 ? -19.583 -4.308 40.159 1.00 94.88 441 GLU A O 1
ATOM 3636 N N . TRP A 1 442 ? -18.028 -3.841 41.709 1.00 93.00 442 TRP A N 1
ATOM 3637 C CA . TRP A 1 442 ? -18.674 -4.595 42.785 1.00 93.00 442 TRP A CA 1
ATOM 3638 C C . TRP A 1 442 ? -19.997 -3.937 43.203 1.00 93.00 442 TRP A C 1
ATOM 3640 O O . TRP A 1 442 ? -21.039 -4.592 43.209 1.00 93.00 442 TRP A O 1
ATOM 3650 N N . LEU A 1 443 ? -19.981 -2.623 43.453 1.00 92.69 443 LEU A N 1
ATOM 3651 C CA . LEU A 1 443 ? -21.155 -1.855 43.877 1.00 92.69 443 LEU A CA 1
ATOM 3652 C C . LEU A 1 443 ? -22.265 -1.846 42.812 1.00 92.69 443 LEU A C 1
ATOM 3654 O O . LEU A 1 443 ? -23.439 -2.051 43.115 1.00 92.69 443 LEU A O 1
ATOM 3658 N N . LEU A 1 444 ? -21.896 -1.616 41.550 1.00 93.62 444 LEU A N 1
ATOM 3659 C CA . LEU A 1 444 ? -22.820 -1.531 40.413 1.00 93.62 444 LEU A CA 1
ATOM 3660 C C . LEU A 1 444 ? -22.972 -2.879 39.692 1.00 93.62 444 LEU A C 1
ATOM 3662 O O . LEU A 1 444 ? -23.524 -2.948 38.596 1.00 93.62 444 LEU A O 1
ATOM 3666 N N . GLY A 1 445 ? -22.443 -3.955 40.272 1.00 91.38 445 GLY A N 1
ATOM 3667 C CA . GLY A 1 445 ? -22.435 -5.284 39.668 1.00 91.38 445 GLY A CA 1
ATOM 3668 C C . GLY A 1 445 ? -23.724 -6.065 39.880 1.00 91.38 445 GLY A C 1
ATOM 3669 O O . GLY A 1 445 ? -23.995 -6.964 39.087 1.00 91.38 445 GLY A O 1
ATOM 3670 N N . GLY A 1 446 ? -24.499 -5.716 40.911 1.00 91.44 446 GLY A N 1
ATOM 3671 C CA . GLY A 1 446 ? -25.747 -6.383 41.289 1.00 91.44 446 GLY A CA 1
ATOM 3672 C C . GLY A 1 446 ? -27.005 -5.551 41.022 1.00 91.44 446 GLY A C 1
ATOM 3673 O O . GLY A 1 446 ? -27.035 -4.697 40.134 1.00 91.44 446 GLY A O 1
ATOM 3674 N N . PHE A 1 447 ? -28.034 -5.766 41.848 1.00 92.50 447 PHE A N 1
ATOM 3675 C CA . PHE A 1 447 ? -29.382 -5.216 41.655 1.00 92.50 447 PHE A CA 1
ATOM 3676 C C . PHE A 1 447 ? -29.416 -3.697 41.430 1.00 92.50 447 PHE A C 1
ATOM 3678 O O . PHE A 1 447 ? -30.104 -3.228 40.526 1.00 92.50 447 PHE A O 1
ATOM 3685 N N . LEU A 1 448 ? -28.658 -2.918 42.212 1.00 91.12 448 LEU A N 1
ATOM 3686 C CA . LEU A 1 448 ? -28.617 -1.458 42.061 1.00 91.12 448 LEU A CA 1
ATOM 3687 C C . LEU A 1 448 ? -28.121 -1.044 40.670 1.00 91.12 448 LEU A C 1
ATOM 3689 O O . LEU A 1 448 ? -28.752 -0.218 40.011 1.00 91.12 448 LEU A O 1
ATOM 3693 N N . GLY A 1 449 ? -27.033 -1.652 40.194 1.00 93.25 449 GLY A N 1
ATOM 3694 C CA . GLY A 1 449 ? -26.515 -1.401 38.853 1.00 93.25 449 GLY A CA 1
ATOM 3695 C C . GLY A 1 449 ? -27.489 -1.817 37.755 1.00 93.25 449 GLY A C 1
ATOM 3696 O O . GLY A 1 449 ? -27.614 -1.112 36.756 1.00 93.25 449 GLY A O 1
ATOM 3697 N N . ASP A 1 450 ? -28.237 -2.905 37.954 1.00 94.38 450 ASP A N 1
ATOM 3698 C CA . ASP A 1 450 ? -29.262 -3.357 37.005 1.00 94.38 450 ASP A CA 1
ATOM 3699 C C . ASP A 1 450 ? -30.426 -2.367 36.895 1.00 94.38 450 ASP A C 1
ATOM 3701 O O . ASP A 1 450 ? -30.908 -2.095 35.793 1.00 94.38 450 ASP A O 1
ATOM 3705 N N . GLN A 1 451 ? -30.871 -1.794 38.017 1.00 95.31 451 GLN A N 1
ATOM 3706 C CA . GLN A 1 451 ? -31.908 -0.758 38.007 1.00 95.31 451 GLN A CA 1
ATOM 3707 C C . GLN A 1 451 ? -31.409 0.529 37.338 1.00 95.31 451 GLN A C 1
ATOM 3709 O O . GLN A 1 451 ? -32.129 1.118 36.528 1.00 95.31 451 GLN A O 1
ATOM 3714 N N . PHE A 1 452 ? -30.164 0.934 37.608 1.00 95.06 452 PHE A N 1
ATOM 3715 C CA . PHE A 1 452 ? -29.541 2.085 36.947 1.00 95.06 452 PHE A CA 1
ATOM 3716 C C . PHE A 1 452 ? -29.400 1.873 35.437 1.00 95.06 452 PHE A C 1
ATOM 3718 O O . PHE A 1 452 ? -29.766 2.759 34.666 1.00 95.06 452 PHE A O 1
ATOM 3725 N N . GLU A 1 453 ? -28.933 0.702 35.001 1.00 95.75 453 GLU A N 1
ATOM 3726 C CA . GLU A 1 453 ? -28.855 0.345 33.581 1.00 95.75 453 GLU A CA 1
ATOM 3727 C C . GLU A 1 453 ? -30.236 0.443 32.921 1.00 95.75 453 GLU A C 1
ATOM 3729 O O . GLU A 1 453 ? -30.369 1.082 31.879 1.00 95.75 453 GLU A O 1
ATOM 3734 N N . LYS A 1 454 ? -31.284 -0.124 33.539 1.00 94.75 454 LYS A N 1
ATOM 3735 C CA . LYS A 1 454 ? -32.664 -0.063 33.022 1.00 94.75 454 LYS A CA 1
ATOM 3736 C C . LYS A 1 454 ? -33.168 1.375 32.892 1.00 94.75 454 LYS A C 1
ATOM 3738 O O . LYS A 1 454 ? -33.732 1.733 31.855 1.00 94.75 454 LYS A O 1
ATOM 3743 N N . LEU A 1 455 ? -32.943 2.208 33.910 1.00 95.25 455 LEU A N 1
ATOM 3744 C CA . LEU A 1 455 ? -33.343 3.616 33.906 1.00 95.25 455 LEU A CA 1
ATOM 3745 C C . LEU A 1 455 ? -32.601 4.417 32.824 1.00 95.25 455 LEU A C 1
ATOM 3747 O O . LEU A 1 455 ? -33.221 5.150 32.044 1.00 95.25 455 LEU A O 1
ATOM 3751 N N . LEU A 1 456 ? -31.275 4.273 32.752 1.00 94.75 456 LEU A N 1
ATOM 3752 C CA . LEU A 1 456 ? -30.437 4.951 31.761 1.00 94.75 456 LEU A CA 1
ATOM 3753 C C . LEU A 1 456 ? -30.781 4.496 30.347 1.00 94.75 456 LEU A C 1
ATOM 3755 O O . LEU A 1 456 ? -30.921 5.331 29.456 1.00 94.75 456 LEU A O 1
ATOM 3759 N N . LYS A 1 457 ? -31.007 3.197 30.146 1.00 93.44 457 LYS A N 1
ATOM 3760 C CA . LYS A 1 457 ? -31.513 2.647 28.890 1.00 93.44 457 LYS A CA 1
ATOM 3761 C C . LYS A 1 457 ? -32.823 3.311 28.494 1.00 93.44 457 LYS A C 1
ATOM 3763 O O . LYS A 1 457 ? -32.909 3.844 27.395 1.00 93.44 457 LYS A O 1
ATOM 3768 N N . ALA A 1 458 ? -33.826 3.344 29.369 1.00 91.19 458 ALA A N 1
ATOM 3769 C CA . ALA A 1 458 ? -35.128 3.928 29.043 1.00 91.19 458 ALA A CA 1
ATOM 3770 C C . ALA A 1 458 ? -35.029 5.416 28.653 1.00 91.19 458 ALA A C 1
ATOM 3772 O O . ALA A 1 458 ? -35.634 5.856 27.672 1.00 91.19 458 ALA A O 1
ATOM 3773 N N . THR A 1 459 ? -34.232 6.191 29.388 1.00 89.81 459 THR A N 1
ATOM 3774 C CA . THR A 1 459 ? -34.096 7.642 29.191 1.00 89.81 459 THR A CA 1
ATOM 3775 C C . THR A 1 459 ? -33.202 7.999 28.001 1.00 89.81 459 THR A C 1
ATOM 3777 O O . THR A 1 459 ? -33.622 8.736 27.101 1.00 89.81 459 THR A O 1
ATOM 3780 N N . LEU A 1 460 ? -31.981 7.460 27.950 1.00 88.31 460 LEU A N 1
ATOM 3781 C CA . LEU A 1 460 ? -30.999 7.767 26.912 1.00 88.31 460 LEU A CA 1
ATOM 3782 C C . LEU A 1 460 ? -31.393 7.161 25.566 1.00 88.31 460 LEU A C 1
ATOM 3784 O O . LEU A 1 460 ? -31.262 7.851 24.556 1.00 88.31 460 LEU A O 1
ATOM 3788 N N . LYS A 1 461 ? -31.950 5.941 25.528 1.00 86.00 461 LYS A N 1
ATOM 3789 C CA . LYS A 1 461 ? -32.445 5.338 24.278 1.00 86.00 461 LYS A CA 1
ATOM 3790 C C . LYS A 1 461 ? -33.554 6.183 23.670 1.00 86.00 461 LYS A C 1
ATOM 3792 O O . LYS A 1 461 ? -33.493 6.496 22.487 1.00 86.00 461 LYS A O 1
ATOM 3797 N N . LYS A 1 462 ? -34.521 6.637 24.477 1.00 84.38 462 LYS A N 1
ATOM 3798 C CA . LYS A 1 462 ? -35.607 7.514 24.011 1.00 84.38 462 LYS A CA 1
ATOM 3799 C C . LYS A 1 462 ? -35.076 8.836 23.450 1.00 84.38 462 LYS A C 1
ATOM 3801 O O . LYS A 1 462 ? -35.534 9.279 22.400 1.00 84.38 462 LYS A O 1
ATOM 3806 N N . LYS A 1 463 ? -34.100 9.458 24.121 1.00 83.25 463 LYS A N 1
ATOM 3807 C CA . LYS A 1 463 ? -33.445 10.684 23.635 1.00 83.25 463 LYS A CA 1
ATOM 3808 C C . LYS A 1 463 ? -32.719 10.450 22.307 1.00 83.25 463 LYS A C 1
ATOM 3810 O O . LYS A 1 463 ? -32.859 11.252 21.389 1.00 83.25 463 LYS A O 1
ATOM 3815 N N . THR A 1 464 ? -31.978 9.352 22.209 1.00 81.12 464 THR A N 1
ATOM 3816 C CA . THR A 1 464 ? -31.247 8.964 21.003 1.00 81.12 464 THR A CA 1
ATOM 3817 C C . THR A 1 464 ? -32.193 8.708 19.830 1.00 81.12 464 THR A C 1
ATOM 3819 O O . THR A 1 464 ? -32.016 9.322 18.786 1.00 81.12 464 THR A O 1
ATOM 3822 N N . LEU A 1 465 ? -33.236 7.891 20.012 1.00 79.75 465 LEU A N 1
ATOM 3823 C CA . LEU A 1 465 ? -34.215 7.579 18.963 1.00 79.75 465 LEU A CA 1
ATOM 3824 C C . LEU A 1 465 ? -34.936 8.837 18.455 1.00 79.75 465 LEU A C 1
ATOM 3826 O O . LEU A 1 465 ? -35.108 9.010 17.255 1.00 79.75 465 LEU A O 1
ATOM 3830 N N . ARG A 1 466 ? -35.284 9.778 19.343 1.00 77.12 466 ARG A N 1
ATOM 3831 C CA . ARG A 1 466 ? -35.856 11.074 18.931 1.00 77.12 466 ARG A CA 1
ATOM 3832 C C . ARG A 1 466 ? -34.900 11.895 18.072 1.00 77.12 466 ARG A C 1
ATOM 3834 O O . ARG A 1 466 ? -35.334 12.529 17.122 1.00 77.12 466 ARG A O 1
ATOM 3841 N N . SER A 1 467 ? -33.610 11.887 18.405 1.00 72.38 467 SER A N 1
ATOM 3842 C CA . SER A 1 467 ? -32.592 12.569 17.605 1.00 72.38 467 SER A CA 1
ATOM 3843 C C . SER A 1 467 ? -32.367 11.898 16.247 1.00 72.38 467 SER A C 1
ATOM 3845 O O . SER A 1 467 ? -31.918 12.579 15.331 1.00 72.38 467 SER A O 1
ATOM 3847 N N . MET A 1 468 ? -32.653 10.596 16.118 1.00 69.44 468 MET A N 1
ATOM 3848 C CA . MET A 1 468 ? -32.510 9.847 14.864 1.00 69.44 468 MET A CA 1
ATOM 3849 C C . MET A 1 468 ? -33.578 10.197 13.835 1.00 69.44 468 MET A C 1
ATOM 3851 O O . MET A 1 468 ? -33.265 10.244 12.654 1.00 69.44 468 MET A O 1
ATOM 3855 N N . ASN A 1 469 ? -34.804 10.499 14.270 1.00 64.00 469 ASN A N 1
ATOM 3856 C CA . ASN A 1 469 ? -35.901 10.864 13.365 1.00 64.00 469 ASN A CA 1
ATOM 3857 C C . ASN A 1 469 ? -35.610 12.123 12.525 1.00 64.00 469 ASN A C 1
ATOM 3859 O O . ASN A 1 469 ? -36.294 12.367 11.539 1.00 64.00 469 ASN A O 1
ATOM 3863 N N . ASN A 1 470 ? -34.598 12.905 12.908 1.00 65.31 470 ASN A N 1
ATOM 3864 C CA . ASN A 1 470 ? -34.166 14.112 12.206 1.00 65.31 470 ASN A CA 1
ATOM 3865 C C . ASN A 1 470 ? -32.936 13.879 11.303 1.00 65.31 470 ASN A C 1
ATOM 3867 O O . ASN A 1 470 ? -32.351 14.845 10.816 1.00 65.31 470 ASN A O 1
ATOM 3871 N N . LEU A 1 471 ? -32.483 12.632 11.137 1.00 67.50 471 LEU A N 1
ATOM 3872 C CA . LEU A 1 471 ? -31.320 12.291 10.315 1.00 67.50 471 LEU A CA 1
ATOM 3873 C C . LEU A 1 471 ? -31.744 11.943 8.880 1.00 67.50 471 LEU A C 1
ATOM 3875 O O . LEU A 1 471 ? -32.820 11.398 8.653 1.00 67.50 471 LEU A O 1
ATOM 3879 N N . GLY A 1 472 ? -30.889 12.276 7.910 1.00 63.00 472 GLY A N 1
ATOM 3880 C CA . GLY A 1 472 ? -31.136 11.998 6.493 1.00 63.00 472 GLY A CA 1
ATOM 3881 C C . GLY A 1 472 ? -31.032 10.512 6.130 1.00 63.00 472 GLY A C 1
ATOM 3882 O O . GLY A 1 472 ? -30.575 9.691 6.923 1.00 63.00 472 GLY A O 1
ATOM 3883 N N . VAL A 1 473 ? -31.401 10.187 4.886 1.00 58.94 473 VAL A N 1
ATOM 3884 C CA . VAL A 1 473 ? -31.501 8.814 4.338 1.00 58.94 473 VAL A CA 1
ATOM 3885 C C . VAL A 1 473 ? -30.199 8.000 4.458 1.00 58.94 473 VAL A C 1
ATOM 3887 O O . VAL A 1 473 ? -30.243 6.781 4.568 1.00 58.94 473 VAL A O 1
ATOM 3890 N N . ASN A 1 474 ? -29.041 8.662 4.524 1.00 62.09 474 ASN A N 1
ATOM 3891 C CA . ASN A 1 474 ? -27.718 8.022 4.573 1.00 62.09 474 ASN A CA 1
ATOM 3892 C C . ASN A 1 474 ? -27.171 7.822 6.002 1.00 62.09 474 ASN A C 1
ATOM 3894 O O . ASN A 1 474 ? -25.976 7.574 6.191 1.00 62.09 474 ASN A O 1
ATOM 3898 N N . ALA A 1 475 ? -28.004 7.974 7.032 1.00 71.06 475 ALA A N 1
ATOM 3899 C CA . ALA A 1 475 ? -27.592 7.738 8.408 1.00 71.06 475 ALA A CA 1
ATOM 3900 C C . ALA A 1 475 ? -27.501 6.232 8.705 1.00 71.06 475 ALA A C 1
ATOM 3902 O O . ALA A 1 475 ? -28.477 5.500 8.575 1.00 71.06 475 ALA A O 1
ATOM 3903 N N . ASN A 1 476 ? -26.338 5.773 9.173 1.00 76.00 476 ASN A N 1
ATOM 3904 C CA . ASN A 1 476 ? -26.150 4.404 9.650 1.00 76.00 476 ASN A CA 1
ATOM 3905 C C . ASN A 1 476 ? -26.085 4.414 11.176 1.00 76.00 476 ASN A C 1
ATOM 3907 O O . ASN A 1 476 ? -25.016 4.568 11.785 1.00 76.00 476 ASN A O 1
ATOM 3911 N N . VAL A 1 477 ? -27.262 4.310 11.786 1.00 82.12 477 VAL A N 1
ATOM 3912 C CA . VAL A 1 477 ? -27.419 4.354 13.234 1.00 82.12 477 VAL A CA 1
ATOM 3913 C C . VAL A 1 477 ? -27.981 3.031 13.736 1.00 82.12 477 VAL A C 1
ATOM 3915 O O . VAL A 1 477 ? -29.094 2.647 13.393 1.00 82.12 477 VAL A O 1
ATOM 3918 N N . ILE A 1 478 ? -27.213 2.356 14.589 1.00 85.62 478 ILE A N 1
ATOM 3919 C CA . ILE A 1 478 ? -27.587 1.083 15.211 1.00 85.62 478 ILE A CA 1
ATOM 3920 C C . ILE A 1 478 ? -27.722 1.332 16.710 1.00 85.62 478 ILE A C 1
ATOM 3922 O O . ILE A 1 478 ? -26.777 1.794 17.349 1.00 85.62 478 ILE A O 1
ATOM 3926 N N . VAL A 1 479 ? -28.905 1.058 17.266 1.00 88.00 479 VAL A N 1
ATOM 3927 C CA . VAL A 1 479 ? -29.206 1.250 18.695 1.00 88.00 479 VAL A CA 1
ATOM 3928 C C . VAL A 1 479 ? -29.855 -0.008 19.252 1.00 88.00 479 VAL A C 1
ATOM 3930 O O . VAL A 1 479 ? -31.078 -0.098 19.397 1.00 88.00 479 VAL A O 1
ATOM 3933 N N . THR A 1 480 ? -29.018 -0.982 19.581 1.00 90.44 480 THR A N 1
ATOM 3934 C CA . THR A 1 480 ? -29.411 -2.206 20.280 1.00 90.44 480 THR A CA 1
ATOM 3935 C C . THR A 1 480 ? -28.851 -2.194 21.702 1.00 90.44 480 THR A C 1
ATOM 3937 O O . THR A 1 480 ? -28.240 -1.219 22.145 1.00 90.44 480 THR A O 1
ATOM 3940 N N . ASP A 1 481 ? -29.108 -3.258 22.457 1.00 88.88 481 ASP A N 1
ATOM 3941 C CA . ASP A 1 481 ? -28.527 -3.420 23.795 1.00 88.88 481 ASP A CA 1
ATOM 3942 C C . ASP A 1 481 ? -27.041 -3.797 23.735 1.00 88.88 481 ASP A C 1
ATOM 3944 O O . ASP A 1 481 ? -26.304 -3.602 24.701 1.00 88.88 481 ASP A O 1
ATOM 3948 N N . GLU A 1 482 ? -26.606 -4.286 22.576 1.00 94.00 482 GLU A N 1
ATOM 3949 C CA . GLU A 1 482 ? -25.269 -4.806 22.340 1.00 94.00 482 GLU A CA 1
ATOM 3950 C C . GLU A 1 482 ? -24.396 -3.845 21.524 1.00 94.00 482 GLU A C 1
ATOM 3952 O O . GLU A 1 482 ? -23.175 -3.878 21.654 1.00 94.00 482 GLU A O 1
ATOM 3957 N N . ILE A 1 483 ? -25.005 -2.988 20.694 1.00 94.56 483 ILE A N 1
ATOM 3958 C CA . ILE A 1 483 ? -24.330 -2.108 19.736 1.00 94.56 483 ILE A CA 1
ATOM 3959 C C . ILE A 1 483 ? -24.967 -0.721 19.784 1.00 94.56 483 ILE A C 1
ATOM 3961 O O . ILE A 1 483 ? -26.171 -0.558 19.577 1.00 94.56 483 ILE A O 1
ATOM 3965 N N . LEU A 1 484 ? -24.132 0.298 19.971 1.00 93.00 484 LEU A N 1
ATOM 3966 C CA . LEU A 1 484 ? -24.495 1.697 19.789 1.00 93.00 484 LEU A CA 1
ATOM 3967 C C . LEU A 1 484 ? -23.549 2.341 18.770 1.00 93.00 484 LEU A C 1
ATOM 3969 O O . LEU A 1 484 ? -22.434 2.732 19.114 1.00 93.00 484 LEU A O 1
ATOM 3973 N N . LYS A 1 485 ? -24.002 2.479 17.524 1.00 90.69 485 LYS A N 1
ATOM 3974 C CA . LYS A 1 485 ? -23.268 3.122 16.425 1.00 90.69 485 LYS A CA 1
ATOM 3975 C C . LYS A 1 485 ? -24.038 4.353 15.962 1.00 90.69 485 LYS A C 1
ATOM 3977 O O . LYS A 1 485 ? -25.200 4.238 15.600 1.00 90.69 485 LYS A O 1
ATOM 3982 N N . PHE A 1 486 ? -23.397 5.519 15.950 1.00 83.00 486 PHE A N 1
ATOM 3983 C CA . PHE A 1 486 ? -24.003 6.807 15.605 1.00 83.00 486 PHE A CA 1
ATOM 3984 C C . PHE A 1 486 ? -23.226 7.472 14.471 1.00 83.00 486 PHE A C 1
ATOM 3986 O O . PHE A 1 486 ? -22.339 8.286 14.724 1.00 83.00 486 PHE A O 1
ATOM 3993 N N . HIS A 1 487 ? -23.549 7.122 13.226 1.00 74.69 487 HIS A N 1
ATOM 3994 C CA . HIS A 1 487 ? -23.052 7.839 12.054 1.00 74.69 487 HIS A CA 1
ATOM 3995 C C . HIS A 1 487 ? -24.211 8.561 11.377 1.00 74.69 487 HIS A C 1
ATOM 3997 O O . HIS A 1 487 ? -25.071 7.942 10.757 1.00 74.69 487 HIS A O 1
ATOM 4003 N N . ASN A 1 488 ? -24.216 9.888 11.494 1.00 69.38 488 ASN A N 1
ATOM 4004 C CA . ASN A 1 488 ? -25.247 10.733 10.886 1.00 69.38 488 ASN A CA 1
ATOM 4005 C C . ASN A 1 488 ? -25.194 10.704 9.349 1.00 69.38 488 ASN A C 1
ATOM 4007 O O . ASN A 1 488 ? -26.169 11.069 8.703 1.00 69.38 488 ASN A O 1
ATOM 4011 N N . TYR A 1 489 ? -24.054 10.296 8.784 1.00 73.12 489 TYR A N 1
ATOM 4012 C CA . TYR A 1 489 ? -23.830 10.153 7.352 1.00 73.12 489 TYR A CA 1
ATOM 4013 C C . TYR A 1 489 ? -22.733 9.104 7.115 1.00 73.12 489 TYR A C 1
ATOM 4015 O O . TYR A 1 489 ? -21.566 9.349 7.431 1.00 73.12 489 TYR A O 1
ATOM 4023 N N . ASP A 1 490 ? -23.099 7.913 6.640 1.00 83.31 490 ASP A N 1
ATOM 4024 C CA . ASP A 1 490 ? -22.150 6.832 6.345 1.00 83.31 490 ASP A CA 1
ATOM 4025 C C . ASP A 1 490 ? -21.610 6.972 4.916 1.00 83.31 490 ASP A C 1
ATOM 4027 O O . ASP A 1 490 ? -22.285 6.655 3.940 1.00 83.31 490 ASP A O 1
ATOM 4031 N N . ARG A 1 491 ? -20.372 7.462 4.796 1.00 88.44 491 ARG A N 1
ATOM 4032 C CA . ARG A 1 491 ? -19.716 7.745 3.507 1.00 88.44 491 ARG A CA 1
ATOM 4033 C C . ARG A 1 491 ? -19.006 6.545 2.894 1.00 88.44 491 ARG A C 1
ATOM 4035 O O . ARG A 1 491 ? -18.371 6.687 1.855 1.00 88.44 491 ARG A O 1
ATOM 4042 N N . ARG A 1 492 ? -19.063 5.370 3.527 1.00 92.00 492 ARG A N 1
ATOM 4043 C CA . ARG A 1 492 ? -18.289 4.204 3.076 1.00 92.00 492 ARG A CA 1
ATOM 4044 C C . ARG A 1 492 ? -18.645 3.774 1.653 1.00 92.00 492 ARG A C 1
ATOM 4046 O O . ARG A 1 492 ? -17.734 3.484 0.886 1.00 92.00 492 ARG A O 1
ATOM 4053 N N . GLN A 1 493 ? -19.927 3.824 1.281 1.00 91.25 493 GLN A N 1
ATOM 4054 C CA . GLN A 1 493 ? -20.352 3.546 -0.097 1.00 91.25 493 GLN A CA 1
ATOM 4055 C C . GLN A 1 493 ? -19.795 4.579 -1.087 1.00 91.25 493 GLN A C 1
ATOM 4057 O O . GLN A 1 493 ? -19.222 4.199 -2.101 1.00 91.25 493 GLN A O 1
ATOM 4062 N N . GLU A 1 494 ? -19.841 5.874 -0.755 1.00 91.88 494 GLU A N 1
ATOM 4063 C CA . GLU A 1 494 ? -19.241 6.924 -1.597 1.00 91.88 494 GLU A CA 1
ATOM 4064 C C . GLU A 1 494 ? -17.736 6.711 -1.793 1.00 91.88 494 GLU A C 1
ATOM 4066 O O . GLU A 1 494 ? -17.211 6.898 -2.891 1.00 91.88 494 GLU A O 1
ATOM 4071 N N . TYR A 1 495 ? -17.024 6.333 -0.726 1.00 93.81 495 TYR A N 1
ATOM 4072 C CA . TYR A 1 495 ? -15.594 6.050 -0.797 1.00 93.81 495 TYR A CA 1
ATOM 4073 C C . TYR A 1 495 ? -15.312 4.832 -1.673 1.00 93.81 495 TYR A C 1
ATOM 4075 O O . TYR A 1 495 ? -14.395 4.889 -2.489 1.00 93.81 495 TYR A O 1
ATOM 4083 N N . LEU A 1 496 ? -16.109 3.767 -1.555 1.00 93.06 496 LEU A N 1
ATOM 4084 C CA . LEU A 1 496 ? -15.985 2.574 -2.388 1.00 93.06 496 LEU A CA 1
ATOM 4085 C C . LEU A 1 496 ? -16.236 2.887 -3.870 1.00 93.06 496 LEU A C 1
ATOM 4087 O O . LEU A 1 496 ? -15.456 2.475 -4.726 1.00 93.06 496 LEU A O 1
ATOM 4091 N N . GLU A 1 497 ? -17.282 3.651 -4.182 1.00 91.75 497 GLU A N 1
ATOM 4092 C CA . GLU A 1 497 ? -17.597 4.069 -5.552 1.00 91.75 497 GLU A CA 1
ATOM 4093 C C . GLU A 1 497 ? -16.511 4.970 -6.145 1.00 91.75 497 GLU A C 1
ATOM 4095 O O . GLU A 1 497 ? -16.075 4.756 -7.278 1.00 91.75 497 GLU A O 1
ATOM 4100 N N . ARG A 1 498 ? -16.041 5.965 -5.380 1.00 92.38 498 ARG A N 1
ATOM 4101 C CA . ARG A 1 498 ? -14.947 6.850 -5.804 1.00 92.38 498 ARG A CA 1
ATOM 4102 C C . ARG A 1 498 ? -13.665 6.063 -6.034 1.00 92.38 498 ARG A C 1
ATOM 4104 O O . ARG A 1 498 ? -12.957 6.335 -6.997 1.00 92.38 498 ARG A O 1
ATOM 4111 N N . TRP A 1 499 ? -13.380 5.092 -5.173 1.00 93.19 499 TRP A N 1
ATOM 4112 C CA . TRP A 1 499 ? -12.217 4.237 -5.326 1.00 93.19 499 TRP A CA 1
ATOM 4113 C C . TRP A 1 499 ? -12.303 3.402 -6.601 1.00 93.19 499 TRP A C 1
ATOM 4115 O O . TRP A 1 499 ? -11.393 3.467 -7.416 1.00 93.19 499 TRP A O 1
ATOM 4125 N N . ARG A 1 500 ? -13.427 2.717 -6.841 1.00 87.06 500 ARG A N 1
ATOM 4126 C CA . ARG A 1 500 ? -13.631 1.884 -8.039 1.00 87.06 500 ARG A CA 1
ATOM 4127 C C . ARG A 1 500 ? -13.568 2.657 -9.354 1.00 87.06 500 ARG A C 1
ATOM 4129 O O . ARG A 1 500 ? -13.126 2.096 -10.343 1.00 87.06 500 ARG A O 1
ATOM 4136 N N . LYS A 1 501 ? -13.985 3.927 -9.380 1.00 78.38 501 LYS A N 1
ATOM 4137 C CA . LYS A 1 501 ? -13.847 4.791 -10.570 1.00 78.38 501 LYS A CA 1
ATOM 4138 C C . LYS A 1 501 ? -12.395 5.123 -10.910 1.00 78.38 501 LYS A C 1
ATOM 4140 O O . LYS A 1 501 ? -12.108 5.458 -12.052 1.00 78.38 501 LYS A O 1
ATOM 4145 N N . ASN A 1 502 ? -11.518 5.060 -9.913 1.00 64.88 502 ASN A N 1
ATOM 4146 C CA . ASN A 1 502 ? -10.113 5.404 -10.041 1.00 64.88 502 ASN A CA 1
ATOM 4147 C C . ASN A 1 502 ? -9.207 4.168 -10.139 1.00 64.88 502 ASN A C 1
ATOM 4149 O O . ASN A 1 502 ? -8.013 4.362 -10.320 1.00 64.88 502 ASN A O 1
ATOM 4153 N N . VAL A 1 503 ? -9.716 2.937 -9.972 1.00 56.19 503 VAL A N 1
ATOM 4154 C CA . VAL A 1 503 ? -8.953 1.666 -10.015 1.00 56.19 503 VAL A CA 1
ATOM 4155 C C . VAL A 1 503 ? -8.845 1.127 -11.435 1.00 56.19 503 VAL A C 1
ATOM 4157 O O . VAL A 1 503 ? -9.876 1.100 -12.135 1.00 56.19 503 VAL A O 1
#

Foldseek 3Di:
DFWEWEWDLFLCLFPLLVVVQFDWDDKFKKKFAQKFKEQFQQPLLLFAGTIAIDGHRVDMAITIIIIHDPVSVVSVCVVLVQWDKDWDDLVRMDTPVRDRDDGHTYIYTHGPGGHAAAPRHYHELLRVLSSLQVCLVVDLVSSLVNVLRYPRLQYAAEYEVVPGSPPSRDDPRPSVSVVVSCCVRPVVSSVPHYYCVVNDQDPLQLVQLQLQQLLCVVLLDFDALVRSLQQRFQDQDDDDSNSSVSSLSNCCSNQQWPADPRTIHGRPSVVSVVLLVVLLVLLVVLLVVCLVLVVVLLLQAQWQWKWWFDCSLSSRDDQQAETEIATEGAQLQQLVSLVSSVVSQVVVVQADDDSRGGSHYDPFKYFYLVPLQLVVVADPPGQSPSLVRLLSIAIQDNVVSNVVSQVNCAVVSVSRVHHHDPPSVVNYDDDDNDPSNVVVCVVLVDDVVNVVSVVSCVVVVVVVVVVLVPADPQWDADDDSGIGGGRSHDCRVVSVVSSVVSD

pLDDT: mean 90.88, std 8.36, range [54.66, 98.19]